Protein AF-0000000086529770 (afdb_homodimer)

Nearest PDB structures (foldseek):
  2jl1-assembly1_A-2  TM=8.546E-01  e=2.445E-19  Citrobacter sp. MY-5
  2vrc-assembly1_C  TM=8.666E-01  e=4.138E-19  Citrobacter sp. MY-5
  2vrb-assembly1_A-2  TM=8.721E-01  e=7.424E-19  Citrobacter sp. MY-5
  2vrc-assembly1_D  TM=8.417E-01  e=3.019E-18  Citrobacter sp. MY-5
  3dxf-assembly2_B  TM=8.035E-01  e=5.609E-17  Homo sapiens

Organism: NCBI:txid488447

Secondary structure (DSSP, 8-state):
-----EEEESSTTSHHHHHHHHHHHHTT-EEEEEESS-SHHHHHHHHHTPEEEE--TTSHHHHHHHHTT-SEEEE---SSTTHHHHHHHHHHHHHHHT-SEEEEE--TT--TT-SSHHHHHHHHHHHHHHHHT--EEEEEE--BGGGGGSHHHHHHHHHHSEE----TT-EE--B-HHHHHHHHHHHHHS-TTTTT-EEEE--SS-EEHHHHHHHHHHHHTS--EE-PPPHHHHHHHHHTTT--HHHHHHHHHHHHHHHTTTT-----HHHHHHSSPPPPHHHHHHHTGGGG--/-----EEEESSTTSHHHHHHHHHHHHTT-EEEEEESS-SHHHHHHHHHTPEEEE--TTSHHHHHHHHTT-SEEEE---SSTTHHHHHHHHHHHHHHHT-SEEEEE--TT--TT-SSHHHHHHHHHHHHHHHHT--EEEEEE--BGGGGGSHHHHHHHHHHSEE----TT-EE--B-HHHHHHHHHHHHHS-TTTTT-EEEE--SS-EEHHHHHHHHHHHHTS--EE-PPPHHHHHHHHHTTT--HHHHHHHHHHHHHHHTTTT-----HHHHHHSSPPPPHHHHHHHTGGGG--

Solvent-accessible surface area (backbone atoms only — not comparable to full-atom values): 30002 Å² total; per-residue (Å²): 126,85,77,69,46,32,34,28,30,33,47,23,77,40,75,37,24,44,42,28,52,51,52,39,44,73,72,57,28,47,39,39,31,34,31,76,58,95,45,72,63,49,49,54,42,41,74,76,65,35,45,75,43,74,42,45,58,86,33,54,68,41,28,36,60,60,30,55,83,26,41,24,34,38,46,46,73,75,84,53,89,58,55,39,45,22,40,52,30,38,42,55,20,34,52,74,36,58,35,69,32,34,42,35,61,51,38,48,64,37,30,92,83,38,83,16,64,62,32,27,38,38,37,51,29,52,49,54,38,57,34,60,63,47,38,33,30,41,33,18,40,42,58,49,50,66,56,56,68,35,65,92,43,30,48,44,32,53,76,67,26,28,46,45,65,49,31,73,87,17,37,29,8,40,23,39,41,57,47,51,14,50,43,52,44,47,47,65,76,58,34,84,90,43,53,77,42,74,41,76,41,47,3,62,56,63,40,36,56,58,56,48,19,48,50,48,16,64,73,66,71,45,80,34,43,54,54,60,38,51,69,67,56,46,52,57,57,50,58,74,68,76,57,57,67,69,42,53,49,29,54,54,38,47,28,53,37,24,48,69,43,58,40,45,53,62,55,57,60,53,25,71,74,65,74,48,70,46,52,46,64,63,57,50,48,60,75,46,46,70,80,60,50,126,126,84,75,70,46,33,34,28,31,34,45,23,79,41,75,38,24,44,40,28,52,50,52,38,44,74,72,57,27,47,39,40,32,33,31,77,57,95,45,73,64,49,50,53,42,40,74,75,64,33,46,73,41,75,44,45,59,86,34,53,68,40,27,37,62,61,32,55,84,28,42,25,33,39,46,45,77,75,84,53,90,58,55,39,44,23,41,54,31,37,43,56,21,35,52,74,37,59,35,71,33,34,41,35,61,51,38,47,62,39,30,92,84,40,85,17,64,61,31,26,38,39,38,51,31,52,49,54,38,57,34,59,64,48,39,32,29,40,34,19,40,42,58,48,51,65,55,58,70,36,64,91,43,29,48,45,34,53,77,67,26,27,46,45,65,49,31,74,87,18,37,29,8,40,23,40,40,59,47,51,14,49,42,51,43,47,46,65,76,59,35,83,91,42,54,76,42,72,42,76,41,48,3,64,55,64,40,36,56,57,57,50,20,49,49,47,15,64,73,68,70,44,79,34,42,56,53,59,39,50,70,69,55,45,53,56,54,49,58,74,68,75,58,56,67,68,46,54,49,28,52,56,38,48,28,54,37,26,48,70,44,57,40,45,54,61,56,58,63,52,25,71,75,64,73,48,69,48,51,44,64,61,60,48,46,60,75,46,47,69,79,58,50,124

Structure (mmCIF, N/CA/C/O backbone):
data_AF-0000000086529770-model_v1
#
loop_
_entity.id
_entity.type
_entity.pdbx_description
1 polymer 'NmrA family NAD(P)-binding protein'
#
loop_
_atom_site.group_PDB
_atom_site.id
_atom_site.type_symbol
_atom_site.label_atom_id
_atom_site.label_alt_id
_atom_site.label_comp_id
_atom_site.label_asym_id
_atom_site.label_entity_id
_atom_site.label_seq_id
_atom_site.pdbx_PDB_ins_code
_atom_site.Cartn_x
_atom_site.Cartn_y
_atom_site.Cartn_z
_atom_site.occupancy
_atom_site.B_iso_or_equiv
_atom_site.auth_seq_id
_atom_site.auth_comp_id
_atom_site.auth_asym_id
_atom_site.auth_atom_id
_atom_site.pdbx_PDB_model_num
ATOM 1 N N . MET A 1 1 ? 27.406 24.328 19.297 1 41.16 1 MET A N 1
ATOM 2 C CA . MET A 1 1 ? 26.672 24.641 18.078 1 41.16 1 MET A CA 1
ATOM 3 C C . MET A 1 1 ? 25.875 23.438 17.578 1 41.16 1 MET A C 1
ATOM 5 O O . MET A 1 1 ? 26.438 22.344 17.453 1 41.16 1 MET A O 1
ATOM 9 N N . GLU A 1 2 ? 24.531 23.438 17.656 1 58.5 2 GLU A N 1
ATOM 10 C CA . GLU A 1 2 ? 23.781 22.219 17.375 1 58.5 2 GLU A CA 1
ATOM 11 C C . GLU A 1 2 ? 24.094 21.688 15.984 1 58.5 2 GLU A C 1
ATOM 13 O O . GLU A 1 2 ? 24.234 22.453 15.031 1 58.5 2 GLU A O 1
ATOM 18 N N . GLU A 1 3 ? 24.688 20.516 15.781 1 77.25 3 GLU A N 1
ATOM 19 C CA . GLU A 1 3 ? 25.109 19.906 14.516 1 77.25 3 GLU A CA 1
ATOM 20 C C . GLU A 1 3 ? 24.016 20.016 13.461 1 77.25 3 GLU A C 1
ATOM 22 O O . GLU A 1 3 ? 22.828 19.844 13.766 1 77.25 3 GLU A O 1
ATOM 27 N N . GLN A 1 4 ? 24.391 20.672 12.375 1 91.5 4 GLN A N 1
ATOM 28 C CA . GLN A 1 4 ? 23.484 20.797 11.242 1 91.5 4 GLN A CA 1
ATOM 29 C C . GLN A 1 4 ? 22.969 19.438 10.789 1 91.5 4 GLN A C 1
ATOM 31 O O . GLN A 1 4 ? 23.766 18.531 10.539 1 91.5 4 GLN A O 1
ATOM 36 N N . LYS A 1 5 ? 21.672 19.312 10.914 1 97.38 5 LYS A N 1
ATOM 37 C CA . LYS A 1 5 ? 21.047 18.094 10.43 1 97.38 5 LYS A CA 1
ATOM 38 C C . LYS A 1 5 ? 20.344 18.328 9.094 1 97.38 5 LYS A C 1
ATOM 40 O O . LYS A 1 5 ? 20.156 19.469 8.672 1 97.38 5 LYS A O 1
ATOM 45 N N . ARG A 1 6 ? 20.094 17.297 8.398 1 98.25 6 ARG A N 1
ATOM 46 C CA . ARG A 1 6 ? 19.438 17.359 7.098 1 98.25 6 ARG A CA 1
ATOM 47 C C . ARG A 1 6 ? 18.047 16.734 7.164 1 98.25 6 ARG A C 1
ATOM 49 O O . ARG A 1 6 ? 17.906 15.555 7.504 1 98.25 6 ARG A O 1
ATOM 56 N N . TYR A 1 7 ? 17.047 17.469 6.766 1 98.88 7 TYR A N 1
ATOM 57 C CA . TYR A 1 7 ? 15.68 16.969 6.883 1 98.88 7 TYR A CA 1
ATOM 58 C C . TYR A 1 7 ? 14.992 16.953 5.523 1 98.88 7 TYR A C 1
ATOM 60 O O . TYR A 1 7 ? 15.227 17.828 4.688 1 98.88 7 TYR A O 1
ATOM 68 N N . LEU A 1 8 ? 14.18 15.984 5.289 1 98.94 8 LEU A N 1
ATOM 69 C CA . LEU A 1 8 ? 13.305 15.914 4.125 1 98.94 8 LEU A CA 1
ATOM 70 C C . LEU A 1 8 ? 11.914 16.453 4.457 1 98.94 8 LEU A C 1
ATOM 72 O O . LEU A 1 8 ? 11.328 16.078 5.477 1 98.94 8 LEU A O 1
ATOM 76 N N . VAL A 1 9 ? 11.438 17.312 3.643 1 98.94 9 VAL A N 1
ATOM 77 C CA . VAL A 1 9 ? 10.055 17.766 3.727 1 98.94 9 VAL A CA 1
ATOM 78 C C . VAL A 1 9 ? 9.305 17.375 2.457 1 98.94 9 VAL A C 1
ATOM 80 O O . VAL A 1 9 ? 9.648 17.828 1.361 1 98.94 9 VAL A O 1
ATOM 83 N N . THR A 1 10 ? 8.344 16.469 2.584 1 98.81 10 THR A N 1
ATOM 84 C CA . THR A 1 10 ? 7.488 16.141 1.453 1 98.81 10 THR A CA 1
ATOM 85 C C . THR A 1 10 ? 6.32 17.109 1.354 1 98.81 10 THR A C 1
ATOM 87 O O . THR A 1 10 ? 6.035 17.844 2.303 1 98.81 10 THR A O 1
ATOM 90 N N . ALA A 1 11 ? 5.66 17.141 0.143 1 97.62 11 ALA A N 1
ATOM 91 C CA . ALA A 1 11 ? 4.629 18.156 -0.097 1 97.62 11 ALA A CA 1
ATOM 92 C C . ALA A 1 11 ? 5.102 19.531 0.334 1 97.62 11 ALA A C 1
ATOM 94 O O . ALA A 1 11 ? 4.383 20.266 1.031 1 97.62 11 ALA A O 1
ATOM 95 N N . ALA A 1 12 ? 6.289 19.906 -0.105 1 98.25 12 ALA A N 1
ATOM 96 C CA . ALA A 1 12 ? 7.004 21.047 0.463 1 98.25 12 ALA A CA 1
ATOM 97 C C . ALA A 1 12 ? 6.348 22.359 0.057 1 98.25 12 ALA A C 1
ATOM 99 O O . ALA A 1 12 ? 6.562 23.391 0.697 1 98.25 12 ALA A O 1
ATOM 100 N N . THR A 1 13 ? 5.566 22.312 -0.989 1 96.94 13 THR A N 1
ATOM 101 C CA . THR A 1 13 ? 4.918 23.547 -1.441 1 96.94 13 THR A CA 1
ATOM 102 C C . THR A 1 13 ? 3.529 23.672 -0.825 1 96.94 13 THR A C 1
ATOM 104 O O . THR A 1 13 ? 2.797 24.609 -1.136 1 96.94 13 THR A O 1
ATOM 107 N N . GLY A 1 14 ? 3.162 22.703 0.026 1 96.06 14 GLY A N 1
ATOM 108 C CA . GLY A 1 14 ? 1.856 22.734 0.665 1 96.06 14 GLY A CA 1
ATOM 109 C C . GLY A 1 14 ? 1.78 23.703 1.821 1 96.06 14 GLY A C 1
ATOM 110 O O . GLY A 1 14 ? 2.744 24.422 2.1 1 96.06 14 GLY A O 1
ATOM 111 N N . LYS A 1 15 ? 0.644 23.766 2.5 1 95.44 15 LYS A N 1
ATOM 112 C CA . LYS A 1 15 ? 0.338 24.734 3.547 1 95.44 15 LYS A CA 1
ATOM 113 C C . LYS A 1 15 ? 1.319 24.625 4.711 1 95.44 15 LYS A C 1
ATOM 115 O O . LYS A 1 15 ? 1.891 25.609 5.152 1 95.44 15 LYS A O 1
ATOM 120 N N . THR A 1 16 ? 1.532 23.391 5.219 1 98.06 16 THR A N 1
ATOM 121 C CA . THR A 1 16 ? 2.449 23.203 6.34 1 98.06 16 THR A CA 1
ATOM 122 C C . THR A 1 16 ? 3.885 23.062 5.844 1 98.06 16 THR A C 1
ATOM 124 O O . THR A 1 16 ? 4.828 23.438 6.543 1 98.06 16 THR A O 1
ATOM 127 N N . GLY A 1 17 ? 4.07 22.516 4.609 1 98.38 17 GLY A N 1
ATOM 128 C CA . GLY A 1 17 ? 5.395 22.234 4.074 1 98.38 17 GLY A CA 1
ATOM 129 C C . GLY A 1 17 ? 6.258 23.469 3.951 1 98.38 17 GLY A C 1
ATOM 130 O O . GLY A 1 17 ? 7.422 23.469 4.363 1 98.38 17 GLY A O 1
ATOM 131 N N . VAL A 1 18 ? 5.68 24.562 3.395 1 97.94 18 VAL A N 1
ATOM 132 C CA . VAL A 1 18 ? 6.441 25.781 3.141 1 97.94 18 VAL A CA 1
ATOM 133 C C . VAL A 1 18 ? 6.969 26.359 4.457 1 97.94 18 VAL A C 1
ATOM 135 O O . VAL A 1 18 ? 8.125 26.766 4.547 1 97.94 18 VAL A O 1
ATOM 138 N N . TYR A 1 19 ? 6.164 26.344 5.535 1 98.19 19 TYR A N 1
ATOM 139 C CA . TYR A 1 19 ? 6.57 26.875 6.828 1 98.19 19 TYR A CA 1
ATOM 140 C C . TYR A 1 19 ? 7.582 25.969 7.504 1 98.19 19 TYR A C 1
ATOM 142 O O . TYR A 1 19 ? 8.492 26.438 8.188 1 98.19 19 TYR A O 1
ATOM 150 N N . THR A 1 20 ? 7.398 24.641 7.324 1 98.81 20 THR A N 1
ATOM 151 C CA . THR A 1 20 ? 8.344 23.703 7.906 1 98.81 20 THR A CA 1
ATOM 152 C C . THR A 1 20 ? 9.734 23.875 7.301 1 98.81 20 THR A C 1
ATOM 154 O O . THR A 1 20 ? 10.727 23.922 8.023 1 98.81 20 THR A O 1
ATOM 157 N N . VAL A 1 21 ? 9.781 24.031 5.945 1 98.75 21 VAL A N 1
ATOM 158 C CA . VAL A 1 21 ? 11.047 24.281 5.262 1 98.75 21 VAL A CA 1
ATOM 159 C C . VAL A 1 21 ? 11.703 25.531 5.82 1 98.75 21 VAL A C 1
ATOM 161 O O . VAL A 1 21 ? 12.875 25.516 6.211 1 98.75 21 VAL A O 1
ATOM 164 N N . GLN A 1 22 ? 10.969 26.609 5.926 1 98.44 22 GLN A N 1
ATOM 165 C CA . GLN A 1 22 ? 11.484 27.891 6.398 1 98.44 22 GLN A CA 1
ATOM 166 C C . GLN A 1 22 ? 12.023 27.781 7.82 1 98.44 22 GLN A C 1
ATOM 168 O O . GLN A 1 22 ? 13.125 28.234 8.109 1 98.44 22 GLN A O 1
ATOM 173 N N . GLN A 1 23 ? 11.281 27.188 8.703 1 98 23 GLN A N 1
ATOM 174 C CA . GLN A 1 23 ? 11.633 27.109 10.117 1 98 23 GLN A CA 1
ATOM 175 C C . GLN A 1 23 ? 12.867 26.25 10.336 1 98 23 GLN A C 1
ATOM 177 O O . GLN A 1 23 ? 13.719 26.562 11.164 1 98 23 GLN A O 1
ATOM 182 N N . LEU A 1 24 ? 12.992 25.125 9.609 1 98.38 24 LEU A N 1
ATOM 183 C CA . LEU A 1 24 ? 14.172 24.266 9.711 1 98.38 24 LEU A CA 1
ATOM 184 C C . LEU A 1 24 ? 15.414 24.984 9.211 1 98.38 24 LEU A C 1
ATOM 186 O O . LEU A 1 24 ? 16.484 24.906 9.828 1 98.38 24 LEU A O 1
ATOM 190 N N . LEU A 1 25 ? 15.266 25.719 8.07 1 98.19 25 LEU A N 1
ATOM 191 C CA . LEU A 1 25 ? 16.375 26.5 7.535 1 98.19 25 LEU A CA 1
ATOM 192 C C . LEU A 1 25 ? 16.797 27.578 8.516 1 98.19 25 LEU A C 1
ATOM 194 O O . LEU A 1 25 ? 18 27.766 8.766 1 98.19 25 LEU A O 1
ATOM 198 N N . ASP A 1 26 ? 15.828 28.266 9.109 1 97.12 26 ASP A N 1
ATOM 199 C CA . ASP A 1 26 ? 16.094 29.312 10.078 1 97.12 26 ASP A CA 1
ATOM 200 C C . ASP A 1 26 ? 16.828 28.766 11.305 1 97.12 26 ASP A C 1
ATOM 202 O O . ASP A 1 26 ? 17.625 29.484 11.922 1 97.12 26 ASP A O 1
ATOM 206 N N . ALA A 1 27 ? 16.578 27.562 11.617 1 96.62 27 ALA A N 1
ATOM 207 C CA . ALA A 1 27 ? 17.203 26.922 12.773 1 96.62 27 ALA A CA 1
ATOM 208 C C . ALA A 1 27 ? 18.609 26.422 12.438 1 96.62 27 ALA A C 1
ATOM 210 O O . ALA A 1 27 ? 19.281 25.844 13.281 1 96.62 27 ALA A O 1
ATOM 211 N N . GLY A 1 28 ? 18.969 26.547 11.18 1 96.81 28 GLY A N 1
ATOM 212 C CA . GLY A 1 28 ? 20.344 26.234 10.789 1 96.81 28 GLY A CA 1
ATOM 213 C C . GLY A 1 28 ? 20.484 24.844 10.203 1 96.81 28 GLY A C 1
ATOM 214 O O . GLY A 1 28 ? 21.609 24.359 10.008 1 96.81 28 GLY A O 1
ATOM 215 N N . HIS A 1 29 ? 19.391 24.188 9.875 1 98.12 29 HIS A N 1
ATOM 216 C CA . HIS A 1 29 ? 19.438 22.859 9.297 1 98.12 29 HIS A CA 1
ATOM 217 C C . HIS A 1 29 ? 19.375 22.906 7.773 1 98.12 29 HIS A C 1
ATOM 219 O O . HIS A 1 29 ? 19 23.938 7.203 1 98.12 29 HIS A O 1
ATOM 225 N N . ALA A 1 30 ? 19.844 21.891 7.129 1 98.31 30 ALA A N 1
ATOM 226 C CA . ALA A 1 30 ? 19.641 21.734 5.691 1 98.31 30 ALA A CA 1
ATOM 227 C C . ALA A 1 30 ? 18.312 21.047 5.395 1 98.31 30 ALA A C 1
ATOM 229 O O . ALA A 1 30 ? 17.859 20.188 6.152 1 98.31 30 ALA A O 1
ATOM 230 N N . VAL A 1 31 ? 17.672 21.469 4.309 1 98.81 31 VAL A N 1
ATOM 231 C CA . VAL A 1 31 ? 16.359 20.906 3.982 1 98.81 31 VAL A CA 1
ATOM 232 C C . VAL A 1 31 ? 16.344 20.438 2.533 1 98.81 31 VAL A C 1
ATOM 234 O O . VAL A 1 31 ? 16.797 21.141 1.632 1 98.81 31 VAL A O 1
ATOM 237 N N . ARG A 1 32 ? 15.992 19.25 2.295 1 98.81 32 ARG A N 1
ATOM 238 C CA . ARG A 1 32 ? 15.57 18.766 0.992 1 98.81 32 ARG A CA 1
ATOM 239 C C . ARG A 1 32 ? 14.047 18.828 0.852 1 98.81 32 ARG A C 1
ATOM 241 O O . ARG A 1 32 ? 13.32 18.172 1.608 1 98.81 32 ARG A O 1
ATOM 248 N N . ALA A 1 33 ? 13.594 19.609 -0.134 1 98.94 33 ALA A N 1
ATOM 249 C CA . ALA A 1 33 ? 12.164 19.781 -0.389 1 98.94 33 ALA A CA 1
ATOM 250 C C . ALA A 1 33 ? 11.711 18.922 -1.566 1 98.94 33 ALA A C 1
ATOM 252 O O . ALA A 1 33 ? 12.141 19.141 -2.703 1 98.94 33 ALA A O 1
ATOM 253 N N . LEU A 1 34 ? 10.852 17.953 -1.347 1 98.81 34 LEU A N 1
ATOM 254 C CA . LEU A 1 34 ? 10.297 17.125 -2.41 1 98.81 34 LEU A CA 1
ATOM 255 C C . LEU A 1 34 ? 9.055 17.781 -3.01 1 98.81 34 LEU A C 1
ATOM 257 O O . LEU A 1 34 ? 8.086 18.062 -2.295 1 98.81 34 LEU A O 1
ATOM 261 N N . VAL A 1 35 ? 9.109 18.062 -4.301 1 98.12 35 VAL A N 1
ATOM 262 C CA . VAL A 1 35 ? 8 18.688 -5.004 1 98.12 35 VAL A CA 1
ATOM 263 C C . VAL A 1 35 ? 7.617 17.859 -6.223 1 98.12 35 VAL A C 1
ATOM 265 O O . VAL A 1 35 ? 8.383 16.984 -6.656 1 98.12 35 VAL A O 1
ATOM 268 N N . HIS A 1 36 ? 6.438 18.031 -6.777 1 94.94 36 HIS A N 1
ATOM 269 C CA . HIS A 1 36 ? 5.965 17.234 -7.906 1 94.94 36 HIS A CA 1
ATOM 270 C C . HIS A 1 36 ? 6.414 17.859 -9.234 1 94.94 36 HIS A C 1
ATOM 272 O O . HIS A 1 36 ? 6.617 17.141 -10.211 1 94.94 36 HIS A O 1
ATOM 278 N N . THR A 1 37 ? 6.512 19.219 -9.195 1 93.81 37 THR A N 1
ATOM 279 C CA . THR A 1 37 ? 6.824 19.906 -10.438 1 93.81 37 THR A CA 1
ATOM 280 C C . THR A 1 37 ? 7.789 21.062 -10.188 1 93.81 37 THR A C 1
ATOM 282 O O . THR A 1 37 ? 7.781 21.656 -9.109 1 93.81 37 THR A O 1
ATOM 285 N N . GLU A 1 38 ? 8.562 21.297 -11.227 1 93.25 38 GLU A N 1
ATOM 286 C CA . GLU A 1 38 ? 9.375 22.516 -11.258 1 93.25 38 GLU A CA 1
ATOM 287 C C . GLU A 1 38 ? 8.523 23.734 -11.609 1 93.25 38 GLU A C 1
ATOM 289 O O . GLU A 1 38 ? 8.07 23.875 -12.75 1 93.25 38 GLU A O 1
ATOM 294 N N . ASP A 1 39 ? 8.195 24.484 -10.617 1 96.06 39 ASP A N 1
ATOM 295 C CA . ASP A 1 39 ? 7.406 25.688 -10.852 1 96.06 39 ASP A CA 1
ATOM 296 C C . ASP A 1 39 ? 7.848 26.828 -9.938 1 96.06 39 ASP A C 1
ATOM 298 O O . ASP A 1 39 ? 8.906 26.766 -9.312 1 96.06 39 ASP A O 1
ATOM 302 N N . ALA A 1 40 ? 7.102 27.891 -9.938 1 95.31 40 ALA A N 1
ATOM 303 C CA . ALA A 1 40 ? 7.457 29.078 -9.18 1 95.31 40 ALA A CA 1
ATOM 304 C C . ALA A 1 40 ? 7.5 28.781 -7.684 1 95.31 40 ALA A C 1
ATOM 306 O O . ALA A 1 40 ? 8.312 29.359 -6.949 1 95.31 40 ALA A O 1
ATOM 307 N N . ARG A 1 41 ? 6.695 27.906 -7.242 1 95.19 41 ARG A N 1
ATOM 308 C CA . ARG A 1 41 ? 6.688 27.547 -5.828 1 95.19 41 ARG A CA 1
ATOM 309 C C . ARG A 1 41 ? 7.961 26.812 -5.441 1 95.19 41 ARG A C 1
ATOM 311 O O . ARG A 1 41 ? 8.516 27.031 -4.359 1 95.19 41 ARG A O 1
ATOM 318 N N . ALA A 1 42 ? 8.375 25.891 -6.324 1 96.31 42 ALA A N 1
ATOM 319 C CA . ALA A 1 42 ? 9.648 25.219 -6.113 1 96.31 42 ALA A CA 1
ATOM 320 C C . ALA A 1 42 ? 10.812 26.203 -6.105 1 96.31 42 ALA A C 1
ATOM 322 O O . ALA A 1 42 ? 11.711 26.109 -5.273 1 96.31 42 ALA A O 1
ATOM 323 N N . ASP A 1 43 ? 10.75 27.219 -6.977 1 96.94 43 ASP A N 1
ATOM 324 C CA . ASP A 1 43 ? 11.781 28.25 -7.043 1 96.94 43 ASP A CA 1
ATOM 325 C C . ASP A 1 43 ? 11.852 29.047 -5.742 1 96.94 43 ASP A C 1
ATOM 327 O O . ASP A 1 43 ? 12.938 29.406 -5.289 1 96.94 43 ASP A O 1
ATOM 331 N N . ALA A 1 44 ? 10.711 29.312 -5.203 1 97.81 44 ALA A N 1
ATOM 332 C CA . ALA A 1 44 ? 10.664 30.047 -3.945 1 97.81 44 ALA A CA 1
ATOM 333 C C . ALA A 1 44 ? 11.367 29.297 -2.828 1 97.81 44 ALA A C 1
ATOM 335 O O . ALA A 1 44 ? 12.047 29.891 -1.988 1 97.81 44 ALA A O 1
ATOM 336 N N . LEU A 1 45 ? 11.234 27.984 -2.828 1 98.12 45 LEU A N 1
ATOM 337 C CA . LEU A 1 45 ? 11.906 27.156 -1.828 1 98.12 45 LEU A CA 1
ATOM 338 C C . LEU A 1 45 ? 13.414 27.172 -2.037 1 98.12 45 LEU A C 1
ATOM 340 O O . LEU A 1 45 ? 14.18 27.234 -1.071 1 98.12 45 LEU A O 1
ATOM 344 N N . ARG A 1 46 ? 13.828 27.156 -3.307 1 97.31 46 ARG A N 1
ATOM 345 C CA . ARG A 1 46 ? 15.25 27.234 -3.617 1 97.31 46 ARG A CA 1
ATOM 346 C C . ARG A 1 46 ? 15.836 28.562 -3.137 1 97.31 46 ARG A C 1
ATOM 348 O O . ARG A 1 46 ? 16.938 28.578 -2.578 1 97.31 46 ARG A O 1
ATOM 355 N N . GLN A 1 47 ? 15.125 29.547 -3.34 1 97.81 47 GLN A N 1
ATOM 356 C CA . GLN A 1 47 ? 15.578 30.891 -2.957 1 97.81 47 GLN A CA 1
ATOM 357 C C . GLN A 1 47 ? 15.711 31 -1.441 1 97.81 47 GLN A C 1
ATOM 359 O O . GLN A 1 47 ? 16.562 31.75 -0.945 1 97.81 47 GLN A O 1
ATOM 364 N N . LEU A 1 48 ? 14.883 30.25 -0.728 1 97.5 48 LEU A N 1
ATOM 365 C CA . LEU A 1 48 ? 14.969 30.234 0.729 1 97.5 48 LEU A CA 1
ATOM 366 C C . LEU A 1 48 ? 16.219 29.484 1.191 1 97.5 48 LEU A C 1
ATOM 368 O O . LEU A 1 48 ? 16.625 29.609 2.348 1 97.5 48 LEU A O 1
ATOM 372 N N . GLY A 1 49 ? 16.781 28.609 0.295 1 98.06 49 GLY A N 1
ATOM 373 C CA . GLY A 1 49 ? 17.984 27.891 0.641 1 98.06 49 GLY A CA 1
ATOM 374 C C . GLY A 1 49 ? 17.797 26.375 0.667 1 98.06 49 GLY A C 1
ATOM 375 O O . GLY A 1 49 ? 18.734 25.641 0.975 1 98.06 49 GLY A O 1
ATOM 376 N N . ALA A 1 50 ? 16.656 25.891 0.306 1 98.69 50 ALA A N 1
ATOM 377 C CA . ALA A 1 50 ? 16.391 24.453 0.331 1 98.69 50 ALA A CA 1
ATOM 378 C C . ALA A 1 50 ? 16.922 23.766 -0.93 1 98.69 50 ALA A C 1
ATOM 380 O O . ALA A 1 50 ? 16.953 24.375 -2.002 1 98.69 50 ALA A O 1
ATOM 381 N N . GLU A 1 51 ? 17.328 22.531 -0.859 1 98.5 51 GLU A N 1
ATOM 382 C CA . GLU A 1 51 ? 17.5 21.656 -2.01 1 98.5 51 GLU A CA 1
ATOM 383 C C . GLU A 1 51 ? 16.156 21.156 -2.525 1 98.5 51 GLU A C 1
ATOM 385 O O . GLU A 1 51 ? 15.383 20.547 -1.776 1 98.5 51 GLU A O 1
ATOM 390 N N . VAL A 1 52 ? 15.914 21.453 -3.775 1 98.56 52 VAL A N 1
ATOM 391 C CA . VAL A 1 52 ? 14.641 21.016 -4.332 1 98.56 52 VAL A CA 1
ATOM 392 C C . VAL A 1 52 ? 14.836 19.719 -5.117 1 98.56 52 VAL A C 1
ATOM 394 O O . VAL A 1 52 ? 15.703 19.641 -5.988 1 98.56 52 VAL A O 1
ATOM 397 N N . LEU A 1 53 ? 14.062 18.719 -4.816 1 98.62 53 LEU A N 1
ATOM 398 C CA . LEU A 1 53 ? 14.023 17.453 -5.535 1 98.62 53 LEU A CA 1
ATOM 399 C C . LEU A 1 53 ? 12.641 17.219 -6.141 1 98.62 53 LEU A C 1
ATOM 401 O O . LEU A 1 53 ? 11.641 17.219 -5.426 1 98.62 53 LEU A O 1
ATOM 405 N N . VAL A 1 54 ? 12.594 17.094 -7.422 1 98.25 54 VAL A N 1
ATOM 406 C CA . VAL A 1 54 ? 11.336 16.766 -8.094 1 98.25 54 VAL A CA 1
ATOM 407 C C . VAL A 1 54 ? 11.109 15.258 -8.07 1 98.25 54 VAL A C 1
ATOM 409 O O . VAL A 1 54 ? 11.984 14.484 -8.477 1 98.25 54 VAL A O 1
ATOM 412 N N . GLY A 1 55 ? 9.977 14.812 -7.551 1 98.19 55 GLY A N 1
ATOM 413 C CA . GLY A 1 55 ? 9.664 13.398 -7.449 1 98.19 55 GLY A CA 1
ATOM 414 C C . GLY A 1 55 ? 8.234 13.125 -7.027 1 98.19 55 GLY A C 1
ATOM 415 O O . GLY A 1 55 ? 7.465 14.062 -6.781 1 98.19 55 GLY A O 1
ATOM 416 N N . ASP A 1 56 ? 7.844 11.906 -7.09 1 98.06 56 ASP A N 1
ATOM 417 C CA . ASP A 1 56 ? 6.508 11.414 -6.77 1 98.06 56 ASP A CA 1
ATOM 418 C C . ASP A 1 56 ? 6.566 10.312 -5.715 1 98.06 56 ASP A C 1
ATOM 420 O O . ASP A 1 56 ? 7.285 9.32 -5.883 1 98.06 56 ASP A O 1
ATOM 424 N N . LEU A 1 57 ? 5.805 10.453 -4.664 1 98.25 57 LEU A N 1
ATOM 425 C CA . LEU A 1 57 ? 5.793 9.477 -3.584 1 98.25 57 LEU A CA 1
ATOM 426 C C . LEU A 1 57 ? 5.18 8.156 -4.051 1 98.25 57 LEU A C 1
ATOM 428 O O . LEU A 1 57 ? 5.309 7.137 -3.373 1 98.25 57 LEU A O 1
ATOM 432 N N . LEU A 1 58 ? 4.551 8.156 -5.238 1 97.62 58 LEU A N 1
ATOM 433 C CA . LEU A 1 58 ? 4.012 6.926 -5.805 1 97.62 58 LEU A CA 1
ATOM 434 C C . LEU A 1 58 ? 5.02 6.27 -6.742 1 97.62 58 LEU A C 1
ATOM 436 O O . LEU A 1 58 ? 4.664 5.391 -7.527 1 97.62 58 LEU A O 1
ATOM 440 N N . ASN A 1 59 ? 6.203 6.801 -6.742 1 97.19 59 ASN A N 1
ATOM 441 C CA . ASN A 1 59 ? 7.375 6.164 -7.34 1 97.19 59 ASN A CA 1
ATOM 442 C C . ASN A 1 59 ? 8.398 5.766 -6.277 1 97.19 59 ASN A C 1
ATOM 444 O O . ASN A 1 59 ? 9 6.629 -5.641 1 97.19 59 ASN A O 1
ATOM 448 N N . HIS A 1 60 ? 8.609 4.492 -6.125 1 97.88 60 HIS A N 1
ATOM 449 C CA . HIS A 1 60 ? 9.453 3.957 -5.059 1 97.88 60 HIS A CA 1
ATOM 450 C C . HIS A 1 60 ? 10.875 4.504 -5.152 1 97.88 60 HIS A C 1
ATOM 452 O O . HIS A 1 60 ? 11.469 4.879 -4.141 1 97.88 60 HIS A O 1
ATOM 458 N N . ASP A 1 61 ? 11.422 4.633 -6.359 1 98.12 61 ASP A N 1
ATOM 459 C CA . ASP A 1 61 ? 12.781 5.125 -6.551 1 98.12 61 ASP A CA 1
ATOM 460 C C . ASP A 1 61 ? 12.906 6.578 -6.105 1 98.12 61 ASP A C 1
ATOM 462 O O . ASP A 1 61 ? 13.953 6.992 -5.598 1 98.12 61 ASP A O 1
ATOM 466 N N . ASP A 1 62 ? 11.883 7.32 -6.305 1 98.31 62 ASP A N 1
ATOM 467 C CA . ASP A 1 62 ? 11.891 8.719 -5.875 1 98.31 62 ASP A CA 1
ATOM 468 C C . ASP A 1 62 ? 11.922 8.82 -4.352 1 98.31 62 ASP A C 1
ATOM 470 O O . ASP A 1 62 ? 12.57 9.711 -3.797 1 98.31 62 ASP A O 1
ATOM 474 N N . SER A 1 63 ? 11.211 7.965 -3.664 1 98.56 63 SER A N 1
ATOM 475 C CA . SER A 1 63 ? 11.242 7.949 -2.205 1 98.56 63 SER A CA 1
ATOM 476 C C . SER A 1 63 ? 12.633 7.609 -1.69 1 98.56 63 SER A C 1
ATOM 478 O O . SER A 1 63 ? 13.117 8.219 -0.73 1 98.56 63 SER A O 1
ATOM 480 N N . ILE A 1 64 ? 13.266 6.633 -2.35 1 98.56 64 ILE A N 1
ATOM 481 C CA . ILE A 1 64 ? 14.617 6.23 -1.963 1 98.56 64 ILE A CA 1
ATOM 482 C C . ILE A 1 64 ? 15.578 7.402 -2.15 1 98.56 64 ILE A C 1
ATOM 484 O O . ILE A 1 64 ? 16.344 7.734 -1.246 1 98.56 64 ILE A O 1
ATOM 488 N N . ARG A 1 65 ? 15.461 8.039 -3.32 1 98.56 65 ARG A N 1
ATOM 489 C CA . ARG A 1 65 ? 16.312 9.195 -3.6 1 98.56 65 ARG A CA 1
ATOM 490 C C . ARG A 1 65 ? 16.062 10.32 -2.605 1 98.56 65 ARG A C 1
ATOM 492 O O . ARG A 1 65 ? 17 10.953 -2.123 1 98.56 65 ARG A O 1
ATOM 499 N N . ALA A 1 66 ? 14.828 10.539 -2.258 1 98.88 66 ALA A N 1
ATOM 500 C CA . ALA A 1 66 ? 14.438 11.656 -1.402 1 98.88 66 ALA A CA 1
ATOM 501 C C . ALA A 1 66 ? 14.953 11.461 0.023 1 98.88 66 ALA A C 1
ATOM 503 O O . ALA A 1 66 ? 15.32 12.43 0.695 1 98.88 66 ALA A O 1
ATOM 504 N N . THR A 1 67 ? 15.031 10.281 0.504 1 98.81 67 THR A N 1
ATOM 505 C CA . THR A 1 67 ? 15.359 10.023 1.901 1 98.81 67 THR A CA 1
ATOM 506 C C . THR A 1 67 ? 16.859 9.836 2.08 1 98.81 67 THR A C 1
ATOM 508 O O . THR A 1 67 ? 17.359 9.867 3.203 1 98.81 67 THR A O 1
ATOM 511 N N . ASP A 1 68 ? 17.547 9.602 0.975 1 98.56 68 ASP A N 1
ATOM 512 C CA . ASP A 1 68 ? 18.969 9.297 1.032 1 98.56 68 ASP A CA 1
ATOM 513 C C . ASP A 1 68 ? 19.75 10.43 1.706 1 98.56 68 ASP A C 1
ATOM 515 O O . ASP A 1 68 ? 19.672 11.586 1.273 1 98.56 68 ASP A O 1
ATOM 519 N N . GLY A 1 69 ? 20.438 10.148 2.822 1 98.44 69 GLY A N 1
ATOM 520 C CA . GLY A 1 69 ? 21.297 11.102 3.496 1 98.44 69 GLY A CA 1
ATOM 521 C C . GLY A 1 69 ? 20.562 11.992 4.473 1 98.44 69 GLY A C 1
ATOM 522 O O . GLY A 1 69 ? 21.141 12.922 5.035 1 98.44 69 GLY A O 1
ATOM 523 N N . MET A 1 70 ? 19.328 11.781 4.766 1 98.75 70 MET A N 1
ATOM 524 C CA . MET A 1 70 ? 18.516 12.641 5.633 1 98.75 70 MET A CA 1
ATOM 525 C C . MET A 1 70 ? 18.547 12.133 7.07 1 98.75 70 MET A C 1
ATOM 527 O O . MET A 1 70 ? 18.734 10.945 7.312 1 98.75 70 MET A O 1
ATOM 531 N N . THR A 1 71 ? 18.375 13 7.957 1 98.62 71 THR A N 1
ATOM 532 C CA . THR A 1 71 ? 18.297 12.672 9.375 1 98.62 71 THR A CA 1
ATOM 533 C C . THR A 1 71 ? 16.859 12.32 9.766 1 98.62 71 THR A C 1
ATOM 535 O O . THR A 1 71 ? 16.641 11.383 10.531 1 98.62 71 THR A O 1
ATOM 538 N N . GLY A 1 72 ? 15.961 13.047 9.352 1 98.81 72 GLY A N 1
ATOM 539 C CA . GLY A 1 72 ? 14.531 12.898 9.594 1 98.81 72 GLY A CA 1
ATOM 540 C C . GLY A 1 72 ? 13.68 13.422 8.453 1 98.81 72 GLY A C 1
ATOM 541 O O . GLY A 1 72 ? 14.195 14.039 7.516 1 98.81 72 GLY A O 1
ATOM 542 N N . ALA A 1 73 ? 12.398 13.125 8.516 1 98.94 73 ALA A N 1
ATOM 543 C CA . ALA A 1 73 ? 11.523 13.523 7.418 1 98.94 73 ALA A CA 1
ATOM 544 C C . ALA A 1 73 ? 10.133 13.898 7.926 1 98.94 73 ALA A C 1
ATOM 546 O O . ALA A 1 73 ? 9.656 13.328 8.906 1 98.94 73 ALA A O 1
ATOM 547 N N . TYR A 1 74 ? 9.609 14.867 7.289 1 98.94 74 TYR A N 1
ATOM 548 C CA . TYR A 1 74 ? 8.188 15.18 7.398 1 98.94 74 TYR A CA 1
ATOM 549 C C . TYR A 1 74 ? 7.41 14.609 6.219 1 98.94 74 TYR A C 1
ATOM 551 O O . TYR A 1 74 ? 7.637 15 5.07 1 98.94 74 TYR A O 1
ATOM 559 N N . LEU A 1 75 ? 6.5 13.641 6.461 1 98.94 75 LEU A N 1
ATOM 560 C CA . LEU A 1 75 ? 5.699 12.977 5.438 1 98.94 75 LEU A CA 1
ATOM 561 C C . LEU A 1 75 ? 4.285 13.547 5.398 1 98.94 75 LEU A C 1
ATOM 563 O O . LEU A 1 75 ? 3.529 13.406 6.363 1 98.94 75 LEU A O 1
ATOM 567 N N . CYS A 1 76 ? 3.973 14.203 4.332 1 98.75 76 CYS A N 1
ATOM 568 C CA . CYS A 1 76 ? 2.65 14.758 4.062 1 98.75 76 CYS A CA 1
ATOM 569 C C . CYS A 1 76 ? 2.184 14.391 2.66 1 98.75 76 CYS A C 1
ATOM 571 O O . CYS A 1 76 ? 2.91 14.602 1.687 1 98.75 76 CYS A O 1
ATOM 573 N N . TYR A 1 77 ? 1.03 13.75 2.541 1 97.88 77 TYR A N 1
ATOM 574 C CA . TYR A 1 77 ? 0.449 13.305 1.279 1 97.88 77 TYR A CA 1
ATOM 575 C C . TYR A 1 77 ? -0.866 14.023 1.001 1 97.88 77 TYR A C 1
ATOM 577 O O . TYR A 1 77 ? -1.706 14.156 1.894 1 97.88 77 TYR A O 1
ATOM 585 N N . PRO A 1 78 ? -1.042 14.617 -0.205 1 95.5 78 PRO A N 1
ATOM 586 C CA . PRO A 1 78 ? -2.291 15.312 -0.524 1 95.5 78 PRO A CA 1
ATOM 587 C C . PRO A 1 78 ? -3.512 14.398 -0.46 1 95.5 78 PRO A C 1
ATOM 589 O O . PRO A 1 78 ? -3.371 13.172 -0.503 1 95.5 78 PRO A O 1
ATOM 592 N N . VAL A 1 79 ? -4.707 14.977 -0.356 1 96.56 79 VAL A N 1
ATOM 593 C CA . VAL A 1 79 ? -5.945 14.203 -0.345 1 96.56 79 VAL A CA 1
ATOM 594 C C . VAL A 1 79 ? -6.23 13.664 -1.744 1 96.56 79 VAL A C 1
ATOM 596 O O . VAL A 1 79 ? -6.977 14.281 -2.512 1 96.56 79 VAL A O 1
ATOM 599 N N . ARG A 1 80 ? -5.773 12.555 -2.031 1 97.06 80 ARG A N 1
ATOM 600 C CA . ARG A 1 80 ? -5.957 11.797 -3.266 1 97.06 80 ARG A CA 1
ATOM 601 C C . ARG A 1 80 ? -5.664 10.312 -3.051 1 97.06 80 ARG A C 1
ATOM 603 O O . ARG A 1 80 ? -5.062 9.938 -2.045 1 97.06 80 ARG A O 1
ATOM 610 N N . PRO A 1 81 ? -6.051 9.477 -3.936 1 96.88 81 PRO A N 1
ATOM 611 C CA . PRO A 1 81 ? -5.777 8.047 -3.775 1 96.88 81 PRO A CA 1
ATOM 612 C C . PRO A 1 81 ? -4.281 7.734 -3.752 1 96.88 81 PRO A C 1
ATOM 614 O O . PRO A 1 81 ? -3.48 8.484 -4.316 1 96.88 81 PRO A O 1
ATOM 617 N N . GLY A 1 82 ? -3.922 6.629 -3.076 1 97.75 82 GLY A N 1
ATOM 618 C CA . GLY A 1 82 ? -2.57 6.113 -3.221 1 97.75 82 GLY A CA 1
ATOM 619 C C . GLY A 1 82 ? -1.732 6.281 -1.966 1 97.75 82 GLY A C 1
ATOM 620 O O . GLY A 1 82 ? -0.572 5.867 -1.928 1 97.75 82 GLY A O 1
ATOM 621 N N . PHE A 1 83 ? -2.32 6.828 -0.893 1 98.56 83 PHE A N 1
ATOM 622 C CA . PHE A 1 83 ? -1.507 7.188 0.263 1 98.56 83 PHE A CA 1
ATOM 623 C C . PHE A 1 83 ? -0.928 5.945 0.925 1 98.56 83 PHE A C 1
ATOM 625 O O . PHE A 1 83 ? 0.199 5.965 1.424 1 98.56 83 PHE A O 1
ATOM 632 N N . ILE A 1 84 ? -1.668 4.82 0.98 1 98.75 84 ILE A N 1
ATOM 633 C CA . ILE A 1 84 ? -1.159 3.604 1.6 1 98.75 84 ILE A CA 1
ATOM 634 C C . ILE A 1 84 ? 0.055 3.098 0.823 1 98.75 84 ILE A C 1
ATOM 636 O O . ILE A 1 84 ? 1.071 2.732 1.418 1 98.75 84 ILE A O 1
ATOM 640 N N . GLN A 1 85 ? -0.042 3.131 -0.483 1 98.5 85 GLN A N 1
ATOM 641 C CA . GLN A 1 85 ? 1.088 2.744 -1.321 1 98.5 85 GLN A CA 1
ATOM 642 C C . GLN A 1 85 ? 2.279 3.672 -1.104 1 98.5 85 GLN A C 1
ATOM 644 O O . GLN A 1 85 ? 3.408 3.211 -0.925 1 98.5 85 GLN A O 1
ATOM 649 N N . ALA A 1 86 ? 2.043 4.988 -1.118 1 98.75 86 ALA A N 1
ATOM 650 C CA . ALA A 1 86 ? 3.096 5.973 -0.892 1 98.75 86 ALA A CA 1
ATOM 651 C C . ALA A 1 86 ? 3.771 5.754 0.459 1 98.75 86 ALA A C 1
ATOM 653 O O . ALA A 1 86 ? 4.992 5.891 0.58 1 98.75 86 ALA A O 1
ATOM 654 N N . THR A 1 87 ? 2.959 5.414 1.429 1 98.88 87 THR A N 1
ATOM 655 C CA . THR A 1 87 ? 3.471 5.195 2.777 1 98.88 87 THR A CA 1
ATOM 656 C C . THR A 1 87 ? 4.371 3.965 2.824 1 98.88 87 THR A C 1
ATOM 658 O O . THR A 1 87 ? 5.43 3.988 3.453 1 98.88 87 THR A O 1
ATOM 661 N N . ALA A 1 88 ? 3.963 2.885 2.15 1 98.88 88 ALA A N 1
ATOM 662 C CA . ALA A 1 88 ? 4.785 1.678 2.109 1 98.88 88 ALA A CA 1
ATOM 663 C C . ALA A 1 88 ? 6.117 1.945 1.42 1 98.88 88 ALA A C 1
ATOM 665 O O . ALA A 1 88 ? 7.172 1.521 1.905 1 98.88 88 ALA A O 1
ATOM 666 N N . TYR A 1 89 ? 6.086 2.674 0.268 1 98.69 89 TYR A N 1
ATOM 667 C CA . TYR A 1 89 ? 7.309 3.072 -0.42 1 98.69 89 TYR A CA 1
ATOM 668 C C . TYR A 1 89 ? 8.211 3.895 0.497 1 98.69 89 TYR A C 1
ATOM 670 O O . TYR A 1 89 ? 9.406 3.629 0.6 1 98.69 89 TYR A O 1
ATOM 678 N N . PHE A 1 90 ? 7.594 4.812 1.206 1 98.88 90 PHE A N 1
ATOM 679 C CA . PHE A 1 90 ? 8.344 5.738 2.049 1 98.88 90 PHE A CA 1
ATOM 680 C C . PHE A 1 90 ? 8.945 5.016 3.248 1 98.88 90 PHE A C 1
ATOM 682 O O . PHE A 1 90 ? 10.062 5.32 3.67 1 98.88 90 PHE A O 1
ATOM 689 N N . ALA A 1 91 ? 8.148 4.125 3.824 1 98.88 91 ALA A N 1
ATOM 690 C CA . ALA A 1 91 ? 8.641 3.35 4.961 1 98.88 91 ALA A CA 1
ATOM 691 C C . ALA A 1 91 ? 9.883 2.547 4.586 1 98.88 91 ALA A C 1
ATOM 693 O O . ALA A 1 91 ? 10.867 2.535 5.324 1 98.88 91 ALA A O 1
ATOM 694 N N . ASP A 1 92 ? 9.836 1.873 3.441 1 98.75 92 ASP A N 1
ATOM 695 C CA . ASP A 1 92 ? 11 1.13 2.975 1 98.75 92 ASP A CA 1
ATOM 696 C C . ASP A 1 92 ? 12.203 2.055 2.789 1 98.75 92 ASP A C 1
ATOM 698 O O . ASP A 1 92 ? 13.312 1.738 3.229 1 98.75 92 ASP A O 1
ATOM 702 N N . ALA A 1 93 ? 11.977 3.205 2.125 1 98.75 93 ALA A N 1
ATOM 703 C CA . ALA A 1 93 ? 13.023 4.188 1.872 1 98.75 93 ALA A CA 1
ATOM 704 C C . ALA A 1 93 ? 13.594 4.727 3.18 1 98.75 93 ALA A C 1
ATOM 706 O O . ALA A 1 93 ? 14.812 4.875 3.318 1 98.75 93 ALA A O 1
ATOM 707 N N . ALA A 1 94 ? 12.734 5.039 4.145 1 98.88 94 ALA A N 1
ATOM 708 C CA . ALA A 1 94 ? 13.141 5.582 5.438 1 98.88 94 ALA A CA 1
ATOM 709 C C . ALA A 1 94 ? 13.984 4.574 6.215 1 98.88 94 ALA A C 1
ATOM 711 O O . ALA A 1 94 ? 14.961 4.949 6.867 1 98.88 94 ALA A O 1
ATOM 712 N N . ARG A 1 95 ? 13.562 3.312 6.203 1 98.5 95 ARG A N 1
ATOM 713 C CA . ARG A 1 95 ? 14.344 2.26 6.84 1 98.5 95 ARG A CA 1
ATOM 714 C C . ARG A 1 95 ? 15.742 2.182 6.246 1 98.5 95 ARG A C 1
ATOM 716 O O . ARG A 1 95 ? 16.734 2.111 6.98 1 98.5 95 ARG A O 1
ATOM 723 N N . ARG A 1 96 ? 15.805 2.229 4.961 1 97.56 96 ARG A N 1
ATOM 724 C CA . ARG A 1 96 ? 17.078 2.168 4.246 1 97.56 96 ARG A CA 1
ATOM 725 C C . ARG A 1 96 ? 17.984 3.332 4.637 1 97.56 96 ARG A C 1
ATOM 727 O O . ARG A 1 96 ? 19.188 3.156 4.797 1 97.56 96 ARG A O 1
ATOM 734 N N . ALA A 1 97 ? 17.375 4.449 4.766 1 98.56 97 ALA A N 1
ATOM 735 C CA . ALA A 1 97 ? 18.109 5.668 5.078 1 98.56 97 ALA A CA 1
ATOM 736 C C . ALA A 1 97 ? 18.406 5.762 6.57 1 98.56 97 ALA A C 1
ATOM 738 O O . ALA A 1 97 ? 19.172 6.625 7.004 1 98.56 97 ALA A O 1
ATOM 739 N N . LYS A 1 98 ? 17.766 4.84 7.363 1 98.44 98 LYS A N 1
ATOM 740 C CA . LYS A 1 98 ? 17.906 4.84 8.82 1 98.44 98 LYS A CA 1
ATOM 741 C C . LYS A 1 98 ? 17.531 6.195 9.406 1 98.44 98 LYS A C 1
ATOM 743 O O . LYS A 1 98 ? 18.266 6.766 10.203 1 98.44 98 LYS A O 1
ATOM 748 N N . LEU A 1 99 ? 16.422 6.723 9.008 1 98.75 99 LEU A N 1
ATOM 749 C CA . LEU A 1 99 ? 15.945 8 9.523 1 98.75 99 LEU A CA 1
ATOM 750 C C . LEU A 1 99 ? 15.734 7.938 11.039 1 98.75 99 LEU A C 1
ATOM 752 O O . LEU A 1 99 ? 15.234 6.934 11.555 1 98.75 99 LEU A O 1
ATOM 756 N N . ASP A 1 100 ? 16.062 8.969 11.734 1 98.44 100 ASP A N 1
ATOM 757 C CA . ASP A 1 100 ? 15.867 9.062 13.172 1 98.44 100 ASP A CA 1
ATOM 758 C C . ASP A 1 100 ? 14.391 9.234 13.523 1 98.44 100 ASP A C 1
ATOM 760 O O . ASP A 1 100 ? 13.953 8.852 14.602 1 98.44 100 ASP A O 1
ATOM 764 N N . VAL A 1 101 ? 13.672 9.875 12.57 1 98.75 101 VAL A N 1
ATOM 765 C CA . VAL A 1 101 ? 12.258 10.148 12.844 1 98.75 101 VAL A CA 1
ATOM 766 C C . VAL A 1 101 ? 11.531 10.469 11.539 1 98.75 101 VAL A C 1
ATOM 768 O O . VAL A 1 101 ? 12.102 11.094 10.641 1 98.75 101 VAL A O 1
ATOM 771 N N . VAL A 1 102 ? 10.336 9.984 11.438 1 98.94 102 VAL A N 1
ATOM 772 C CA . VAL A 1 102 ? 9.352 10.438 10.461 1 98.94 102 VAL A CA 1
ATOM 773 C C . VAL A 1 102 ? 8.172 11.086 11.188 1 98.94 102 VAL A C 1
ATOM 775 O O . VAL A 1 102 ? 7.527 10.453 12.023 1 98.94 102 VAL A O 1
ATOM 778 N N . VAL A 1 103 ? 7.977 12.367 10.969 1 98.94 103 VAL A N 1
ATOM 779 C CA . VAL A 1 103 ? 6.742 13.016 11.398 1 98.94 103 VAL A CA 1
ATOM 780 C C . VAL A 1 103 ? 5.676 12.859 10.312 1 98.94 103 VAL A C 1
ATOM 782 O O . VAL A 1 103 ? 5.816 13.406 9.219 1 98.94 103 VAL A O 1
ATOM 785 N N . ASN A 1 104 ? 4.625 12.109 10.586 1 98.94 104 ASN A N 1
ATOM 786 C CA . ASN A 1 104 ? 3.582 11.781 9.625 1 98.94 104 ASN A CA 1
ATOM 787 C C . ASN A 1 104 ? 2.336 12.641 9.82 1 98.94 104 ASN A C 1
ATOM 789 O O . ASN A 1 104 ? 1.714 12.594 10.883 1 98.94 104 ASN A O 1
ATOM 793 N N . MET A 1 105 ? 2 13.414 8.812 1 98.81 105 MET A N 1
ATOM 794 C CA . MET A 1 105 ? 0.764 14.188 8.82 1 98.81 105 MET A CA 1
ATOM 795 C C . MET A 1 105 ? -0.444 13.289 8.578 1 98.81 105 MET A C 1
ATOM 797 O O . MET A 1 105 ? -0.718 12.898 7.445 1 98.81 105 MET A O 1
ATOM 801 N N . SER A 1 106 ? -1.112 12.914 9.641 1 98.56 106 SER A N 1
ATOM 802 C CA . SER A 1 106 ? -2.393 12.219 9.562 1 98.56 106 SER A CA 1
ATOM 803 C C . SER A 1 106 ? -3.559 13.195 9.664 1 98.56 106 SER A C 1
ATOM 805 O O . SER A 1 106 ? -3.555 14.25 9.023 1 98.56 106 SER A O 1
ATOM 807 N N . GLN A 1 107 ? -4.68 12.867 10.242 1 98.12 107 GLN A N 1
ATOM 808 C CA . GLN A 1 107 ? -5.82 13.758 10.445 1 98.12 107 GLN A CA 1
ATOM 809 C C . GLN A 1 107 ? -6.688 13.273 11.602 1 98.12 107 GLN A C 1
ATOM 811 O O . GLN A 1 107 ? -6.723 12.086 11.906 1 98.12 107 GLN A O 1
ATOM 816 N N . ILE A 1 108 ? -7.344 14.117 12.195 1 98.19 108 ILE A N 1
ATOM 817 C CA . ILE A 1 108 ? -8.094 13.867 13.414 1 98.19 108 ILE A CA 1
ATOM 818 C C . ILE A 1 108 ? -9.203 12.852 13.141 1 98.19 108 ILE A C 1
ATOM 820 O O . ILE A 1 108 ? -9.609 12.109 14.047 1 98.19 108 ILE A O 1
ATOM 824 N N . SER A 1 109 ? -9.641 12.789 11.914 1 98 109 SER A N 1
ATOM 825 C CA . SER A 1 109 ? -10.742 11.898 11.57 1 98 109 SER A CA 1
ATOM 826 C C . SER A 1 109 ? -10.242 10.516 11.195 1 98 109 SER A C 1
ATOM 828 O O . SER A 1 109 ? -11.031 9.633 10.844 1 98 109 SER A O 1
ATOM 830 N N . ALA A 1 110 ? -8.938 10.266 11.219 1 98.25 110 ALA A N 1
ATOM 831 C CA . ALA A 1 110 ? -8.383 8.945 10.922 1 98.25 110 ALA A CA 1
ATOM 832 C C . ALA A 1 110 ? -8.844 7.914 11.953 1 98.25 110 ALA A C 1
ATOM 834 O O . ALA A 1 110 ? -8.539 8.039 13.141 1 98.25 110 ALA A O 1
ATOM 835 N N . ARG A 1 111 ? -9.562 6.996 11.477 1 97.25 111 ARG A N 1
ATOM 836 C CA . ARG A 1 111 ? -10.07 5.918 12.32 1 97.25 111 ARG A CA 1
ATOM 837 C C . ARG A 1 111 ? -10.414 4.688 11.484 1 97.25 111 ARG A C 1
ATOM 839 O O . ARG A 1 111 ? -10.641 4.797 10.273 1 97.25 111 ARG A O 1
ATOM 846 N N . GLU A 1 112 ? -10.492 3.555 12.109 1 95.06 112 GLU A N 1
ATOM 847 C CA . GLU A 1 112 ? -10.727 2.277 11.445 1 95.06 112 GLU A CA 1
ATOM 848 C C . GLU A 1 112 ? -12.062 2.277 10.711 1 95.06 112 GLU A C 1
ATOM 850 O O . GLU A 1 112 ? -12.164 1.754 9.602 1 95.06 112 GLU A O 1
ATOM 855 N N . ASP A 1 113 ? -13.086 2.889 11.312 1 94.25 113 ASP A N 1
ATOM 856 C CA . ASP A 1 113 ? -14.438 2.791 10.773 1 94.25 113 ASP A CA 1
ATOM 857 C C . ASP A 1 113 ? -14.836 4.074 10.039 1 94.25 113 ASP A C 1
ATOM 859 O O . ASP A 1 113 ? -16.016 4.328 9.812 1 94.25 113 ASP A O 1
ATOM 863 N N . SER A 1 114 ? -13.797 4.906 9.766 1 97.19 114 SER A N 1
ATOM 864 C CA . SER A 1 114 ? -14.102 6.125 9.023 1 97.19 114 SER A CA 1
ATOM 865 C C . SER A 1 114 ? -14.758 5.805 7.68 1 97.19 114 SER A C 1
ATOM 867 O O . SER A 1 114 ? -14.344 4.871 6.992 1 97.19 114 SER A O 1
ATOM 869 N N . LYS A 1 115 ? -15.766 6.621 7.34 1 97.31 115 LYS A N 1
ATOM 870 C CA . LYS A 1 115 ? -16.406 6.453 6.039 1 97.31 115 LYS A CA 1
ATOM 871 C C . LYS A 1 115 ? -15.703 7.273 4.965 1 97.31 115 LYS A C 1
ATOM 873 O O . LYS A 1 115 ? -15.922 7.066 3.771 1 97.31 115 LYS A O 1
ATOM 878 N N . SER A 1 116 ? -14.844 8.219 5.391 1 98.25 116 SER A N 1
ATOM 879 C CA . SER A 1 116 ? -13.969 8.906 4.453 1 98.25 116 SER A CA 1
ATOM 880 C C . SER A 1 116 ? -12.852 7.992 3.961 1 98.25 116 SER A C 1
ATOM 882 O O . SER A 1 116 ? -12.07 7.469 4.762 1 98.25 116 SER A O 1
ATOM 884 N N . HIS A 1 117 ? -12.727 7.848 2.676 1 97.38 117 HIS A N 1
ATOM 885 C CA . HIS A 1 117 ? -11.656 7.023 2.119 1 97.38 117 HIS A CA 1
ATOM 886 C C . HIS A 1 117 ? -10.289 7.551 2.521 1 97.38 117 HIS A C 1
ATOM 888 O O . HIS A 1 117 ? -9.406 6.777 2.91 1 97.38 117 HIS A O 1
ATOM 894 N N . ALA A 1 118 ? -10.141 8.828 2.469 1 98.25 118 ALA A N 1
ATOM 895 C CA . ALA A 1 118 ? -8.859 9.438 2.809 1 98.25 118 ALA A CA 1
ATOM 896 C C . ALA A 1 118 ? -8.531 9.25 4.285 1 98.25 118 ALA A C 1
ATOM 898 O O . ALA A 1 118 ? -7.395 8.93 4.645 1 98.25 118 ALA A O 1
ATOM 899 N N . ALA A 1 119 ? -9.508 9.484 5.176 1 98.56 119 ALA A N 1
ATOM 900 C CA . ALA A 1 119 ? -9.289 9.328 6.609 1 98.56 119 ALA A CA 1
ATOM 901 C C . ALA A 1 119 ? -8.922 7.887 6.957 1 98.56 119 ALA A C 1
ATOM 903 O O . ALA A 1 119 ? -8.055 7.645 7.801 1 98.56 119 ALA A O 1
ATOM 904 N N . ARG A 1 120 ? -9.586 6.98 6.355 1 97.19 120 ARG A N 1
ATOM 905 C CA . ARG A 1 120 ? -9.281 5.574 6.59 1 97.19 120 ARG A CA 1
ATOM 906 C C . ARG A 1 120 ? -7.895 5.215 6.066 1 97.19 120 ARG A C 1
ATOM 908 O O . ARG A 1 120 ? -7.168 4.441 6.691 1 97.19 120 ARG A O 1
ATOM 915 N N . ASP A 1 121 ? -7.52 5.719 4.891 1 98.12 121 ASP A N 1
ATOM 916 C CA . ASP A 1 121 ? -6.18 5.523 4.352 1 98.12 121 ASP A CA 1
ATOM 917 C C . ASP A 1 121 ? -5.117 6 5.344 1 98.12 121 ASP A C 1
ATOM 919 O O . ASP A 1 121 ? -4.094 5.336 5.527 1 98.12 121 ASP A O 1
ATOM 923 N N . HIS A 1 122 ? -5.395 7.145 5.961 1 98.75 122 HIS A N 1
ATOM 924 C CA . HIS A 1 122 ? -4.461 7.648 6.961 1 98.75 122 HIS A CA 1
ATOM 925 C C . HIS A 1 122 ? -4.344 6.691 8.141 1 98.75 122 HIS A C 1
ATOM 927 O O . HIS A 1 122 ? -3.25 6.469 8.664 1 98.75 122 HIS A O 1
ATOM 933 N N . TRP A 1 123 ? -5.473 6.164 8.586 1 98.69 123 TRP A N 1
ATOM 934 C CA . TRP A 1 123 ? -5.461 5.23 9.703 1 98.69 123 TRP A CA 1
ATOM 935 C C . TRP A 1 123 ? -4.617 4 9.383 1 98.69 123 TRP A C 1
ATOM 937 O O . TRP A 1 123 ? -3.801 3.568 10.203 1 98.69 123 TRP A O 1
ATOM 947 N N . ILE A 1 124 ? -4.742 3.502 8.211 1 98.62 124 ILE A N 1
ATOM 948 C CA . ILE A 1 124 ? -3.982 2.334 7.773 1 98.62 124 ILE A CA 1
ATOM 949 C C . ILE A 1 124 ? -2.514 2.713 7.59 1 98.62 124 ILE A C 1
ATOM 951 O O . ILE A 1 124 ? -1.618 1.957 7.973 1 98.62 124 ILE A O 1
ATOM 955 N N . ALA A 1 125 ? -2.268 3.844 7.016 1 98.81 125 ALA A N 1
ATOM 956 C CA . ALA A 1 125 ? -0.902 4.301 6.773 1 98.81 125 ALA A CA 1
ATOM 957 C C . ALA A 1 125 ? -0.127 4.434 8.078 1 98.81 125 ALA A C 1
ATOM 959 O O . ALA A 1 125 ? 1.062 4.113 8.141 1 98.81 125 ALA A O 1
ATOM 960 N N . GLU A 1 126 ? -0.786 4.953 9.141 1 98.88 126 GLU A N 1
ATOM 961 C CA . GLU A 1 126 ? -0.16 4.992 10.461 1 98.88 126 GLU A CA 1
ATOM 962 C C . GLU A 1 126 ? 0.336 3.613 10.875 1 98.88 126 GLU A C 1
ATOM 964 O O . GLU A 1 126 ? 1.454 3.475 11.375 1 98.88 126 GLU A O 1
ATOM 969 N N . ARG A 1 127 ? -0.464 2.602 10.688 1 98.62 127 ARG A N 1
ATOM 970 C CA . ARG A 1 127 ? -0.127 1.233 11.062 1 98.62 127 ARG A CA 1
ATOM 971 C C . ARG A 1 127 ? 1.045 0.712 10.234 1 98.62 127 ARG A C 1
ATOM 973 O O . ARG A 1 127 ? 1.967 0.097 10.773 1 98.62 127 ARG A O 1
ATOM 980 N N . VAL A 1 128 ? 1.071 0.988 8.93 1 98.88 128 VAL A N 1
ATOM 981 C CA . VAL A 1 128 ? 2.16 0.543 8.062 1 98.88 128 VAL A CA 1
ATOM 982 C C . VAL A 1 128 ? 3.479 1.144 8.547 1 98.88 128 VAL A C 1
ATOM 984 O O . VAL A 1 128 ? 4.496 0.448 8.617 1 98.88 128 VAL A O 1
ATOM 987 N N . LEU A 1 129 ? 3.445 2.48 8.914 1 98.88 129 LEU A N 1
ATOM 988 C CA . LEU A 1 129 ? 4.645 3.105 9.453 1 98.88 129 LEU A CA 1
ATOM 989 C C . LEU A 1 129 ? 5.055 2.443 10.766 1 98.88 129 LEU A C 1
ATOM 991 O O . LEU A 1 129 ? 6.23 2.119 10.961 1 98.88 129 LEU A O 1
ATOM 995 N N . ASP A 1 130 ? 4.09 2.209 11.609 1 98.62 130 ASP A N 1
ATOM 996 C CA . ASP A 1 130 ? 4.371 1.594 12.906 1 98.62 130 ASP A CA 1
ATOM 997 C C . ASP A 1 130 ? 4.941 0.187 12.734 1 98.62 130 ASP A C 1
ATOM 999 O O . ASP A 1 130 ? 5.93 -0.172 13.375 1 98.62 130 ASP A O 1
ATOM 1003 N N . TRP A 1 131 ? 4.328 -0.613 11.852 1 98.56 131 TRP A N 1
ATOM 1004 C CA . TRP A 1 131 ? 4.77 -1.981 11.602 1 98.56 131 TRP A CA 1
ATOM 1005 C C . TRP A 1 131 ? 6.199 -2.002 11.062 1 98.56 131 TRP A C 1
ATOM 1007 O O . TRP A 1 131 ? 6.965 -2.92 11.359 1 98.56 131 TRP A O 1
ATOM 1017 N N . SER A 1 132 ? 6.562 -1.04 10.219 1 98.56 132 SER A N 1
ATOM 1018 C CA . SER A 1 132 ? 7.836 -1.022 9.508 1 98.56 132 SER A CA 1
ATOM 1019 C C . SER A 1 132 ? 9.008 -0.864 10.477 1 98.56 132 SER A C 1
ATOM 1021 O O . SER A 1 132 ? 10.156 -1.143 10.117 1 98.56 132 SER A O 1
ATOM 1023 N N . GLY A 1 133 ? 8.703 -0.28 11.68 1 98.12 133 GLY A N 1
ATOM 1024 C CA . GLY A 1 133 ? 9.75 -0.032 12.656 1 98.12 133 GLY A CA 1
ATOM 1025 C C . GLY A 1 133 ? 10.43 1.312 12.477 1 98.12 133 GLY A C 1
ATOM 1026 O O . GLY A 1 133 ? 11.312 1.677 13.25 1 98.12 133 GLY A O 1
ATOM 1027 N N . VAL A 1 134 ? 10.031 2.031 11.469 1 98.31 134 VAL A N 1
ATOM 1028 C CA . VAL A 1 134 ? 10.531 3.391 11.312 1 98.31 134 VAL A CA 1
ATOM 1029 C C . VAL A 1 134 ? 10.102 4.242 12.508 1 98.31 134 VAL A C 1
ATOM 1031 O O . VAL A 1 134 ? 8.93 4.258 12.875 1 98.31 134 VAL A O 1
ATOM 1034 N N . PRO A 1 135 ? 11.055 4.891 13.211 1 98.75 135 PRO A N 1
ATOM 1035 C CA . PRO A 1 135 ? 10.625 5.805 14.273 1 98.75 135 PRO A CA 1
ATOM 1036 C C . PRO A 1 135 ? 9.68 6.895 13.766 1 98.75 135 PRO A C 1
ATOM 1038 O O . PRO A 1 135 ? 10.07 7.703 12.922 1 98.75 135 PRO A O 1
ATOM 1041 N N . THR A 1 136 ? 8.445 6.875 14.336 1 98.88 136 THR A N 1
ATOM 1042 C CA . THR A 1 136 ? 7.438 7.754 13.75 1 98.88 136 THR A CA 1
ATOM 1043 C C . THR A 1 136 ? 6.695 8.523 14.844 1 98.88 136 THR A C 1
ATOM 1045 O O . THR A 1 136 ? 6.445 7.996 15.93 1 98.88 136 THR A O 1
ATOM 1048 N N . VAL A 1 137 ? 6.445 9.766 14.609 1 98.81 137 VAL A N 1
ATOM 1049 C CA . VAL A 1 137 ? 5.477 10.594 15.32 1 98.81 137 VAL A CA 1
ATOM 1050 C C . VAL A 1 137 ? 4.301 10.922 14.406 1 98.81 137 VAL A C 1
ATOM 1052 O O . VAL A 1 137 ? 4.484 11.492 13.328 1 98.81 137 VAL A O 1
ATOM 1055 N N . HIS A 1 138 ? 3.102 10.469 14.82 1 98.81 138 HIS A N 1
ATOM 1056 C CA . HIS A 1 138 ? 1.914 10.828 14.055 1 98.81 138 HIS A CA 1
ATOM 1057 C C . HIS A 1 138 ? 1.279 12.109 14.578 1 98.81 138 HIS A C 1
ATOM 1059 O O . HIS A 1 138 ? 1.174 12.305 15.789 1 98.81 138 HIS A O 1
ATOM 1065 N N . ILE A 1 139 ? 0.877 13 13.664 1 98.75 139 ILE A N 1
ATOM 1066 C CA . ILE A 1 139 ? 0.127 14.188 14.07 1 98.75 139 ILE A CA 1
ATOM 1067 C C . ILE A 1 139 ? -1.248 14.18 13.406 1 98.75 139 ILE A C 1
ATOM 1069 O O . ILE A 1 139 ? -1.373 13.836 12.227 1 98.75 139 ILE A O 1
ATOM 1073 N N . ARG A 1 140 ? -2.281 14.461 14.164 1 98.56 140 ARG A N 1
ATOM 1074 C CA . ARG A 1 140 ? -3.674 14.453 13.727 1 98.56 140 ARG A CA 1
ATOM 1075 C C . ARG A 1 140 ? -4.324 15.812 13.938 1 98.56 140 ARG A C 1
ATOM 1077 O O . ARG A 1 140 ? -5.094 16 14.891 1 98.56 140 ARG A O 1
ATOM 1084 N N . PRO A 1 141 ? -4.105 16.719 13.07 1 98 141 PRO A N 1
ATOM 1085 C CA . PRO A 1 141 ? -4.703 18.047 13.234 1 98 141 PRO A CA 1
ATOM 1086 C C . PRO A 1 141 ? -6.207 18.047 12.984 1 98 141 PRO A C 1
ATOM 1088 O O . PRO A 1 141 ? -6.711 17.234 12.211 1 98 141 PRO A O 1
ATOM 1091 N N . THR A 1 142 ? -6.898 18.969 13.664 1 97.56 142 THR A N 1
ATOM 1092 C CA . THR A 1 142 ? -8.266 19.328 13.32 1 97.56 142 THR A CA 1
ATOM 1093 C C . THR A 1 142 ? -8.289 20.219 12.078 1 97.56 142 THR A C 1
ATOM 1095 O O . THR A 1 142 ? -7.344 20.219 11.289 1 97.56 142 THR A O 1
ATOM 1098 N N . PHE A 1 143 ? -9.328 20.984 11.773 1 96.69 143 PHE A N 1
ATOM 1099 C CA . PHE A 1 143 ? -9.414 21.781 10.562 1 96.69 143 PHE A CA 1
ATOM 1100 C C . PHE A 1 143 ? -8.484 22.984 10.641 1 96.69 143 PHE A C 1
ATOM 1102 O O . PHE A 1 143 ? -8.406 23.656 11.68 1 96.69 143 PHE A O 1
ATOM 1109 N N . PHE A 1 144 ? -7.855 23.219 9.5 1 96.75 144 PHE A N 1
ATOM 1110 C CA . PHE A 1 144 ? -6.973 24.375 9.359 1 96.75 144 PHE A CA 1
ATOM 1111 C C . PHE A 1 144 ? -7.777 25.656 9.266 1 96.75 144 PHE A C 1
ATOM 1113 O O . PHE A 1 144 ? -8.852 25.688 8.656 1 96.75 144 PHE A O 1
ATOM 1120 N N . SER A 1 145 ? -7.195 26.688 9.773 1 97.38 145 SER A N 1
ATOM 1121 C CA . SER A 1 145 ? -7.73 28.031 9.531 1 97.38 145 SER A CA 1
ATOM 1122 C C . SER A 1 145 ? -7.758 28.344 8.039 1 97.38 145 SER A C 1
ATOM 1124 O O . SER A 1 145 ? -8.656 29.047 7.562 1 97.38 145 SER A O 1
ATOM 1126 N N . GLU A 1 146 ? -6.848 27.766 7.309 1 96.31 146 GLU A N 1
ATOM 1127 C CA . GLU A 1 146 ? -6.668 28.016 5.883 1 96.31 146 GLU A CA 1
ATOM 1128 C C . GLU A 1 146 ? -7.867 27.516 5.082 1 96.31 146 GLU A C 1
ATOM 1130 O O . GLU A 1 146 ? -8.023 27.859 3.906 1 96.31 146 GLU A O 1
ATOM 1135 N N . TRP A 1 147 ? -8.727 26.734 5.648 1 93.19 147 TRP A N 1
ATOM 1136 C CA . TRP A 1 147 ? -9.914 26.234 4.969 1 93.19 147 TRP A CA 1
ATOM 1137 C C . TRP A 1 147 ? -10.82 27.391 4.543 1 93.19 147 TRP A C 1
ATOM 1139 O O . TRP A 1 147 ? -11.516 27.297 3.529 1 93.19 147 TRP A O 1
ATOM 1149 N N . PHE A 1 148 ? -10.773 28.453 5.211 1 95.88 148 PHE A N 1
ATOM 1150 C CA . PHE A 1 148 ? -11.664 29.578 4.945 1 95.88 148 PHE A CA 1
ATOM 1151 C C . PHE A 1 148 ? -11.211 30.344 3.709 1 95.88 148 PHE A C 1
ATOM 1153 O O . PHE A 1 148 ? -11.977 31.141 3.154 1 95.88 148 PHE A O 1
ATOM 1160 N N . VAL A 1 149 ? -10.016 30.094 3.281 1 95.62 149 VAL A N 1
ATOM 1161 C CA . VAL A 1 149 ? -9.539 30.844 2.123 1 95.62 149 VAL A CA 1
ATOM 1162 C C . VAL A 1 149 ? -9.578 29.953 0.88 1 95.62 149 VAL A C 1
ATOM 1164 O O . VAL A 1 149 ? -9.18 30.391 -0.206 1 95.62 149 VAL A O 1
ATOM 1167 N N . PHE A 1 150 ? -10.031 28.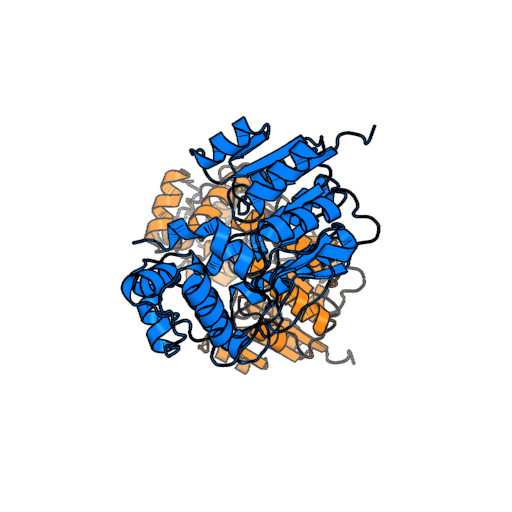703 0.975 1 95.38 150 PHE A N 1
ATOM 1168 C CA . PHE A 1 150 ? -10.266 27.891 -0.213 1 95.38 150 PHE A CA 1
ATOM 1169 C C . PHE A 1 150 ? -11.375 28.484 -1.067 1 95.38 150 PHE A C 1
ATOM 1171 O O . PHE A 1 150 ? -12.383 28.969 -0.541 1 95.38 150 PHE A O 1
ATOM 1178 N N . PRO A 1 151 ? -11.281 28.391 -2.361 1 96.31 151 PRO A N 1
ATOM 1179 C CA . PRO A 1 151 ? -12.242 29.062 -3.242 1 96.31 151 PRO A CA 1
ATOM 1180 C C . PRO A 1 151 ? -13.688 28.641 -2.953 1 96.31 151 PRO A C 1
ATOM 1182 O O . PRO A 1 151 ? -14.578 29.5 -2.902 1 96.31 151 PRO A O 1
ATOM 1185 N N . TRP A 1 152 ? -13.93 27.406 -2.68 1 96.12 152 TRP A N 1
ATOM 1186 C CA . TRP A 1 152 ? -15.297 26.922 -2.523 1 96.12 152 TRP A CA 1
ATOM 1187 C C . TRP A 1 152 ? -15.859 27.312 -1.162 1 96.12 152 TRP A C 1
ATOM 1189 O O . TRP A 1 152 ? -17.047 27.109 -0.889 1 96.12 152 TRP A O 1
ATOM 1199 N N . VAL A 1 153 ? -15.031 27.844 -0.304 1 97.38 153 VAL A N 1
ATOM 1200 C CA . VAL A 1 153 ? -15.5 28.406 0.962 1 97.38 153 VAL A CA 1
ATOM 1201 C C . VAL A 1 153 ? -15.484 29.922 0.896 1 97.38 153 VAL A C 1
ATOM 1203 O O . VAL A 1 153 ? -16.5 30.578 1.173 1 97.38 153 VAL A O 1
ATOM 1206 N N . ARG A 1 154 ? -14.414 30.469 0.463 1 97.38 154 ARG A N 1
ATOM 1207 C CA . ARG A 1 154 ? -14.164 31.906 0.403 1 97.38 154 ARG A CA 1
ATOM 1208 C C . ARG A 1 154 ? -15.195 32.594 -0.487 1 97.38 154 ARG A C 1
ATOM 1210 O O . ARG A 1 154 ? -15.688 33.688 -0.153 1 97.38 154 ARG A O 1
ATOM 1217 N N . ASP A 1 155 ? -15.492 31.984 -1.607 1 97.06 155 ASP A N 1
ATOM 1218 C CA . ASP A 1 155 ? -16.328 32.656 -2.604 1 97.06 155 ASP A CA 1
ATOM 1219 C C . ASP A 1 155 ? -17.719 32.938 -2.041 1 97.06 155 ASP A C 1
ATOM 1221 O O . ASP A 1 155 ? -18.281 34.031 -2.285 1 97.06 155 ASP A O 1
ATOM 1225 N N . THR A 1 156 ? -18.281 32.062 -1.332 1 97 156 THR A N 1
ATOM 1226 C CA . THR A 1 156 ? -19.609 32.25 -0.747 1 97 156 THR A CA 1
ATOM 1227 C C . THR A 1 156 ? -19.547 33.344 0.337 1 97 156 THR A C 1
ATOM 1229 O O . THR A 1 156 ? -20.5 34.094 0.506 1 97 156 THR A O 1
ATOM 1232 N N . ILE A 1 157 ? -18.438 33.375 1.03 1 97.69 157 ILE A N 1
ATOM 1233 C CA . ILE A 1 157 ? -18.266 34.406 2.062 1 97.69 157 ILE A CA 1
ATOM 1234 C C . ILE A 1 157 ? -18.172 35.781 1.419 1 97.69 157 ILE A C 1
ATOM 1236 O O . ILE A 1 157 ? -18.859 36.719 1.846 1 97.69 157 ILE A O 1
ATOM 1240 N N . VAL A 1 158 ? -17.406 35.875 0.408 1 97.12 158 VAL A N 1
ATOM 1241 C CA . VAL A 1 158 ? -17.172 37.156 -0.25 1 97.12 158 VAL A CA 1
ATOM 1242 C C . VAL A 1 158 ? -18.438 37.594 -0.977 1 97.12 158 VAL A C 1
ATOM 1244 O O . VAL A 1 158 ? -18.859 38.75 -0.849 1 97.12 158 VAL A O 1
ATOM 1247 N N . ALA A 1 159 ? -19.062 36.719 -1.671 1 96.5 159 ALA A N 1
ATOM 1248 C CA . ALA A 1 159 ? -20.172 37.062 -2.553 1 96.5 159 ALA A CA 1
ATOM 1249 C C . ALA A 1 159 ? -21.469 37.25 -1.768 1 96.5 159 ALA A C 1
ATOM 1251 O O . ALA A 1 159 ? -22.312 38.062 -2.115 1 96.5 159 ALA A O 1
ATOM 1252 N N . GLN A 1 160 ? -21.562 36.469 -0.703 1 96.81 160 GLN A N 1
ATOM 1253 C CA . GLN A 1 160 ? -22.891 36.375 -0.106 1 96.81 160 GLN A CA 1
ATOM 1254 C C . GLN A 1 160 ? -22.844 36.75 1.378 1 96.81 160 GLN A C 1
ATOM 1256 O O . GLN A 1 160 ? -23.891 36.906 2.014 1 96.81 160 GLN A O 1
ATOM 1261 N N . GLY A 1 161 ? -21.625 36.812 1.921 1 97.56 161 GLY A N 1
ATOM 1262 C CA . GLY A 1 161 ? -21.516 37.031 3.354 1 97.56 161 GLY A CA 1
ATOM 1263 C C . GLY A 1 161 ? -21.984 35.844 4.18 1 97.56 161 GLY A C 1
ATOM 1264 O O . GLY A 1 161 ? -22.578 36.031 5.25 1 97.56 161 GLY A O 1
ATOM 1265 N N . LYS A 1 162 ? -21.781 34.625 3.691 1 98.12 162 LYS A N 1
ATOM 1266 C CA . LYS A 1 162 ? -22.281 33.438 4.363 1 98.12 162 LYS A CA 1
ATOM 1267 C C . LYS A 1 162 ? -21.203 32.344 4.426 1 98.12 162 LYS A C 1
ATOM 1269 O O . LYS A 1 162 ? -20.469 32.125 3.461 1 98.12 162 LYS A O 1
ATOM 1274 N N . ILE A 1 163 ? -21.094 31.75 5.551 1 98.31 163 ILE A N 1
ATOM 1275 C CA . ILE A 1 163 ? -20.438 30.453 5.66 1 98.31 163 ILE A CA 1
ATOM 1276 C C . ILE A 1 163 ? -21.469 29.344 5.473 1 98.31 163 ILE A C 1
ATOM 1278 O O . ILE A 1 163 ? -22.359 29.156 6.309 1 98.31 163 ILE A O 1
ATOM 1282 N N . THR A 1 164 ? -21.344 28.562 4.438 1 98.06 164 THR A N 1
ATOM 1283 C CA . THR A 1 164 ? -22.422 27.625 4.102 1 98.06 164 THR A CA 1
ATOM 1284 C C . THR A 1 164 ? -21.969 26.188 4.352 1 98.06 164 THR A C 1
ATOM 1286 O O . THR A 1 164 ? -22.656 25.234 3.945 1 98.06 164 THR A O 1
ATOM 1289 N N . LEU A 1 165 ? -20.797 25.984 4.984 1 98.25 165 LEU A N 1
ATOM 1290 C CA . LEU A 1 165 ? -20.297 24.641 5.285 1 98.25 165 LEU A CA 1
ATOM 1291 C C . LEU A 1 165 ? -21.312 23.859 6.105 1 98.25 165 LEU A C 1
ATOM 1293 O O . LEU A 1 165 ? -21.859 24.359 7.094 1 98.25 165 LEU A O 1
ATOM 1297 N N . PRO A 1 166 ? -21.609 22.594 5.723 1 98.44 166 PRO A N 1
ATOM 1298 C CA . PRO A 1 166 ? -22.641 21.812 6.398 1 98.44 166 PRO A CA 1
ATOM 1299 C C . PRO A 1 166 ? -22.156 21.156 7.691 1 98.44 166 PRO A C 1
ATOM 1301 O O . PRO A 1 166 ? -22.312 19.953 7.883 1 98.44 166 PRO A O 1
ATOM 1304 N N . TYR A 1 167 ? -21.719 21.906 8.617 1 97.75 167 TYR A N 1
ATOM 1305 C CA . TYR A 1 167 ? -21.031 21.375 9.789 1 97.75 167 TYR A CA 1
ATOM 1306 C C . TYR A 1 167 ? -21.922 21.422 11.023 1 97.75 167 TYR A C 1
ATOM 1308 O O . TYR A 1 167 ? -21.516 20.984 12.102 1 97.75 167 TYR A O 1
ATOM 1316 N N . GLY A 1 168 ? -23.188 21.906 10.852 1 95.94 168 GLY A N 1
ATOM 1317 C CA . GLY A 1 168 ? -24.156 21.906 11.93 1 95.94 168 GLY A CA 1
ATOM 1318 C C . GLY A 1 168 ? -23.688 22.625 13.172 1 95.94 168 GLY A C 1
ATOM 1319 O O . GLY A 1 168 ? -23.188 23.75 13.094 1 95.94 168 GLY A O 1
ATOM 1320 N N . ASN A 1 169 ? -23.922 21.953 14.32 1 95.69 169 ASN A N 1
ATOM 1321 C CA . ASN A 1 169 ? -23.547 22.547 15.594 1 95.69 169 ASN A CA 1
ATOM 1322 C C . ASN A 1 169 ? -22.172 22.047 16.062 1 95.69 169 ASN A C 1
ATOM 1324 O O . ASN A 1 169 ? -21.828 22.188 17.234 1 95.69 169 ASN A O 1
ATOM 1328 N N . GLY A 1 170 ? -21.469 21.375 15.148 1 97.06 170 GLY A N 1
ATOM 1329 C CA . GLY A 1 170 ? -20.141 20.906 15.508 1 97.06 170 GLY A CA 1
ATOM 1330 C C . GLY A 1 170 ? -19.203 22.016 15.898 1 97.06 170 GLY A C 1
ATOM 1331 O O . GLY A 1 170 ? -19.5 23.203 15.703 1 97.06 170 GLY A O 1
ATOM 1332 N N . ARG A 1 171 ? -18.094 21.672 16.484 1 97.81 171 ARG A N 1
ATOM 1333 C CA . ARG A 1 171 ? -17.094 22.625 16.969 1 97.81 171 ARG A CA 1
ATOM 1334 C C . ARG A 1 171 ? -15.68 22.141 16.672 1 97.81 171 ARG A C 1
ATOM 1336 O O . ARG A 1 171 ? -15.453 20.938 16.484 1 97.81 171 ARG A O 1
ATOM 1343 N N . HIS A 1 172 ? -14.773 23.016 16.547 1 97.81 172 HIS A N 1
ATOM 1344 C CA . HIS A 1 172 ? -13.352 22.703 16.484 1 97.81 172 HIS A CA 1
ATOM 1345 C C . HIS A 1 172 ? -12.508 23.906 16.875 1 97.81 172 HIS A C 1
ATOM 1347 O O . HIS A 1 172 ? -13.039 25.016 17.078 1 97.81 172 HIS A O 1
ATOM 1353 N N . ALA A 1 173 ? -11.289 23.75 17.141 1 98.12 173 ALA A N 1
ATOM 1354 C CA . ALA A 1 173 ? -10.312 24.812 17.359 1 98.12 173 ALA A CA 1
ATOM 1355 C C . ALA A 1 173 ? -9.438 25.016 16.125 1 98.12 173 ALA A C 1
ATOM 1357 O O . ALA A 1 173 ? -8.414 24.344 15.969 1 98.12 173 ALA A O 1
ATOM 1358 N N . PRO A 1 174 ? -9.828 25.953 15.273 1 97.69 174 PRO A N 1
ATOM 1359 C CA . PRO A 1 174 ? -9.047 26.109 14.047 1 97.69 174 PRO A CA 1
ATOM 1360 C C . PRO A 1 174 ? -7.555 26.297 14.312 1 97.69 174 PRO A C 1
ATOM 1362 O O . PRO A 1 174 ? -7.168 26.984 15.258 1 97.69 174 PRO A O 1
ATOM 1365 N N . ILE A 1 175 ? -6.766 25.656 13.508 1 98 175 ILE A N 1
ATOM 1366 C CA . ILE A 1 175 ? -5.324 25.641 13.727 1 98 175 ILE A CA 1
ATOM 1367 C C . ILE A 1 175 ? -4.609 26.125 12.469 1 98 175 ILE A C 1
ATOM 1369 O O . ILE A 1 175 ? -4.996 25.781 11.352 1 98 175 ILE A O 1
ATOM 1373 N N . GLY A 1 176 ? -3.617 26.969 12.648 1 97.69 176 GLY A N 1
ATOM 1374 C CA . GLY A 1 176 ? -2.891 27.516 11.516 1 97.69 176 GLY A CA 1
ATOM 1375 C C . GLY A 1 176 ? -1.782 26.609 11.023 1 97.69 176 GLY A C 1
ATOM 1376 O O . GLY A 1 176 ? -1.177 25.875 11.812 1 97.69 176 GLY A O 1
ATOM 1377 N N . ALA A 1 177 ? -1.471 26.672 9.781 1 97.94 177 ALA A N 1
ATOM 1378 C CA . ALA A 1 177 ? -0.419 25.875 9.148 1 97.94 177 ALA A CA 1
ATOM 1379 C C . ALA A 1 177 ? 0.944 26.188 9.758 1 97.94 177 ALA A C 1
ATOM 1381 O O . ALA A 1 177 ? 1.748 25.281 10 1 97.94 177 ALA A O 1
ATOM 1382 N N . GLU A 1 178 ? 1.194 27.453 10.031 1 97.75 178 GLU A N 1
ATOM 1383 C CA . GLU A 1 178 ? 2.479 27.859 10.594 1 97.75 178 GLU A CA 1
ATOM 1384 C C . GLU A 1 178 ? 2.691 27.266 11.984 1 97.75 178 GLU A C 1
ATOM 1386 O O . GLU A 1 178 ? 3.805 26.859 12.328 1 97.75 178 GLU A O 1
ATOM 1391 N N . ASP A 1 179 ? 1.632 27.281 12.766 1 98.19 179 ASP A N 1
ATOM 1392 C CA . ASP A 1 179 ? 1.702 26.703 14.109 1 98.19 179 ASP A CA 1
ATOM 1393 C C . ASP A 1 179 ? 1.992 25.203 14.055 1 98.19 179 ASP A C 1
ATOM 1395 O O . ASP A 1 179 ? 2.775 24.688 14.859 1 98.19 179 ASP A O 1
ATOM 1399 N N . GLN A 1 180 ? 1.358 24.516 13.164 1 98.38 180 GLN A N 1
ATOM 1400 C CA . GLN A 1 180 ? 1.628 23.094 12.984 1 98.38 180 GLN A CA 1
ATOM 1401 C C . GLN A 1 180 ? 3.066 22.859 12.531 1 98.38 180 GLN A C 1
ATOM 1403 O O . GLN A 1 180 ? 3.725 21.922 12.992 1 98.38 180 GLN A O 1
ATOM 1408 N N . ALA A 1 181 ? 3.535 23.719 11.617 1 98.69 181 ALA A N 1
ATOM 1409 C CA . ALA A 1 181 ? 4.91 23.609 11.141 1 98.69 181 ALA A CA 1
ATOM 1410 C C . ALA A 1 181 ? 5.902 23.766 12.289 1 98.69 181 ALA A C 1
ATOM 1412 O O . ALA A 1 181 ? 6.93 23.078 12.32 1 98.69 181 ALA A O 1
ATOM 1413 N N . ARG A 1 182 ? 5.629 24.688 13.219 1 98.19 182 ARG A N 1
ATOM 1414 C CA . ARG A 1 182 ? 6.484 24.844 14.391 1 98.19 182 ARG A CA 1
ATOM 1415 C C . ARG A 1 182 ? 6.539 23.547 15.211 1 98.19 182 ARG A C 1
ATOM 1417 O O . ARG A 1 182 ? 7.609 23.141 15.664 1 98.19 182 ARG A O 1
ATOM 1424 N N . PHE A 1 183 ? 5.41 22.969 15.391 1 98.31 183 PHE A N 1
ATOM 1425 C CA . PHE A 1 183 ? 5.336 21.688 16.094 1 98.31 183 PHE A CA 1
ATOM 1426 C C . PHE A 1 183 ? 6.105 20.609 15.344 1 98.31 183 PHE A C 1
ATOM 1428 O O . PHE A 1 183 ? 6.895 19.875 15.945 1 98.31 183 PHE A O 1
ATOM 1435 N N . ILE A 1 184 ? 5.91 20.484 14.023 1 98.75 184 ILE A N 1
ATOM 1436 C CA . ILE A 1 184 ? 6.566 19.5 13.172 1 98.75 184 ILE A CA 1
ATOM 1437 C C . ILE A 1 184 ? 8.086 19.672 13.258 1 98.75 184 ILE A C 1
ATOM 1439 O O . ILE A 1 184 ? 8.812 18.703 13.461 1 98.75 184 ILE A O 1
ATOM 1443 N N . SER A 1 185 ? 8.562 20.938 13.164 1 98.25 185 SER A N 1
ATOM 1444 C CA . SER A 1 185 ? 9.992 21.219 13.25 1 98.25 185 SER A CA 1
ATOM 1445 C C . SER A 1 185 ? 10.555 20.812 14.602 1 98.25 185 SER A C 1
ATOM 1447 O O . SER A 1 185 ? 11.664 20.266 14.68 1 98.25 185 SER A O 1
ATOM 1449 N N . ALA A 1 186 ? 9.805 21.047 15.648 1 97.31 186 ALA A N 1
ATOM 1450 C CA . ALA A 1 186 ? 10.234 20.656 16.984 1 97.31 186 ALA A CA 1
ATOM 1451 C C . ALA A 1 186 ? 10.352 19.141 17.109 1 97.31 186 ALA A C 1
ATOM 1453 O O . ALA A 1 186 ? 11.305 18.641 17.703 1 97.31 186 ALA A O 1
ATOM 1454 N N . MET A 1 187 ? 9.367 18.391 16.578 1 97.62 187 MET A N 1
ATOM 1455 C CA . MET A 1 187 ? 9.383 16.938 16.609 1 97.62 187 MET A CA 1
ATOM 1456 C C . MET A 1 187 ? 10.578 16.391 15.844 1 97.62 187 MET A C 1
ATOM 1458 O O . MET A 1 187 ? 11.172 15.383 16.234 1 97.62 187 MET A O 1
ATOM 1462 N N . LEU A 1 188 ? 10.914 17.047 14.68 1 98.19 188 LEU A N 1
ATOM 1463 C CA . LEU A 1 188 ? 12.039 16.625 13.867 1 98.19 188 LEU A CA 1
ATOM 1464 C C . LEU A 1 188 ? 13.359 16.875 14.586 1 98.19 188 LEU A C 1
ATOM 1466 O O . LEU A 1 188 ? 14.25 16.016 14.586 1 98.19 188 LEU A O 1
ATOM 1470 N N . SER A 1 189 ? 13.461 17.953 15.273 1 95.44 189 SER A N 1
ATOM 1471 C CA . SER A 1 189 ? 14.719 18.375 15.875 1 95.44 189 SER A CA 1
ATOM 1472 C C . SER A 1 189 ? 14.984 17.641 17.188 1 95.44 189 SER A C 1
ATOM 1474 O O . SER A 1 189 ? 16.141 17.391 17.531 1 95.44 189 SER A O 1
ATOM 1476 N N . ASN A 1 190 ? 13.914 17.297 17.891 1 94.19 190 ASN A N 1
ATOM 1477 C CA . ASN A 1 190 ? 14.039 16.609 19.172 1 94.19 190 ASN A CA 1
ATOM 1478 C C . ASN A 1 190 ? 13.031 15.461 19.281 1 94.19 190 ASN A C 1
ATOM 1480 O O . ASN A 1 190 ? 12.148 15.484 20.141 1 94.19 190 ASN A O 1
ATOM 1484 N N . PRO A 1 191 ? 13.328 14.359 18.625 1 94.06 191 PRO A N 1
ATOM 1485 C CA . PRO A 1 191 ? 12.305 13.32 18.484 1 94.06 191 PRO A CA 1
ATOM 1486 C C . PRO A 1 191 ? 12.32 12.328 19.641 1 94.06 191 PRO A C 1
ATOM 1488 O O . PRO A 1 191 ? 11.352 11.594 19.844 1 94.06 191 PRO A O 1
ATOM 1491 N N . ALA A 1 192 ? 13.344 12.125 20.391 1 90.31 192 ALA A N 1
ATOM 1492 C CA . ALA A 1 192 ? 13.625 10.984 21.266 1 90.31 192 ALA A CA 1
ATOM 1493 C C . ALA A 1 192 ? 12.453 10.719 22.203 1 90.31 192 ALA A C 1
ATOM 1495 O O . ALA A 1 192 ? 12.008 9.57 22.328 1 90.31 192 ALA A O 1
ATOM 1496 N N . SER A 1 193 ? 11.844 11.656 22.781 1 92.44 193 SER A N 1
ATOM 1497 C CA . SER A 1 193 ? 10.789 11.406 23.766 1 92.44 193 SER A CA 1
ATOM 1498 C C . SER A 1 193 ? 9.422 11.359 23.094 1 92.44 193 SER A C 1
ATOM 1500 O O . SER A 1 193 ? 8.406 11.125 23.766 1 92.44 193 SER A O 1
ATOM 1502 N N . HIS A 1 194 ? 9.422 11.445 21.797 1 96 194 HIS A N 1
ATOM 1503 C CA . HIS A 1 194 ? 8.125 11.633 21.156 1 96 194 HIS A CA 1
ATOM 1504 C C . HIS A 1 194 ? 7.832 10.508 20.172 1 96 194 HIS A C 1
ATOM 1506 O O . HIS A 1 194 ? 6.68 10.297 19.781 1 96 194 HIS A O 1
ATOM 1512 N N . VAL A 1 195 ? 8.875 9.797 19.797 1 97.69 195 VAL A N 1
ATOM 1513 C CA . VAL A 1 195 ? 8.719 8.711 18.828 1 97.69 195 VAL A CA 1
ATOM 1514 C C . VAL A 1 195 ? 7.75 7.668 19.375 1 97.69 195 VAL A C 1
ATOM 1516 O O . VAL A 1 195 ? 7.805 7.32 20.562 1 97.69 195 VAL A O 1
ATOM 1519 N N . GLY A 1 196 ? 6.816 7.242 18.562 1 97.94 196 GLY A N 1
ATOM 1520 C CA . GLY A 1 196 ? 5.832 6.25 18.953 1 97.94 196 GLY A CA 1
ATOM 1521 C C . GLY A 1 196 ? 4.516 6.855 19.406 1 97.94 196 GLY A C 1
ATOM 1522 O O . GLY A 1 196 ? 3.52 6.148 19.562 1 97.94 196 GLY A O 1
ATOM 1523 N N . ASN A 1 197 ? 4.469 8.156 19.531 1 97.62 197 ASN A N 1
ATOM 1524 C CA . ASN A 1 197 ? 3.264 8.836 20 1 97.62 197 ASN A CA 1
ATOM 1525 C C . ASN A 1 197 ? 2.459 9.414 18.828 1 97.62 197 ASN A C 1
ATOM 1527 O O . ASN A 1 197 ? 2.994 9.625 17.75 1 97.62 197 ASN A O 1
ATOM 1531 N N . THR A 1 198 ? 1.208 9.57 19.062 1 98.06 198 THR A N 1
ATOM 1532 C CA . THR A 1 198 ? 0.272 10.273 18.188 1 98.06 198 THR A CA 1
ATOM 1533 C C . THR A 1 198 ? -0.27 11.531 18.875 1 98.06 198 THR A C 1
ATOM 1535 O O . THR A 1 198 ? -0.771 11.461 20 1 98.06 198 THR A O 1
ATOM 1538 N N . PHE A 1 199 ? -0.212 12.648 18.203 1 97.88 199 PHE A N 1
ATOM 1539 C CA . PHE A 1 199 ? -0.621 13.914 18.812 1 97.88 199 PHE A CA 1
ATOM 1540 C C . PHE A 1 199 ? -1.791 14.523 18.047 1 97.88 199 PHE A C 1
ATOM 1542 O O . PHE A 1 199 ? -1.654 14.883 16.875 1 97.88 199 PHE A O 1
ATOM 1549 N N . PRO A 1 200 ? -2.939 14.609 18.672 1 97.31 200 PRO A N 1
ATOM 1550 C CA . PRO A 1 200 ? -3.896 15.562 18.094 1 97.31 200 PRO A CA 1
ATOM 1551 C C . PRO A 1 200 ? -3.4 17 18.141 1 97.31 200 PRO A C 1
ATOM 1553 O O . PRO A 1 200 ? -2.715 17.391 19.094 1 97.31 200 PRO A O 1
ATOM 1556 N N . LEU A 1 201 ? -3.711 17.766 17.125 1 97.88 201 LEU A N 1
ATOM 1557 C CA . LEU A 1 201 ? -3.322 19.172 17.094 1 97.88 201 LEU A CA 1
ATOM 1558 C C . LEU A 1 201 ? -4.547 20.078 16.938 1 97.88 201 LEU A C 1
ATOM 1560 O O . LEU A 1 201 ? -5.324 19.906 16 1 97.88 201 LEU A O 1
ATOM 1564 N N . TYR A 1 202 ? -4.629 20.984 17.828 1 97.62 202 TYR A N 1
ATOM 1565 C CA . TYR A 1 202 ? -5.727 21.953 17.875 1 97.62 202 TYR A CA 1
ATOM 1566 C C . TYR A 1 202 ? -5.203 23.375 17.922 1 97.62 202 TYR A C 1
ATOM 1568 O O . TYR A 1 202 ? -4.051 23.609 18.297 1 97.62 202 TYR A O 1
ATOM 1576 N N . GLY A 1 203 ? -6.059 24.344 17.484 1 96.62 203 GLY A N 1
ATOM 1577 C CA . GLY A 1 203 ? -5.863 25.734 17.844 1 96.62 203 GLY A CA 1
ATOM 1578 C C . GLY A 1 203 ? -6.207 26.031 19.297 1 96.62 203 GLY A C 1
ATOM 1579 O O . GLY A 1 203 ? -6.523 25.109 20.062 1 96.62 203 GLY A O 1
ATOM 1580 N N . PRO A 1 204 ? -6.125 27.234 19.609 1 95.44 204 PRO A N 1
ATOM 1581 C CA . PRO A 1 204 ? -6.195 27.562 21.031 1 95.44 204 PRO A CA 1
ATOM 1582 C C . PRO A 1 204 ? -7.629 27.656 21.547 1 95.44 204 PRO A C 1
ATOM 1584 O O . PRO A 1 204 ? -7.871 27.516 22.75 1 95.44 204 PRO A O 1
ATOM 1587 N N . VAL A 1 205 ? -8.609 27.938 20.688 1 96 205 VAL A N 1
ATOM 1588 C CA . VAL A 1 205 ? -9.977 28.172 21.141 1 96 205 VAL A CA 1
ATOM 1589 C C . VAL A 1 205 ? -10.945 27.375 20.281 1 96 205 VAL A C 1
ATOM 1591 O O . VAL A 1 205 ? -10.945 27.5 19.047 1 96 205 VAL A O 1
ATOM 1594 N N . GLU A 1 206 ? -11.75 26.516 20.891 1 97.75 206 GLU A N 1
ATOM 1595 C CA . GLU A 1 206 ? -12.805 25.797 20.188 1 97.75 206 GLU A CA 1
ATOM 1596 C C . GLU A 1 206 ? -14.016 26.688 19.922 1 97.75 206 GLU A C 1
ATOM 1598 O O . GLU A 1 206 ? -14.477 27.391 20.828 1 97.75 206 GLU A O 1
ATOM 1603 N N . LEU A 1 207 ? -14.492 26.656 18.734 1 98 207 LEU A N 1
ATOM 1604 C CA . LEU A 1 207 ? -15.617 27.484 18.312 1 98 207 LEU A CA 1
ATOM 1605 C C . LEU A 1 207 ? -16.562 26.703 17.406 1 98 207 LEU A C 1
ATOM 1607 O O . LEU A 1 207 ? -16.125 25.766 16.719 1 98 207 LEU A O 1
ATOM 1611 N N . GLY A 1 208 ? -17.781 27.094 17.422 1 98 208 GLY A N 1
ATOM 1612 C CA . GLY A 1 208 ? -18.672 26.719 16.328 1 98 208 GLY A CA 1
ATOM 1613 C C . GLY A 1 208 ? -18.625 27.672 15.156 1 98 208 GLY A C 1
ATOM 1614 O O . GLY A 1 208 ? -18.016 28.75 15.258 1 98 208 GLY A O 1
ATOM 1615 N N . HIS A 1 209 ? -19.266 27.297 14.094 1 98.19 209 HIS A N 1
ATOM 1616 C CA . HIS A 1 209 ? -19.172 28.125 12.891 1 98.19 209 HIS A CA 1
ATOM 1617 C C . HIS A 1 209 ? -19.969 29.406 13.039 1 98.19 209 HIS A C 1
ATOM 1619 O O . HIS A 1 209 ? -19.656 30.422 12.398 1 98.19 209 HIS A O 1
ATOM 1625 N N . ALA A 1 210 ? -21.031 29.438 13.883 1 98.12 210 ALA A N 1
ATOM 1626 C CA . ALA A 1 210 ? -21.734 30.688 14.172 1 98.12 210 ALA A CA 1
ATOM 1627 C C . ALA A 1 210 ? -20.812 31.688 14.875 1 98.12 210 ALA A C 1
ATOM 1629 O O . ALA A 1 210 ? -20.828 32.875 14.562 1 98.12 210 ALA A O 1
ATOM 1630 N N . GLN A 1 211 ? -20.078 31.172 15.797 1 98.56 211 GLN A N 1
ATOM 1631 C CA . GLN A 1 211 ? -19.109 32.031 16.5 1 98.56 211 GLN A CA 1
ATOM 1632 C C . GLN A 1 211 ? -18 32.5 15.57 1 98.56 211 GLN A C 1
ATOM 1634 O O . GLN A 1 211 ? -17.547 33.625 15.664 1 98.56 211 GLN A O 1
ATOM 1639 N N . ILE A 1 212 ? -17.531 31.609 14.68 1 98.38 212 ILE A N 1
ATOM 1640 C CA . ILE A 1 212 ? -16.516 31.984 13.711 1 98.38 212 ILE A CA 1
ATOM 1641 C C . ILE A 1 212 ? -17.047 33.094 12.805 1 98.38 212 ILE A C 1
ATOM 1643 O O . ILE A 1 212 ? -16.328 34.062 12.5 1 98.38 212 ILE A O 1
ATOM 1647 N N . ALA A 1 213 ? -18.312 32.969 12.445 1 98.31 213 ALA A N 1
ATOM 1648 C CA . ALA A 1 213 ? -18.938 34 11.617 1 98.31 213 ALA A CA 1
ATOM 1649 C C . ALA A 1 213 ? -18.969 35.344 12.344 1 98.31 213 ALA A C 1
ATOM 1651 O O . ALA A 1 213 ? -18.766 36.406 11.727 1 98.31 213 ALA A O 1
ATOM 1652 N N . GLU A 1 214 ? -19.188 35.312 13.555 1 98.44 214 GLU A N 1
ATOM 1653 C CA . GLU A 1 214 ? -19.188 36.531 14.352 1 98.44 214 GLU A CA 1
ATOM 1654 C C . GLU A 1 214 ? -17.797 37.188 14.367 1 98.44 214 GLU A C 1
ATOM 1656 O O . GLU A 1 214 ? -17.672 38.406 14.203 1 98.44 214 GLU A O 1
ATOM 1661 N N . VAL A 1 215 ? -16.812 36.375 14.609 1 98.31 215 VAL A N 1
ATOM 1662 C CA . VAL A 1 215 ? -15.445 36.875 14.602 1 98.31 215 VAL A CA 1
ATOM 1663 C C . VAL A 1 215 ? -15.117 37.469 13.234 1 98.31 215 VAL A C 1
ATOM 1665 O O . VAL A 1 215 ? -14.516 38.531 13.148 1 98.31 215 VAL A O 1
ATOM 1668 N N . MET A 1 216 ? -15.531 36.75 12.18 1 97.94 216 MET A N 1
ATOM 1669 C CA . MET A 1 216 ? -15.281 37.219 10.812 1 97.94 216 MET A CA 1
ATOM 1670 C C . MET A 1 216 ? -15.977 38.562 10.555 1 97.94 216 MET A C 1
ATOM 1672 O O . MET A 1 216 ? -15.406 39.438 9.93 1 97.94 216 MET A O 1
ATOM 1676 N N . SER A 1 217 ? -17.172 38.688 11.047 1 98.12 217 SER A N 1
ATOM 1677 C CA . SER A 1 217 ? -17.922 39.938 10.891 1 98.12 217 SER A CA 1
ATOM 1678 C C . SER A 1 217 ? -17.172 41.094 11.516 1 98.12 217 SER A C 1
ATOM 1680 O O . SER A 1 217 ? -17.062 42.188 10.906 1 98.12 217 SER A O 1
ATOM 1682 N N . ASP A 1 218 ? -16.672 40.875 12.648 1 97.94 218 ASP A N 1
ATOM 1683 C CA . ASP A 1 218 ? -15.945 41.906 13.375 1 97.94 218 ASP A CA 1
ATOM 1684 C C . ASP A 1 218 ? -14.664 42.281 12.641 1 97.94 218 ASP A C 1
ATOM 1686 O O . ASP A 1 218 ? -14.391 43.469 12.453 1 97.94 218 ASP A O 1
ATOM 1690 N N . VAL A 1 219 ? -13.891 41.312 12.211 1 97.62 219 VAL A N 1
ATOM 1691 C CA . VAL A 1 219 ? -12.586 41.531 11.609 1 97.62 219 VAL A CA 1
ATOM 1692 C C . VAL A 1 219 ? -12.758 42.188 10.242 1 97.62 219 VAL A C 1
ATOM 1694 O O . VAL A 1 219 ? -11.977 43.094 9.875 1 97.62 219 VAL A O 1
ATOM 1697 N N . LEU A 1 220 ? -13.789 41.781 9.539 1 96.25 220 LEU A N 1
ATOM 1698 C CA . LEU A 1 220 ? -13.961 42.25 8.164 1 96.25 220 LEU A CA 1
ATOM 1699 C C . LEU A 1 220 ? -14.828 43.5 8.117 1 96.25 220 LEU A C 1
ATOM 1701 O O . LEU A 1 220 ? -15 44.094 7.055 1 96.25 220 LEU A O 1
ATOM 1705 N N . ASP A 1 221 ? -15.43 43.875 9.188 1 96.06 221 ASP A N 1
ATOM 1706 C CA . ASP A 1 221 ? -16.312 45.031 9.305 1 96.06 221 ASP A CA 1
ATOM 1707 C C . ASP A 1 221 ? -17.5 44.906 8.352 1 96.06 221 ASP A C 1
ATOM 1709 O O . ASP A 1 221 ? -17.797 45.875 7.625 1 96.06 221 ASP A O 1
ATOM 1713 N N . ARG A 1 222 ? -18.047 43.812 8.25 1 95.19 222 ARG A N 1
ATOM 1714 C CA . ARG A 1 222 ? -19.266 43.5 7.516 1 95.19 222 ARG A CA 1
ATOM 1715 C C . ARG A 1 222 ? -19.953 42.25 8.062 1 95.19 222 ARG A C 1
ATOM 1717 O O . ARG A 1 222 ? -19.297 41.375 8.617 1 95.19 222 ARG A O 1
ATOM 1724 N N . LYS A 1 223 ? -21.219 42.188 7.758 1 96.88 223 LYS A N 1
ATOM 1725 C CA . LYS A 1 223 ? -21.984 41.094 8.344 1 96.88 223 LYS A CA 1
ATOM 1726 C C . LYS A 1 223 ? -21.719 39.781 7.621 1 96.88 223 LYS A C 1
ATOM 1728 O O . LYS A 1 223 ? -21.891 39.688 6.402 1 96.88 223 LYS A O 1
ATOM 1733 N N . ILE A 1 224 ? -21.203 38.781 8.32 1 98.25 224 ILE A N 1
ATOM 1734 C CA . ILE A 1 224 ? -21.062 37.406 7.887 1 98.25 224 ILE A CA 1
ATOM 1735 C C . ILE A 1 224 ? -21.906 36.5 8.773 1 98.25 224 ILE A C 1
ATOM 1737 O O . ILE A 1 224 ? -21.906 36.625 10 1 98.25 224 ILE A O 1
ATOM 1741 N N . VAL A 1 225 ? -22.703 35.594 8.227 1 98.38 225 VAL A N 1
ATOM 1742 C CA . VAL A 1 225 ? -23.562 34.688 9.008 1 98.38 225 VAL A CA 1
ATOM 1743 C C . VAL A 1 225 ? -23.266 33.25 8.664 1 98.38 225 VAL A C 1
ATOM 1745 O O . VAL A 1 225 ? -22.797 32.938 7.562 1 98.38 225 VAL A O 1
ATOM 1748 N N . TYR A 1 226 ? -23.391 32.375 9.602 1 98.5 226 TYR A N 1
ATOM 1749 C CA . TYR A 1 226 ? -23.359 30.922 9.359 1 98.5 226 TYR A CA 1
ATOM 1750 C C . TYR A 1 226 ? -24.719 30.422 8.867 1 98.5 226 TYR A C 1
ATOM 1752 O O . TYR A 1 226 ? -25.719 30.516 9.586 1 98.5 226 TYR A O 1
ATOM 1760 N N . ALA A 1 227 ? -24.828 30.047 7.68 1 98.19 227 ALA A N 1
ATOM 1761 C CA . ALA A 1 227 ? -26.016 29.5 7.027 1 98.19 227 ALA A CA 1
ATOM 1762 C C . ALA A 1 227 ? -25.734 28.172 6.363 1 98.19 227 ALA A C 1
ATOM 1764 O O . ALA A 1 227 ? -25.594 28.078 5.141 1 98.19 227 ALA A O 1
ATOM 1765 N N . PRO A 1 228 ? -25.719 27.078 7.16 1 98 228 PRO A N 1
ATOM 1766 C CA . PRO A 1 228 ? -25.25 25.781 6.672 1 98 228 PRO A CA 1
ATOM 1767 C C . PRO A 1 228 ? -26.125 25.219 5.555 1 98 228 PRO A C 1
ATOM 1769 O O . PRO A 1 228 ? -27.344 25.312 5.617 1 98 228 PRO A O 1
ATOM 1772 N N . SER A 1 229 ? -25.484 24.656 4.598 1 98.06 229 SER A N 1
ATOM 1773 C CA . SER A 1 229 ? -26.156 23.922 3.533 1 98.06 229 SER A CA 1
ATOM 1774 C C . SER A 1 229 ? -26.438 22.484 3.947 1 98.06 229 SER A C 1
ATOM 1776 O O . SER A 1 229 ? -25.938 22.016 4.973 1 98.06 229 SER A O 1
ATOM 1778 N N . THR A 1 230 ? -27.266 21.828 3.143 1 98.19 230 THR A N 1
ATOM 1779 C CA . THR A 1 230 ? -27.375 20.375 3.273 1 98.19 230 THR A CA 1
ATOM 1780 C C . THR A 1 230 ? -26.156 19.688 2.666 1 98.19 230 THR A C 1
ATOM 1782 O O . THR A 1 230 ? -25.406 20.297 1.905 1 98.19 230 THR A O 1
ATOM 1785 N N . LEU A 1 231 ? -26.016 18.453 3.088 1 97.81 231 LEU A N 1
ATOM 1786 C CA . LEU A 1 231 ? -24.906 17.688 2.525 1 97.81 231 LEU A CA 1
ATOM 1787 C C . LEU A 1 231 ? -25.031 17.578 1.011 1 97.81 231 LEU A C 1
ATOM 1789 O O . LEU A 1 231 ? -24.031 17.641 0.291 1 97.81 231 LEU A O 1
ATOM 1793 N N . ARG A 1 232 ? -26.219 17.438 0.51 1 97.94 232 ARG A N 1
ATOM 1794 C CA . ARG A 1 232 ? -26.453 17.359 -0.927 1 97.94 232 ARG A CA 1
ATOM 1795 C C . ARG A 1 232 ? -26.062 18.672 -1.615 1 97.94 232 ARG A C 1
ATOM 1797 O O . ARG A 1 232 ? -25.391 18.656 -2.646 1 97.94 232 ARG A O 1
ATOM 1804 N N . GLU A 1 233 ? -26.469 19.797 -1.062 1 98.12 233 GLU A N 1
ATOM 1805 C CA . GLU A 1 233 ? -26.125 21.109 -1.604 1 98.12 233 GLU A CA 1
ATOM 1806 C C . GLU A 1 233 ? -24.625 21.344 -1.571 1 98.12 233 GLU A C 1
ATOM 1808 O O . GLU A 1 233 ? -24.062 21.922 -2.492 1 98.12 233 GLU A O 1
ATOM 1813 N N . TYR A 1 234 ? -24.078 20.875 -0.545 1 98 234 TYR A N 1
ATOM 1814 C CA . TYR A 1 234 ? -22.625 21 -0.381 1 98 234 TYR A CA 1
ATOM 1815 C C . TYR A 1 234 ? -21.891 20.25 -1.484 1 98 234 TYR A C 1
ATOM 1817 O O . TYR A 1 234 ? -20.984 20.812 -2.123 1 98 234 TYR A O 1
ATOM 1825 N N . ARG A 1 235 ? -22.266 19.016 -1.733 1 98.19 235 ARG A N 1
ATOM 1826 C CA . ARG A 1 235 ? -21.641 18.234 -2.803 1 98.19 235 ARG A CA 1
ATOM 1827 C C . ARG A 1 235 ? -21.812 18.938 -4.148 1 98.19 235 ARG A C 1
ATOM 1829 O O . ARG A 1 235 ? -20.844 19.047 -4.918 1 98.19 235 ARG A O 1
ATOM 1836 N N . GLN A 1 236 ? -23 19.391 -4.473 1 98 236 GLN A N 1
ATOM 1837 C CA . GLN A 1 236 ? -23.266 20.078 -5.73 1 98 236 GLN A CA 1
ATOM 1838 C C . GLN A 1 236 ? -22.375 21.312 -5.879 1 98 236 GLN A C 1
ATOM 1840 O O . GLN A 1 236 ? -21.859 21.578 -6.965 1 98 236 GLN A O 1
ATOM 1845 N N . HIS A 1 237 ? -22.25 22.047 -4.805 1 98 237 HIS A N 1
ATOM 1846 C CA . HIS A 1 237 ? -21.391 23.234 -4.789 1 98 237 HIS A CA 1
ATOM 1847 C C . HIS A 1 237 ? -19.938 22.875 -5.078 1 98 237 HIS A C 1
ATOM 1849 O O . HIS A 1 237 ? -19.297 23.5 -5.918 1 98 237 HIS A O 1
ATOM 1855 N N . LEU A 1 238 ? -19.438 21.812 -4.418 1 98.06 238 LEU A N 1
ATOM 1856 C CA . LEU A 1 238 ? -18.047 21.375 -4.617 1 98.06 238 LEU A CA 1
ATOM 1857 C C . LEU A 1 238 ? -17.828 20.938 -6.059 1 98.06 238 LEU A C 1
ATOM 1859 O O . LEU A 1 238 ? -16.75 21.172 -6.621 1 98.06 238 LEU A O 1
ATOM 1863 N N . GLU A 1 239 ? -18.828 20.312 -6.633 1 97.88 239 GLU A N 1
ATOM 1864 C CA . GLU A 1 239 ? -18.734 19.797 -7.996 1 97.88 239 GLU A CA 1
ATOM 1865 C C . GLU A 1 239 ? -18.547 20.938 -9 1 97.88 239 GLU A C 1
ATOM 1867 O O . GLU A 1 239 ? -18.031 20.734 -10.102 1 97.88 239 GLU A O 1
ATOM 1872 N N . THR A 1 240 ? -18.922 22.203 -8.672 1 98.06 240 THR A N 1
ATOM 1873 C CA . THR A 1 240 ? -18.781 23.344 -9.57 1 98.06 240 THR A CA 1
ATOM 1874 C C . THR A 1 240 ? -17.344 23.828 -9.625 1 98.06 240 THR A C 1
ATOM 1876 O O . THR A 1 240 ? -16.969 24.625 -10.492 1 98.06 240 THR A O 1
ATOM 1879 N N . TYR A 1 241 ? -16.453 23.406 -8.789 1 97.81 241 TYR A N 1
ATOM 1880 C CA . TYR A 1 241 ? -15.07 23.859 -8.719 1 97.81 241 TYR A CA 1
ATOM 1881 C C . TYR A 1 241 ? -14.133 22.828 -9.336 1 97.81 241 TYR A C 1
ATOM 1883 O O . TYR A 1 241 ? -12.922 22.875 -9.133 1 97.81 241 TYR A O 1
ATOM 1891 N N . ASP A 1 242 ? -14.578 21.875 -10.062 1 95.19 242 ASP A N 1
ATOM 1892 C CA . ASP A 1 242 ? -13.82 20.859 -10.789 1 95.19 242 ASP A CA 1
ATOM 1893 C C . ASP A 1 242 ? -12.914 20.078 -9.852 1 95.19 242 ASP A C 1
ATOM 1895 O O . ASP A 1 242 ? -11.75 19.828 -10.18 1 95.19 242 ASP A O 1
ATOM 1899 N N . LEU A 1 243 ? -13.336 19.766 -8.641 1 97.25 243 LEU A N 1
ATOM 1900 C CA . LEU A 1 243 ? -12.609 18.953 -7.672 1 97.25 243 LEU A CA 1
ATOM 1901 C C . LEU A 1 243 ? -12.766 17.469 -7.984 1 97.25 243 LEU A C 1
ATOM 1903 O O . LEU A 1 243 ? -13.828 17.031 -8.422 1 97.25 243 LEU A O 1
ATOM 1907 N N . PRO A 1 244 ? -11.719 16.672 -7.711 1 97.5 244 PRO A N 1
ATOM 1908 C CA . PRO A 1 244 ? -11.836 15.219 -7.906 1 97.5 244 PRO A CA 1
ATOM 1909 C C . PRO A 1 244 ? -12.844 14.578 -6.953 1 97.5 244 PRO A C 1
ATOM 1911 O O . PRO A 1 244 ? -12.969 15 -5.805 1 97.5 244 PRO A O 1
ATOM 1914 N N . GLU A 1 245 ? -13.484 13.492 -7.445 1 98.12 245 GLU A N 1
ATOM 1915 C CA . GLU A 1 245 ? -14.5 12.789 -6.664 1 98.12 245 GLU A CA 1
ATOM 1916 C C . GLU A 1 245 ? -13.945 12.336 -5.32 1 98.12 245 GLU A C 1
ATOM 1918 O O . GLU A 1 245 ? -14.648 12.367 -4.309 1 98.12 245 GLU A O 1
ATOM 1923 N N . PHE A 1 246 ? -12.703 11.867 -5.227 1 98.12 246 PHE A N 1
ATOM 1924 C CA . PHE A 1 246 ? -12.07 11.406 -3.994 1 98.12 246 PHE A CA 1
ATOM 1925 C C . PHE A 1 246 ? -12.055 12.516 -2.949 1 98.12 246 PHE A C 1
ATOM 1927 O O . PHE A 1 246 ? -12.328 12.273 -1.772 1 98.12 246 PHE A O 1
ATOM 1934 N N . LEU A 1 247 ? -11.797 13.711 -3.381 1 98.12 247 LEU A N 1
ATOM 1935 C CA . LEU A 1 247 ? -11.75 14.867 -2.494 1 98.12 247 LEU A CA 1
ATOM 1936 C C . LEU A 1 247 ? -13.148 15.258 -2.037 1 98.12 247 LEU A C 1
ATOM 1938 O O . LEU A 1 247 ? -13.367 15.562 -0.861 1 98.12 247 LEU A O 1
ATOM 1942 N N . ILE A 1 248 ? -14.086 15.242 -2.959 1 98.5 248 ILE A N 1
ATOM 1943 C CA . ILE A 1 248 ? -15.469 15.578 -2.633 1 98.5 248 ILE A CA 1
ATOM 1944 C C . ILE A 1 248 ? -16.016 14.578 -1.614 1 98.5 248 ILE A C 1
ATOM 1946 O O . ILE A 1 248 ? -16.625 14.969 -0.618 1 98.5 248 ILE A O 1
ATOM 1950 N N . GLN A 1 249 ? -15.711 13.266 -1.841 1 98.5 249 GLN A N 1
ATOM 1951 C CA . GLN A 1 249 ? -16.141 12.219 -0.921 1 98.5 249 GLN A CA 1
ATOM 1952 C C . GLN A 1 249 ? -15.562 12.43 0.471 1 98.5 249 GLN A C 1
ATOM 1954 O O . GLN A 1 249 ? -16.25 12.242 1.477 1 98.5 249 GLN A O 1
ATOM 1959 N N . HIS A 1 250 ? -14.344 12.812 0.512 1 98.5 250 HIS A N 1
ATOM 1960 C CA . HIS A 1 250 ? -13.68 13.102 1.78 1 98.5 250 HIS A CA 1
ATOM 1961 C C . HIS A 1 250 ? -14.359 14.258 2.502 1 98.5 250 HIS A C 1
ATOM 1963 O O . HIS A 1 250 ? -14.68 14.156 3.689 1 98.5 250 HIS A O 1
ATOM 1969 N N . PHE A 1 251 ? -14.633 15.391 1.782 1 98.12 251 PHE A N 1
ATOM 1970 C CA . PHE A 1 251 ? -15.227 16.578 2.387 1 98.12 251 PHE A CA 1
ATOM 1971 C C . PHE A 1 251 ? -16.625 16.281 2.904 1 98.12 251 PHE A C 1
ATOM 1973 O O . PHE A 1 251 ? -17.016 16.766 3.971 1 98.12 251 PHE A O 1
ATOM 1980 N N . GLU A 1 252 ? -17.375 15.461 2.191 1 98.31 252 GLU A N 1
ATOM 1981 C CA . GLU A 1 252 ? -18.719 15.078 2.635 1 98.31 252 GLU A CA 1
ATOM 1982 C C . GLU A 1 252 ? -18.656 14.266 3.924 1 98.31 252 GLU A C 1
ATOM 1984 O O . GLU A 1 252 ? -19.375 14.555 4.883 1 98.31 252 GLU A O 1
ATOM 1989 N N . GLU A 1 253 ? -17.781 13.312 3.938 1 98.44 253 GLU A N 1
ATOM 1990 C CA . GLU A 1 253 ? -17.719 12.406 5.082 1 98.44 253 GLU A CA 1
ATOM 1991 C C . GLU A 1 253 ? -17.156 13.109 6.316 1 98.44 253 GLU A C 1
ATOM 1993 O O . GLU A 1 253 ? -17.594 12.844 7.441 1 98.44 253 GLU A O 1
ATOM 1998 N N . VAL A 1 254 ? -16.219 14.008 6.09 1 97.5 254 VAL A N 1
ATOM 1999 C CA . VAL A 1 254 ? -15.664 14.68 7.258 1 97.5 254 VAL A CA 1
ATOM 2000 C C . VAL A 1 254 ? -16.672 15.719 7.773 1 97.5 254 VAL A C 1
ATOM 2002 O O . VAL A 1 254 ? -16.656 16.062 8.953 1 97.5 254 VAL A O 1
ATOM 2005 N N . ALA A 1 255 ? -17.578 16.266 6.887 1 98.25 255 ALA A N 1
ATOM 2006 C CA . ALA A 1 255 ? -18.656 17.109 7.367 1 98.25 255 ALA A CA 1
ATOM 2007 C C . ALA A 1 255 ? -19.562 16.344 8.336 1 98.25 255 ALA A C 1
ATOM 2009 O O . ALA A 1 255 ? -19.953 16.875 9.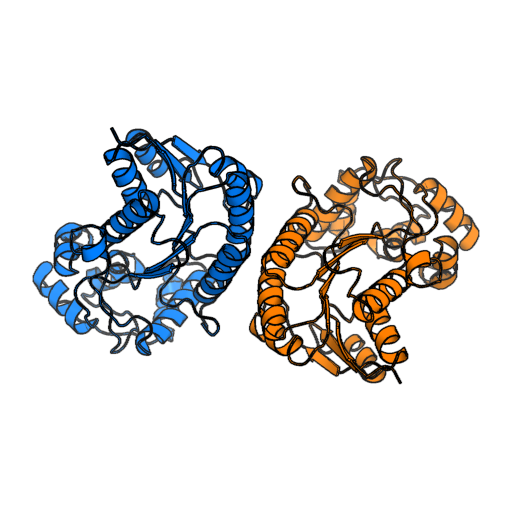375 1 98.25 255 ALA A O 1
ATOM 2010 N N . ILE A 1 256 ? -19.859 15.086 7.98 1 98.19 256 ILE A N 1
ATOM 2011 C CA . ILE A 1 256 ? -20.656 14.234 8.852 1 98.19 256 ILE A CA 1
ATOM 2012 C C . ILE A 1 256 ? -19.906 13.977 10.156 1 98.19 256 ILE A C 1
ATOM 2014 O O . ILE A 1 256 ? -20.484 14.07 11.242 1 98.19 256 ILE A O 1
ATOM 2018 N N . ASP A 1 257 ? -18.609 13.688 10.039 1 98.19 257 ASP A N 1
ATOM 2019 C CA . ASP A 1 257 ? -17.781 13.477 11.219 1 98.19 257 ASP A CA 1
ATOM 2020 C C . ASP A 1 257 ? -17.766 14.727 12.102 1 98.19 257 ASP A C 1
ATOM 2022 O O . ASP A 1 257 ? -17.781 14.625 13.328 1 98.19 257 ASP A O 1
ATOM 2026 N N . TYR A 1 258 ? -17.703 15.852 11.438 1 98 258 TYR A N 1
ATOM 2027 C CA . TYR A 1 258 ? -17.703 17.125 12.164 1 98 258 TYR A CA 1
ATOM 2028 C C . TYR A 1 258 ? -18.984 17.281 12.961 1 98 258 TYR A C 1
ATOM 2030 O O . TYR A 1 258 ? -18.953 17.641 14.141 1 98 258 TYR A O 1
ATOM 2038 N N . GLN A 1 259 ? -20.109 17.047 12.352 1 97.62 259 GLN A N 1
ATOM 2039 C CA . GLN A 1 259 ? -21.406 17.125 13.016 1 97.62 259 GLN A CA 1
ATOM 2040 C C . GLN A 1 259 ? -21.484 16.188 14.203 1 97.62 259 GLN A C 1
ATOM 2042 O O . GLN A 1 259 ? -22.156 16.469 15.195 1 97.62 259 GLN A O 1
ATOM 2047 N N . ASN A 1 260 ? -20.703 15.141 14.094 1 97.31 260 ASN A N 1
ATOM 2048 C CA . ASN A 1 260 ? -20.766 14.102 15.125 1 97.31 260 ASN A CA 1
ATOM 2049 C C . ASN A 1 260 ? -19.703 14.305 16.188 1 97.31 260 ASN A C 1
ATOM 2051 O O . ASN A 1 260 ? -19.469 13.422 17.016 1 97.31 260 ASN A O 1
ATOM 2055 N N . GLY A 1 261 ? -18.969 15.359 16.094 1 97.56 261 GLY A N 1
ATOM 2056 C CA . GLY A 1 261 ? -18.109 15.773 17.188 1 97.56 261 GLY A CA 1
ATOM 2057 C C . GLY A 1 261 ? -16.688 15.266 17.062 1 97.56 261 GLY A C 1
ATOM 2058 O O . GLY A 1 261 ? -15.859 15.461 17.953 1 97.56 261 GLY A O 1
ATOM 2059 N N . VAL A 1 262 ? -16.312 14.609 15.961 1 97.31 262 VAL A N 1
ATOM 2060 C CA . VAL A 1 262 ? -15.016 13.969 15.773 1 97.31 262 VAL A CA 1
ATOM 2061 C C . VAL A 1 262 ? -13.914 15.016 15.805 1 97.31 262 VAL A C 1
ATOM 2063 O O . VAL A 1 262 ? -12.781 14.727 16.219 1 97.31 262 VAL A O 1
ATOM 2066 N N . PHE A 1 263 ? -14.227 16.281 15.453 1 97.81 263 PHE A N 1
ATOM 2067 C CA . PHE A 1 263 ? -13.211 17.312 15.297 1 97.81 263 PHE A CA 1
ATOM 2068 C C . PHE A 1 263 ? -13.117 18.172 16.547 1 97.81 263 PHE A C 1
ATOM 2070 O O . PHE A 1 263 ? -12.273 19.078 16.641 1 97.81 263 PHE A O 1
ATOM 2077 N N . ALA A 1 264 ? -13.945 17.922 17.531 1 97.25 264 ALA A N 1
ATOM 2078 C CA . ALA A 1 264 ? -14.031 18.766 18.719 1 97.25 264 ALA A CA 1
ATOM 2079 C C . ALA A 1 264 ? -12.805 18.578 19.609 1 97.25 264 ALA A C 1
ATOM 2081 O O . ALA A 1 264 ? -12.172 17.516 19.594 1 97.25 264 ALA A O 1
ATOM 2082 N N . GLY A 1 265 ? -12.484 19.625 20.297 1 95.5 265 GLY A N 1
ATOM 2083 C CA . GLY A 1 265 ? -11.391 19.578 21.25 1 95.5 265 GLY A CA 1
ATOM 2084 C C . GLY A 1 265 ? -10.469 20.766 21.172 1 95.5 265 GLY A C 1
ATOM 2085 O O . GLY A 1 265 ? -10.531 21.547 20.219 1 95.5 265 GLY A O 1
ATOM 2086 N N . ALA A 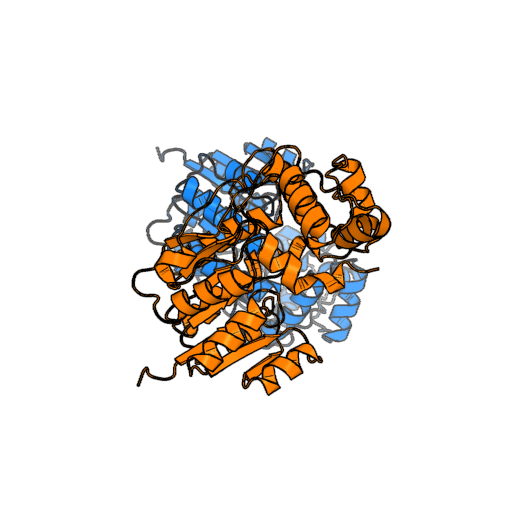1 266 ? -9.805 20.953 22.203 1 93.5 266 ALA A N 1
ATOM 2087 C CA . ALA A 1 266 ? -8.719 21.922 22.312 1 93.5 266 ALA A CA 1
ATOM 2088 C C . ALA A 1 266 ? -7.625 21.422 23.25 1 93.5 266 ALA A C 1
ATOM 2090 O O . ALA A 1 266 ? -7.871 20.562 24.094 1 93.5 266 ALA A O 1
ATOM 2091 N N . A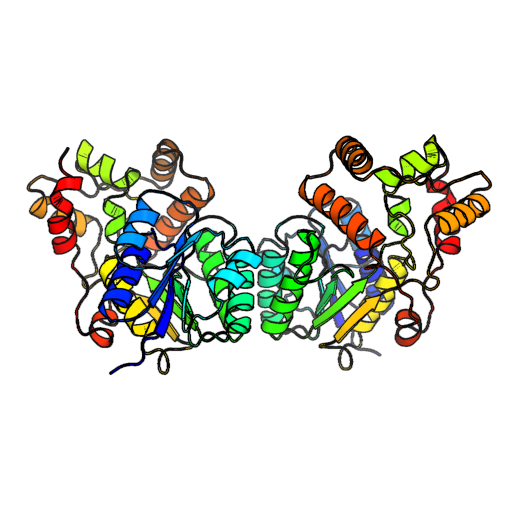SP A 1 267 ? -6.426 21.875 22.969 1 91.88 267 ASP A N 1
ATOM 2092 C CA . ASP A 1 267 ? -5.34 21.516 23.875 1 91.88 267 ASP A CA 1
ATOM 2093 C C . ASP A 1 267 ? -4.238 22.562 23.859 1 91.88 267 ASP A C 1
ATOM 2095 O O . ASP A 1 267 ? -4.406 23.641 23.266 1 91.88 267 ASP A O 1
ATOM 2099 N N . ASN A 1 268 ? -3.176 22.297 24.656 1 93.94 268 ASN A N 1
ATOM 2100 C CA . ASN A 1 268 ? -2.049 23.219 24.734 1 93.94 268 ASN A CA 1
ATOM 2101 C C . ASN A 1 268 ? -0.749 22.562 24.281 1 93.94 268 ASN A C 1
ATOM 2103 O O . ASN A 1 268 ? 0.336 22.969 24.703 1 93.94 268 ASN A O 1
ATOM 2107 N N . VAL A 1 269 ? -0.876 21.562 23.438 1 95.38 269 VAL A N 1
ATOM 2108 C CA . VAL A 1 269 ? 0.27 20.719 23.109 1 95.38 269 VAL A CA 1
ATOM 2109 C C . VAL A 1 269 ? 1.306 21.531 22.344 1 95.38 269 VAL A C 1
ATOM 2111 O O . VAL A 1 269 ? 2.504 21.453 22.625 1 95.38 269 VAL A O 1
ATOM 2114 N N . ILE A 1 270 ? 0.844 22.312 21.422 1 96.81 270 ILE A N 1
ATOM 2115 C CA . ILE A 1 270 ? 1.763 23.109 20.609 1 96.81 270 ILE A CA 1
ATOM 2116 C C . ILE A 1 270 ? 2.494 24.109 21.5 1 96.81 270 ILE A C 1
ATOM 2118 O O . ILE A 1 270 ? 3.715 24.266 21.391 1 96.81 270 ILE A O 1
ATOM 2122 N N . ALA A 1 271 ? 1.766 24.766 22.406 1 96.44 271 ALA A N 1
ATOM 2123 C CA . ALA A 1 271 ? 2.375 25.734 23.328 1 96.44 271 ALA A CA 1
ATOM 2124 C C . ALA A 1 271 ? 3.373 25.031 24.25 1 96.44 271 ALA A C 1
ATOM 2126 O O . ALA A 1 271 ? 4.453 25.578 24.516 1 96.44 271 ALA A O 1
ATOM 2127 N N . GLU A 1 272 ? 3.039 23.906 24.75 1 95.25 272 GLU A N 1
ATOM 2128 C CA . GLU A 1 272 ? 3.889 23.172 25.672 1 95.25 272 GLU A CA 1
ATOM 2129 C C . GLU A 1 272 ? 5.184 22.719 25 1 95.25 272 GLU A C 1
ATOM 2131 O O . GLU A 1 272 ? 6.254 22.781 25.609 1 95.25 272 GLU A O 1
ATOM 2136 N N . ILE A 1 273 ? 5.094 22.328 23.797 1 94.25 273 ILE A N 1
ATOM 2137 C CA . ILE A 1 273 ? 6.234 21.75 23.094 1 94.25 273 ILE A CA 1
ATOM 2138 C C . ILE A 1 273 ? 7.098 22.844 22.484 1 94.25 273 ILE A C 1
ATOM 2140 O O . ILE A 1 273 ? 8.328 22.766 22.5 1 94.25 273 ILE A O 1
ATOM 2144 N N . THR A 1 274 ? 6.445 23.969 21.984 1 95.62 274 THR A N 1
ATOM 2145 C CA . THR A 1 274 ? 7.191 24.922 21.172 1 95.62 274 THR A CA 1
ATOM 2146 C C . THR A 1 274 ? 7.398 26.234 21.938 1 95.62 274 THR A C 1
ATOM 2148 O O . THR A 1 274 ? 8.156 27.094 21.5 1 95.62 274 THR A O 1
ATOM 2151 N N . GLY A 1 275 ? 6.637 26.406 23.031 1 95.5 275 GLY A N 1
ATOM 2152 C CA . GLY A 1 275 ? 6.777 27.594 23.844 1 95.5 275 GLY A CA 1
ATOM 2153 C C . GLY A 1 275 ? 5.902 28.75 23.375 1 95.5 275 GLY A C 1
ATOM 2154 O O . GLY A 1 275 ? 5.926 29.828 23.969 1 95.5 275 GLY A O 1
ATOM 2155 N N . ARG A 1 276 ? 5.168 28.531 22.328 1 96.25 276 ARG A N 1
ATOM 2156 C CA . ARG A 1 276 ? 4.305 29.578 21.766 1 96.25 276 ARG A CA 1
ATOM 2157 C C . ARG A 1 276 ? 2.93 29.016 21.422 1 96.25 276 ARG A C 1
ATOM 2159 O O . ARG A 1 276 ? 2.826 28.016 20.719 1 96.25 276 ARG A O 1
ATOM 2166 N N . ALA A 1 277 ? 1.917 29.672 21.891 1 95.81 277 ALA A N 1
ATOM 2167 C CA . ALA A 1 277 ? 0.552 29.234 21.594 1 95.81 277 ALA A CA 1
ATOM 2168 C C . ALA A 1 277 ? 0.231 29.406 20.109 1 95.81 277 ALA A C 1
ATOM 2170 O O . ALA A 1 277 ? 0.752 30.328 19.469 1 95.81 277 ALA A O 1
ATOM 2171 N N . PRO A 1 278 ? -0.682 28.578 19.516 1 97.19 278 PRO A N 1
ATOM 2172 C CA . PRO A 1 278 ? -1.106 28.766 18.125 1 97.19 278 PRO A CA 1
ATOM 2173 C C . PRO A 1 278 ? -1.887 30.062 17.922 1 97.19 278 PRO A C 1
ATOM 2175 O O . PRO A 1 278 ? -2.406 30.641 18.891 1 97.19 278 PRO A O 1
ATOM 2178 N N . LEU A 1 279 ? -1.925 30.469 16.672 1 95.94 279 LEU A N 1
ATOM 2179 C CA . LEU A 1 279 ? -2.705 31.641 16.297 1 95.94 279 LEU A CA 1
ATOM 2180 C C . LEU A 1 279 ? -4.191 31.406 16.531 1 95.94 279 LEU A C 1
ATOM 2182 O O . LEU A 1 279 ? -4.699 30.312 16.25 1 95.94 279 LEU A O 1
ATOM 2186 N N . THR A 1 280 ? -4.898 32.438 16.984 1 96.81 280 THR A N 1
ATOM 2187 C CA . THR A 1 280 ? -6.355 32.375 17.031 1 96.81 280 THR A CA 1
ATOM 2188 C C . THR A 1 280 ? -6.949 32.562 15.633 1 96.81 280 THR A C 1
ATOM 2190 O O . THR A 1 280 ? -6.27 33.062 14.719 1 96.81 280 THR A O 1
ATOM 2193 N N . ILE A 1 281 ? -8.219 32.188 15.508 1 97.56 281 ILE A N 1
ATOM 2194 C CA . ILE A 1 281 ? -8.883 32.406 14.227 1 97.56 281 ILE A CA 1
ATOM 2195 C C . ILE A 1 281 ? -8.977 33.906 13.93 1 97.56 281 ILE A C 1
ATOM 2197 O O . ILE A 1 281 ? -8.867 34.344 12.773 1 97.56 281 ILE A O 1
ATOM 2201 N N . ARG A 1 282 ? -9.125 34.75 14.977 1 97.81 282 ARG A N 1
ATOM 2202 C CA . ARG A 1 282 ? -9.148 36.219 14.781 1 97.81 282 ARG A CA 1
ATOM 2203 C C . ARG A 1 282 ? -7.832 36.688 14.18 1 97.81 282 ARG A C 1
ATOM 2205 O O . ARG A 1 282 ? -7.836 37.438 13.195 1 97.81 282 ARG A O 1
ATOM 2212 N N . ALA A 1 283 ? -6.734 36.312 14.781 1 97.62 283 ALA A N 1
ATOM 2213 C CA . ALA A 1 283 ? -5.422 36.719 14.297 1 97.62 283 ALA A CA 1
ATOM 2214 C C . ALA A 1 283 ? -5.195 36.25 12.859 1 97.62 283 ALA A C 1
ATOM 2216 O O . ALA A 1 283 ? -4.621 37 12.047 1 97.62 283 ALA A O 1
ATOM 2217 N N . PHE A 1 284 ? -5.625 35.062 12.547 1 97.56 284 PHE A N 1
ATOM 2218 C CA . PHE A 1 284 ? -5.504 34.562 11.188 1 97.56 284 PHE A CA 1
ATOM 2219 C C . PHE A 1 284 ? -6.293 35.438 10.211 1 97.56 284 PHE A C 1
ATOM 2221 O O . PHE A 1 284 ? -5.793 35.781 9.148 1 97.56 284 PHE A O 1
ATOM 2228 N N . LEU A 1 285 ? -7.578 35.688 10.562 1 97.44 285 LEU A N 1
ATOM 2229 C CA . LEU A 1 285 ? -8.453 36.469 9.703 1 97.44 285 LEU A CA 1
ATOM 2230 C C . LEU A 1 285 ? -7.902 37.875 9.508 1 97.44 285 LEU A C 1
ATOM 2232 O O . LEU A 1 285 ? -7.973 38.438 8.406 1 97.44 285 LEU A O 1
ATOM 2236 N N . GLU A 1 286 ? -7.293 38.469 10.562 1 97.62 286 GLU A N 1
ATOM 2237 C CA . GLU A 1 286 ? -6.676 39.781 10.461 1 97.62 286 GLU A CA 1
ATOM 2238 C C . GLU A 1 286 ? -5.496 39.781 9.484 1 97.62 286 GLU A C 1
ATOM 2240 O O . GLU A 1 286 ? -5.359 40.656 8.656 1 97.62 286 GLU A O 1
ATOM 2245 N N . ALA A 1 287 ? -4.746 38.719 9.562 1 96.31 287 ALA A N 1
ATOM 2246 C CA . ALA A 1 287 ? -3.568 38.594 8.711 1 96.31 287 ALA A CA 1
ATOM 2247 C C . ALA A 1 287 ? -3.965 38.375 7.258 1 96.31 287 ALA A C 1
ATOM 2249 O O . ALA A 1 287 ? -3.197 38.656 6.34 1 96.31 287 ALA A O 1
ATOM 2250 N N . ASN A 1 288 ? -5.164 37.781 7.027 1 96.19 288 ASN A N 1
ATOM 2251 C CA . ASN A 1 288 ? -5.602 37.438 5.68 1 96.19 288 ASN A CA 1
ATOM 2252 C C . ASN A 1 288 ? -6.797 38.281 5.242 1 96.19 288 ASN A C 1
ATOM 2254 O O . ASN A 1 288 ? -7.562 37.875 4.367 1 96.19 288 ASN A O 1
ATOM 2258 N N . ARG A 1 289 ? -6.969 39.406 5.855 1 96.31 289 ARG A N 1
ATOM 2259 C CA . ARG A 1 289 ? -8.133 40.25 5.637 1 96.31 289 ARG A CA 1
ATOM 2260 C C . ARG A 1 289 ? -8.32 40.531 4.152 1 96.31 289 ARG A C 1
ATOM 2262 O O . ARG A 1 289 ? -9.445 40.562 3.65 1 96.31 289 ARG A O 1
ATOM 2269 N N . LYS A 1 290 ? -7.289 40.688 3.342 1 95.69 290 LYS A N 1
ATOM 2270 C CA . LYS A 1 290 ? -7.32 41.094 1.941 1 95.69 290 LYS A CA 1
ATOM 2271 C C . LYS A 1 290 ? -7.945 40.031 1.063 1 95.69 290 LYS A C 1
ATOM 2273 O O . LYS A 1 290 ? -8.555 40.312 0.036 1 95.69 290 LYS A O 1
ATOM 2278 N N . VAL A 1 291 ? -7.809 38.781 1.464 1 95.56 291 VAL A N 1
ATOM 2279 C CA . VAL A 1 291 ? -8.297 37.656 0.667 1 95.56 291 VAL A CA 1
ATOM 2280 C C . VAL A 1 291 ? -9.82 37.656 0.654 1 95.56 291 VAL A C 1
ATOM 2282 O O . VAL A 1 291 ? -10.438 37.125 -0.265 1 95.56 291 VAL A O 1
ATOM 2285 N N . PHE A 1 292 ? -10.375 38.344 1.614 1 95.38 292 PHE A N 1
ATOM 2286 C CA . PHE A 1 292 ? -11.828 38.344 1.748 1 95.38 292 PHE A CA 1
ATOM 2287 C C . PHE A 1 292 ? -12.438 39.625 1.207 1 95.38 292 PHE A C 1
ATOM 2289 O O . PHE A 1 292 ? -13.656 39.812 1.295 1 95.38 292 PHE A O 1
ATOM 2296 N N . GLN A 1 293 ? -11.445 40.469 0.722 1 86.69 293 GLN A N 1
ATOM 2297 C CA . GLN A 1 293 ? -11.93 41.75 0.158 1 86.69 293 GLN A CA 1
ATOM 2298 C C . GLN A 1 293 ? -12.312 41.562 -1.311 1 86.69 293 GLN A C 1
ATOM 2300 O O . GLN A 1 293 ? -11.695 40.781 -2.031 1 86.69 293 GLN A O 1
ATOM 2305 N N . GLY A 1 294 ? -13.391 41.594 -1.798 1 66.44 294 GLY A N 1
ATOM 2306 C CA . GLY A 1 294 ? -13.898 41.5 -3.158 1 66.44 294 GLY A CA 1
ATOM 2307 C C . GLY A 1 294 ? -13.023 42.219 -4.168 1 66.44 294 GLY A C 1
ATOM 2308 O O . GLY A 1 294 ? -12.227 43.094 -3.803 1 66.44 294 GLY A O 1
ATOM 2309 N N . MET B 1 1 ? -7.188 -37.688 15.344 1 40.06 1 MET B N 1
ATOM 2310 C CA . MET B 1 1 ? -7.898 -37.062 14.227 1 40.06 1 MET B CA 1
ATOM 2311 C C . MET B 1 1 ? -7.523 -35.594 14.086 1 40.06 1 MET B C 1
ATOM 2313 O O . MET B 1 1 ? -7.574 -34.844 15.055 1 40.06 1 MET B O 1
ATOM 2317 N N . GLU B 1 2 ? -6.793 -35.219 13.062 1 57.81 2 GLU B N 1
ATOM 2318 C CA . GLU B 1 2 ? -6.238 -33.844 13.047 1 57.81 2 GLU B CA 1
ATOM 2319 C C . GLU B 1 2 ? -7.344 -32.812 13.156 1 57.81 2 GLU B C 1
ATOM 2321 O O . GLU B 1 2 ? -8.414 -32.969 12.57 1 57.81 2 GLU B O 1
ATOM 2326 N N . GLU B 1 3 ? -7.449 -31.984 14.258 1 77 3 GLU B N 1
ATOM 2327 C CA . GLU B 1 3 ? -8.469 -30.984 14.539 1 77 3 GLU B CA 1
ATOM 2328 C C . GLU B 1 3 ? -8.789 -30.156 13.289 1 77 3 GLU B C 1
ATOM 2330 O O . GLU B 1 3 ? -7.891 -29.797 12.531 1 77 3 GLU B O 1
ATOM 2335 N N . GLN B 1 4 ? -10.07 -30.25 12.938 1 90.31 4 GLN B N 1
ATOM 2336 C CA . GLN B 1 4 ? -10.555 -29.453 11.812 1 90.31 4 GLN B CA 1
ATOM 2337 C C . GLN B 1 4 ? -10.211 -27.969 11.992 1 90.31 4 GLN B C 1
ATOM 2339 O O . GLN B 1 4 ? -10.508 -27.391 13.031 1 90.31 4 GLN B O 1
ATOM 2344 N N . LYS B 1 5 ? -9.391 -27.516 11.055 1 97.38 5 LYS B N 1
ATOM 2345 C CA . LYS B 1 5 ? -9.055 -26.094 11.055 1 97.38 5 LYS B CA 1
ATOM 2346 C C . LYS B 1 5 ? -9.836 -25.344 9.977 1 97.38 5 LYS B C 1
ATOM 2348 O O . LYS B 1 5 ? -10.453 -25.969 9.102 1 97.38 5 LYS B O 1
ATOM 2353 N N . ARG B 1 6 ? -9.953 -24.109 10.109 1 98.31 6 ARG B N 1
ATOM 2354 C CA . ARG B 1 6 ? -10.664 -23.25 9.164 1 98.31 6 ARG B CA 1
ATOM 2355 C C . ARG B 1 6 ? -9.695 -22.359 8.406 1 98.31 6 ARG B C 1
ATOM 2357 O O . ARG B 1 6 ? -8.969 -21.562 9.008 1 98.31 6 ARG B O 1
ATOM 2364 N N . TYR B 1 7 ? -9.734 -22.391 7.094 1 98.88 7 TYR B N 1
ATOM 2365 C CA . TYR B 1 7 ? -8.781 -21.625 6.293 1 98.88 7 TYR B CA 1
ATOM 2366 C C . TYR B 1 7 ? -9.5 -20.688 5.344 1 98.88 7 TYR B C 1
ATOM 2368 O O . TYR B 1 7 ? -10.57 -21.016 4.82 1 98.88 7 TYR B O 1
ATOM 2376 N N . LEU B 1 8 ? -8.961 -19.531 5.156 1 98.94 8 LEU B N 1
ATOM 2377 C CA . LEU B 1 8 ? -9.414 -18.578 4.148 1 98.94 8 LEU B CA 1
ATOM 2378 C C . LEU B 1 8 ? -8.617 -18.734 2.859 1 98.94 8 LEU B C 1
ATOM 2380 O O . LEU B 1 8 ? -7.383 -18.781 2.893 1 98.94 8 LEU B O 1
ATOM 2384 N N . VAL B 1 9 ? -9.297 -18.812 1.778 1 98.94 9 VAL B N 1
ATOM 2385 C CA . VAL B 1 9 ? -8.664 -18.781 0.462 1 98.94 9 VAL B CA 1
ATOM 2386 C C . VAL B 1 9 ? -9.164 -17.562 -0.316 1 98.94 9 VAL B C 1
ATOM 2388 O O . VAL B 1 9 ? -10.359 -17.453 -0.614 1 98.94 9 VAL B O 1
ATOM 2391 N N . THR B 1 10 ? -8.281 -16.609 -0.563 1 98.81 10 THR B N 1
ATOM 2392 C CA . THR B 1 10 ? -8.641 -15.469 -1.415 1 98.81 10 THR B CA 1
ATOM 2393 C C . THR B 1 10 ? -8.43 -15.82 -2.887 1 98.81 10 THR B C 1
ATOM 2395 O O . THR B 1 10 ? -7.77 -16.812 -3.211 1 98.81 10 THR B O 1
ATOM 2398 N N . ALA B 1 11 ? -9.062 -14.984 -3.791 1 97.56 11 ALA B N 1
ATOM 2399 C CA . ALA B 1 11 ? -9.047 -15.32 -5.211 1 97.56 11 ALA B CA 1
ATOM 2400 C C . ALA B 1 11 ? -9.398 -16.797 -5.43 1 97.56 11 ALA B C 1
ATOM 2402 O O . ALA B 1 11 ? -8.703 -17.5 -6.164 1 97.56 11 ALA B O 1
ATOM 2403 N N . ALA B 1 12 ? -10.461 -17.25 -4.797 1 98.25 12 ALA B N 1
ATOM 2404 C CA . ALA B 1 12 ? -10.75 -18.672 -4.652 1 98.25 12 ALA B CA 1
ATOM 2405 C C . ALA B 1 12 ? -11.172 -19.281 -5.988 1 98.25 12 ALA B C 1
ATOM 2407 O O . ALA B 1 12 ? -11.102 -20.5 -6.164 1 98.25 12 ALA B O 1
ATOM 2408 N N . THR B 1 13 ? -11.578 -18.453 -6.898 1 96.94 13 THR B N 1
ATOM 2409 C CA . THR B 1 13 ? -12 -18.969 -8.195 1 96.94 13 THR B CA 1
ATOM 2410 C C . THR B 1 13 ? -10.844 -18.953 -9.188 1 96.94 13 THR B C 1
ATOM 2412 O O . THR B 1 13 ? -11.016 -19.281 -10.367 1 96.94 13 THR B O 1
ATOM 2415 N N . GLY B 1 14 ? -9.664 -18.516 -8.727 1 96.06 14 GLY B N 1
ATOM 2416 C CA . GLY B 1 14 ? -8.5 -18.453 -9.594 1 96.06 14 GLY B CA 1
ATOM 2417 C C . GLY B 1 14 ? -7.848 -19.797 -9.82 1 96.06 14 GLY B C 1
ATOM 2418 O O . GLY B 1 14 ? -8.344 -20.812 -9.336 1 96.06 14 GLY B O 1
ATOM 2419 N N . LYS B 1 15 ? -6.77 -19.844 -10.539 1 95.44 15 LYS B N 1
ATOM 2420 C CA . LYS B 1 15 ? -6.09 -21.062 -10.977 1 95.44 15 LYS B CA 1
ATOM 2421 C C . LYS B 1 15 ? -5.633 -21.906 -9.789 1 95.44 15 LYS B C 1
ATOM 2423 O O . LYS B 1 15 ? -5.906 -23.094 -9.719 1 95.44 15 LYS B O 1
ATOM 2428 N N . THR B 1 16 ? -4.926 -21.25 -8.828 1 98.12 16 THR B N 1
ATOM 2429 C CA . THR B 1 16 ? -4.445 -22 -7.664 1 98.12 16 THR B CA 1
ATOM 2430 C C . THR B 1 16 ? -5.531 -22.094 -6.598 1 98.12 16 THR B C 1
ATOM 2432 O O . THR B 1 16 ? -5.582 -23.047 -5.832 1 98.12 16 THR B O 1
ATOM 2435 N N . GLY B 1 17 ? -6.426 -21.078 -6.504 1 98.44 17 GLY B N 1
ATOM 2436 C CA . GLY B 1 17 ? -7.438 -21.016 -5.461 1 98.44 17 GLY B CA 1
ATOM 2437 C C . GLY B 1 17 ? -8.383 -22.203 -5.461 1 98.44 17 GLY B C 1
ATOM 2438 O O . GLY B 1 17 ? -8.648 -22.781 -4.406 1 98.44 17 GLY B O 1
ATOM 2439 N N . VAL B 1 18 ? -8.875 -22.578 -6.691 1 97.88 18 VAL B N 1
ATOM 2440 C CA . VAL B 1 18 ? -9.859 -23.656 -6.797 1 97.88 18 VAL B CA 1
ATOM 2441 C C . VAL B 1 18 ? -9.266 -24.953 -6.285 1 97.88 18 VAL B C 1
ATOM 2443 O O . VAL B 1 18 ? -9.922 -25.703 -5.551 1 97.88 18 VAL B O 1
ATOM 2446 N N . TYR B 1 19 ? -8.016 -25.266 -6.586 1 98.19 19 TYR B N 1
ATOM 2447 C CA . TYR B 1 19 ? -7.367 -26.5 -6.156 1 98.19 19 TYR B CA 1
ATOM 2448 C C . TYR B 1 19 ? -7.047 -26.453 -4.668 1 98.19 19 TYR B C 1
ATOM 2450 O O . TYR B 1 19 ? -7.113 -27.469 -3.982 1 98.19 19 TYR B O 1
ATOM 2458 N N . THR B 1 20 ? -6.648 -25.266 -4.164 1 98.81 20 THR B N 1
ATOM 2459 C CA . THR B 1 20 ? -6.363 -25.125 -2.742 1 98.81 20 THR B CA 1
ATOM 2460 C C . THR B 1 20 ? -7.613 -25.391 -1.908 1 98.81 20 THR B C 1
ATOM 2462 O O . THR B 1 20 ? -7.555 -26.109 -0.912 1 98.81 20 THR B O 1
ATOM 2465 N N . VAL B 1 21 ? -8.789 -24.797 -2.352 1 98.81 21 VAL B N 1
ATOM 2466 C CA . VAL B 1 21 ? -10.055 -25.047 -1.676 1 98.81 21 VAL B CA 1
ATOM 2467 C C . VAL B 1 21 ? -10.352 -26.547 -1.647 1 98.81 21 VAL B C 1
ATOM 2469 O O . VAL B 1 21 ? -10.633 -27.109 -0.588 1 98.81 21 VAL B O 1
ATOM 2472 N N . GLN B 1 22 ? -10.227 -27.234 -2.785 1 98.38 22 GLN B N 1
ATOM 2473 C CA . GLN B 1 22 ? -10.531 -28.656 -2.914 1 98.38 22 GLN B CA 1
ATOM 2474 C C . GLN B 1 22 ? -9.641 -29.484 -2.002 1 98.38 22 GLN B C 1
ATOM 2476 O O . GLN B 1 22 ? -10.125 -30.359 -1.28 1 98.38 22 GLN B O 1
ATOM 2481 N N . GLN B 1 23 ? -8.383 -29.234 -2.006 1 97.94 23 GLN B N 1
ATOM 2482 C CA . GLN B 1 23 ? -7.418 -30.031 -1.266 1 97.94 23 GLN B CA 1
ATOM 2483 C C . GLN B 1 23 ? -7.594 -29.859 0.24 1 97.94 23 GLN B C 1
ATOM 2485 O O . GLN B 1 23 ? -7.465 -30.812 1 1 97.94 23 GLN B O 1
ATOM 2490 N N . LEU B 1 24 ? -7.855 -28.641 0.718 1 98.5 24 LEU B N 1
ATOM 2491 C CA . LEU B 1 24 ? -8.102 -28.406 2.137 1 98.5 24 LEU B CA 1
ATOM 2492 C C . LEU B 1 24 ? -9.367 -29.109 2.598 1 98.5 24 LEU B C 1
ATOM 2494 O O . LEU B 1 24 ? -9.398 -29.703 3.676 1 98.5 24 LEU B O 1
ATOM 2498 N N . LEU B 1 25 ? -10.461 -29.016 1.751 1 98.12 25 LEU B N 1
ATOM 2499 C CA . LEU B 1 25 ? -11.703 -29.703 2.074 1 98.12 25 LEU B CA 1
ATOM 2500 C C . LEU B 1 25 ? -11.492 -31.219 2.131 1 98.12 25 LEU B C 1
ATOM 2502 O O . LEU B 1 25 ? -11.977 -31.875 3.051 1 98.12 25 LEU B O 1
ATOM 2506 N N . ASP B 1 26 ? -10.734 -31.766 1.167 1 97.12 26 ASP B N 1
ATOM 2507 C CA . ASP B 1 26 ? -10.438 -33.188 1.111 1 97.12 26 ASP B CA 1
ATOM 2508 C C . ASP B 1 26 ? -9.664 -33.656 2.348 1 97.12 26 ASP B C 1
ATOM 2510 O O . ASP B 1 26 ? -9.812 -34.781 2.797 1 97.12 26 ASP B O 1
ATOM 2514 N N . ALA B 1 27 ? -8.875 -32.781 2.895 1 96.62 27 ALA B N 1
ATOM 2515 C CA . ALA B 1 27 ? -8.07 -33.094 4.078 1 96.62 27 ALA B CA 1
ATOM 2516 C C . ALA B 1 27 ? -8.898 -32.969 5.352 1 96.62 27 ALA B C 1
ATOM 2518 O O . ALA B 1 27 ? -8.391 -33.156 6.453 1 96.62 27 ALA B O 1
ATOM 2519 N N . GLY B 1 28 ? -10.164 -32.5 5.203 1 96.56 28 GLY B N 1
ATOM 2520 C CA . GLY B 1 28 ? -11.078 -32.469 6.336 1 96.56 28 GLY B CA 1
ATOM 2521 C C . GLY B 1 28 ? -11.172 -31.125 7.008 1 96.56 28 GLY B C 1
ATOM 2522 O O . GLY B 1 28 ? -11.758 -31 8.094 1 96.56 28 GLY B O 1
ATOM 2523 N N . HIS B 1 29 ? -10.617 -30.109 6.367 1 98.12 29 HIS B N 1
ATOM 2524 C CA . HIS B 1 29 ? -10.672 -28.766 6.934 1 98.12 29 HIS B CA 1
ATOM 2525 C C . HIS B 1 29 ? -11.867 -27.984 6.391 1 98.12 29 HIS B C 1
ATOM 2527 O O . HIS B 1 29 ? -12.469 -28.375 5.387 1 98.12 29 HIS B O 1
ATOM 2533 N N . ALA B 1 30 ? -12.344 -26.953 7.121 1 98.31 30 ALA B N 1
ATOM 2534 C CA . ALA B 1 30 ? -13.328 -26.016 6.617 1 98.31 30 ALA B CA 1
ATOM 2535 C C . ALA B 1 30 ? -12.656 -24.891 5.824 1 98.31 30 ALA B C 1
ATOM 2537 O O . ALA B 1 30 ? -11.547 -24.469 6.152 1 98.31 30 ALA B O 1
ATOM 2538 N N . VAL B 1 31 ? -13.297 -24.469 4.734 1 98.81 31 VAL B N 1
ATOM 2539 C CA . VAL B 1 31 ? -12.711 -23.453 3.883 1 98.81 31 VAL B CA 1
ATOM 2540 C C . VAL B 1 31 ? -13.703 -22.297 3.686 1 98.81 31 VAL B C 1
ATOM 2542 O O . VAL B 1 31 ? -14.875 -22.531 3.395 1 98.81 31 VAL B O 1
ATOM 2545 N N . ARG B 1 32 ? -13.336 -21.094 3.99 1 98.81 32 ARG B N 1
ATOM 2546 C CA . ARG B 1 32 ? -14 -19.891 3.516 1 98.81 32 ARG B CA 1
ATOM 2547 C C . ARG B 1 32 ? -13.352 -19.375 2.232 1 98.81 32 ARG B C 1
ATOM 2549 O O . ARG B 1 32 ? -12.172 -19.031 2.225 1 98.81 32 ARG B O 1
ATOM 2556 N N . ALA B 1 33 ? -14.133 -19.328 1.149 1 98.94 33 ALA B N 1
ATOM 2557 C CA . ALA B 1 33 ? -13.664 -18.891 -0.158 1 98.94 33 ALA B CA 1
ATOM 2558 C C . ALA B 1 33 ? -14.094 -17.438 -0.431 1 98.94 33 ALA B C 1
ATOM 2560 O O . ALA B 1 33 ? -15.289 -17.156 -0.544 1 98.94 33 ALA B O 1
ATOM 2561 N N . LEU B 1 34 ? -13.172 -16.516 -0.533 1 98.81 34 LEU B N 1
ATOM 2562 C CA . LEU B 1 34 ? -13.469 -15.133 -0.862 1 98.81 34 LEU B CA 1
ATOM 2563 C C . LEU B 1 34 ? -13.516 -14.93 -2.373 1 98.81 34 LEU B C 1
ATOM 2565 O O . LEU B 1 34 ? -12.539 -15.219 -3.072 1 98.81 34 LEU B O 1
ATOM 2569 N N . VAL B 1 35 ? -14.656 -14.469 -2.869 1 98.12 35 VAL B N 1
ATOM 2570 C CA . VAL B 1 35 ? -14.852 -14.234 -4.297 1 98.12 35 VAL B CA 1
ATOM 2571 C C . VAL B 1 35 ? -15.359 -12.812 -4.523 1 98.12 35 VAL B C 1
ATOM 2573 O O . VAL B 1 35 ? -15.812 -12.148 -3.586 1 98.12 35 VAL B O 1
ATOM 2576 N N . HIS B 1 36 ? -15.25 -12.289 -5.715 1 94.81 36 HIS B N 1
ATOM 2577 C CA . HIS B 1 36 ? -15.656 -10.922 -6.012 1 94.81 36 HIS B CA 1
ATOM 2578 C C . HIS B 1 36 ? -17.141 -10.852 -6.375 1 94.81 36 HIS B C 1
ATOM 2580 O O . HIS B 1 36 ? -17.781 -9.828 -6.16 1 94.81 36 HIS B O 1
ATOM 2586 N N . THR B 1 37 ? -17.578 -12 -6.973 1 93.75 37 THR B N 1
ATOM 2587 C CA . THR B 1 37 ? -18.953 -11.992 -7.461 1 93.75 37 THR B CA 1
ATOM 2588 C C . THR B 1 37 ? -19.625 -13.352 -7.227 1 93.75 37 THR B C 1
ATOM 2590 O O . THR B 1 37 ? -18.953 -14.383 -7.227 1 93.75 37 THR B O 1
ATOM 2593 N N . GLU B 1 38 ? -20.938 -13.203 -7.051 1 92.81 38 GLU B N 1
ATOM 2594 C CA . GLU B 1 38 ? -21.766 -14.414 -7.055 1 92.81 38 GLU B CA 1
ATOM 2595 C C . GLU B 1 38 ? -22.016 -14.906 -8.477 1 92.81 38 GLU B C 1
ATOM 2597 O O . GLU B 1 38 ? -22.75 -14.281 -9.242 1 92.81 38 GLU B O 1
ATOM 2602 N N . ASP B 1 39 ? -21.266 -15.945 -8.852 1 96.12 39 ASP B N 1
ATOM 2603 C CA . ASP B 1 39 ? -21.438 -16.516 -10.188 1 96.12 39 ASP B CA 1
ATOM 2604 C C . ASP B 1 39 ? -21.312 -18.031 -10.164 1 96.12 39 ASP B C 1
ATOM 2606 O O . ASP B 1 39 ? -21.328 -18.641 -9.094 1 96.12 39 ASP B O 1
ATOM 2610 N N . ALA B 1 40 ? -21.281 -18.625 -11.32 1 95.69 40 ALA B N 1
ATOM 2611 C CA . ALA B 1 40 ? -21.234 -20.078 -11.438 1 95.69 40 ALA B CA 1
ATOM 2612 C C . ALA B 1 40 ? -19.984 -20.641 -10.797 1 95.69 40 ALA B C 1
ATOM 2614 O O . ALA B 1 40 ? -20 -21.75 -10.25 1 95.69 40 ALA B O 1
ATOM 2615 N N . ARG B 1 41 ? -18.984 -20.016 -10.898 1 94.81 41 ARG B N 1
ATOM 2616 C CA . ARG B 1 41 ? -17.719 -20.453 -10.305 1 94.81 41 ARG B CA 1
ATOM 2617 C C . ARG B 1 41 ? -17.828 -20.484 -8.781 1 94.81 41 ARG B C 1
ATOM 2619 O O . ARG B 1 41 ? -17.297 -21.391 -8.141 1 94.81 41 ARG B O 1
ATOM 2626 N N . ALA B 1 42 ? -18.438 -19.375 -8.148 1 96.75 42 ALA B N 1
ATOM 2627 C CA . ALA B 1 42 ? -18.703 -19.359 -6.711 1 96.75 42 ALA B CA 1
ATOM 2628 C C . ALA B 1 42 ? -19.609 -20.516 -6.305 1 96.75 42 ALA B C 1
ATOM 2630 O O . ALA B 1 42 ? -19.375 -21.156 -5.281 1 96.75 42 ALA B O 1
ATOM 2631 N N . ASP B 1 43 ? -20.594 -20.828 -7.195 1 97.06 43 ASP B N 1
ATOM 2632 C CA . ASP B 1 43 ? -21.5 -21.938 -6.922 1 97.06 43 ASP B CA 1
ATOM 2633 C C . ASP B 1 43 ? -20.766 -23.266 -6.891 1 97.06 43 ASP B C 1
ATOM 2635 O O . ASP B 1 43 ? -21.078 -24.141 -6.078 1 97.06 43 ASP B O 1
ATOM 2639 N N . ALA B 1 44 ? -19.828 -23.406 -7.742 1 97.88 44 ALA B N 1
ATOM 2640 C CA . ALA B 1 44 ? -19.047 -24.641 -7.797 1 97.88 44 ALA B CA 1
ATOM 2641 C C . ALA B 1 44 ? -18.266 -24.844 -6.5 1 97.88 44 ALA B C 1
ATOM 2643 O O . ALA B 1 44 ? -18.141 -25.984 -6.027 1 97.88 44 ALA B O 1
ATOM 2644 N N . LEU B 1 45 ? -17.781 -23.797 -5.918 1 98.25 45 LEU B N 1
ATOM 2645 C CA . LEU B 1 45 ? -17.062 -23.875 -4.652 1 98.25 45 LEU B CA 1
ATOM 2646 C C . LEU B 1 45 ? -18 -24.25 -3.514 1 98.25 45 LEU B C 1
ATOM 2648 O O . LEU B 1 45 ? -17.641 -25.047 -2.643 1 98.25 45 LEU B O 1
ATOM 2652 N N . ARG B 1 46 ? -19.234 -23.688 -3.549 1 97.5 46 ARG B N 1
ATOM 2653 C CA . ARG B 1 46 ? -20.234 -24.062 -2.549 1 97.5 46 ARG B CA 1
ATOM 2654 C C . ARG B 1 46 ? -20.578 -25.547 -2.629 1 97.5 46 ARG B C 1
ATOM 2656 O O . ARG B 1 46 ? -20.719 -26.203 -1.603 1 97.5 46 ARG B O 1
ATOM 2663 N N . GLN B 1 47 ? -20.672 -26 -3.803 1 97.81 47 GLN B N 1
ATOM 2664 C CA . GLN B 1 47 ? -21.031 -27.406 -4.027 1 97.81 47 GLN B CA 1
ATOM 2665 C C . GLN B 1 47 ? -19.922 -28.344 -3.529 1 97.81 47 GLN B C 1
ATOM 2667 O O . GLN B 1 47 ? -20.203 -29.453 -3.096 1 97.81 47 GLN B O 1
ATOM 2672 N N . LEU B 1 48 ? -18.703 -27.844 -3.588 1 97.44 48 LEU B N 1
ATOM 2673 C CA . LEU B 1 48 ? -17.578 -28.625 -3.076 1 97.44 48 LEU B CA 1
ATOM 2674 C C . LEU B 1 48 ? -17.609 -28.688 -1.553 1 97.44 48 LEU B C 1
ATOM 2676 O O . LEU B 1 48 ? -16.938 -29.516 -0.946 1 97.44 48 LEU B O 1
ATOM 2680 N N . GLY B 1 49 ? -18.328 -27.688 -0.876 1 98.19 49 GLY B N 1
ATOM 2681 C CA . GLY B 1 49 ? -18.438 -27.688 0.574 1 98.19 49 GLY B CA 1
ATOM 2682 C C . GLY B 1 49 ? -17.844 -26.453 1.222 1 98.19 49 GLY B C 1
ATOM 2683 O O . GLY B 1 49 ? -17.828 -26.328 2.447 1 98.19 49 GLY B O 1
ATOM 2684 N N . ALA B 1 50 ? -17.375 -25.516 0.416 1 98.69 50 ALA B N 1
ATOM 2685 C CA . ALA B 1 50 ? -16.766 -24.312 0.966 1 98.69 50 ALA B CA 1
ATOM 2686 C C . ALA B 1 50 ? -17.828 -23.281 1.365 1 98.69 50 ALA B C 1
ATOM 2688 O O . ALA B 1 50 ? -18.891 -23.219 0.749 1 98.69 50 ALA B O 1
ATOM 2689 N N . GLU B 1 51 ? -17.578 -22.469 2.404 1 98.5 51 GLU B N 1
ATOM 2690 C CA . GLU B 1 51 ? -18.297 -21.219 2.658 1 98.5 51 GLU B CA 1
ATOM 2691 C C . GLU B 1 51 ? -17.859 -20.125 1.694 1 98.5 51 GLU B C 1
ATOM 2693 O O . GLU B 1 51 ? -16.672 -19.797 1.612 1 98.5 51 GLU B O 1
ATOM 2698 N N . VAL B 1 52 ? -18.828 -19.609 0.91 1 98.5 52 VAL B N 1
ATOM 2699 C CA . VAL B 1 52 ? -18.469 -18.562 -0.042 1 98.5 52 VAL B CA 1
ATOM 2700 C C . VAL B 1 52 ? -18.781 -17.203 0.556 1 98.5 52 VAL B C 1
ATOM 2702 O O . VAL B 1 52 ? -19.906 -16.953 1.022 1 98.5 52 VAL B O 1
ATOM 2705 N N . LEU B 1 53 ? -17.828 -16.297 0.6 1 98.56 53 LEU B N 1
ATOM 2706 C CA . LEU B 1 53 ? -17.969 -14.906 1.015 1 98.56 53 LEU B CA 1
ATOM 2707 C C . LEU B 1 53 ? -17.656 -13.961 -0.144 1 98.56 53 LEU B C 1
ATOM 2709 O O . LEU B 1 53 ? -16.578 -14.016 -0.735 1 98.56 53 LEU B O 1
ATOM 2713 N N . VAL B 1 54 ? -18.609 -13.203 -0.536 1 98.25 54 VAL B N 1
ATOM 2714 C CA . VAL B 1 54 ? -18.391 -12.188 -1.565 1 98.25 54 VAL B CA 1
ATOM 2715 C C . VAL B 1 54 ? -17.781 -10.945 -0.944 1 98.25 54 VAL B C 1
ATOM 2717 O O . VAL B 1 54 ? -18.297 -10.398 0.03 1 98.25 54 VAL B O 1
ATOM 2720 N N . GLY B 1 55 ? -16.625 -10.484 -1.452 1 98.25 55 GLY B N 1
ATOM 2721 C CA . GLY B 1 55 ? -15.938 -9.328 -0.921 1 98.25 55 GLY B CA 1
ATOM 2722 C C . GLY B 1 55 ? -14.789 -8.867 -1.795 1 98.25 55 GLY B C 1
ATOM 2723 O O . GLY B 1 55 ? -14.5 -9.477 -2.828 1 98.25 55 GLY B O 1
ATOM 2724 N N . ASP B 1 56 ? -14.242 -7.758 -1.478 1 98 56 ASP B N 1
ATOM 2725 C CA . ASP B 1 56 ? -13.148 -7.102 -2.182 1 98 56 ASP B CA 1
ATOM 2726 C C . ASP B 1 56 ? -11.984 -6.809 -1.235 1 98 56 ASP B C 1
ATOM 2728 O O . ASP B 1 56 ? -12.164 -6.172 -0.196 1 98 56 ASP B O 1
ATOM 2732 N N . LEU B 1 57 ? -10.812 -7.227 -1.617 1 98.25 57 LEU B N 1
ATOM 2733 C CA . LEU B 1 57 ? -9.633 -7.023 -0.786 1 98.25 57 LEU B CA 1
ATOM 2734 C C . LEU B 1 57 ? -9.266 -5.543 -0.72 1 98.25 57 LEU B C 1
ATOM 2736 O O . LEU B 1 57 ? -8.469 -5.137 0.127 1 98.25 57 LEU B O 1
ATOM 2740 N N . LEU B 1 58 ? -9.875 -4.703 -1.569 1 97.56 58 LEU B N 1
ATOM 2741 C CA . LEU B 1 58 ? -9.656 -3.262 -1.524 1 97.56 58 LEU B CA 1
ATOM 2742 C C . LEU B 1 58 ? -10.711 -2.576 -0.657 1 97.56 58 LEU B C 1
ATOM 2744 O O . LEU B 1 58 ? -10.859 -1.354 -0.708 1 97.56 58 LEU B O 1
ATOM 2748 N N . ASN B 1 59 ? -11.492 -3.383 0.007 1 97.12 59 ASN B N 1
ATOM 2749 C CA . ASN B 1 59 ? -12.367 -2.949 1.095 1 97.12 59 ASN B CA 1
ATOM 2750 C C . ASN B 1 59 ? -11.914 -3.523 2.436 1 97.12 59 ASN B C 1
ATOM 2752 O O . ASN B 1 59 ? -12 -4.734 2.656 1 97.12 59 ASN B O 1
ATOM 2756 N N . HIS B 1 60 ? -11.484 -2.668 3.312 1 97.88 60 HIS B N 1
ATOM 2757 C CA . HIS B 1 60 ? -10.898 -3.078 4.582 1 97.88 60 HIS B CA 1
ATOM 2758 C C . HIS B 1 60 ? -11.883 -3.916 5.398 1 97.88 60 HIS B C 1
ATOM 2760 O O . HIS B 1 60 ? -11.5 -4.934 5.977 1 97.88 60 HIS B O 1
ATOM 2766 N N . ASP B 1 61 ? -13.164 -3.555 5.422 1 98.12 61 ASP B N 1
ATOM 2767 C CA . ASP B 1 61 ? -14.172 -4.281 6.191 1 98.12 61 ASP B CA 1
ATOM 2768 C C . ASP B 1 61 ? -14.352 -5.703 5.656 1 98.12 61 ASP B C 1
ATOM 2770 O O . ASP B 1 61 ? -14.617 -6.629 6.422 1 98.12 61 ASP B O 1
ATOM 2774 N N . ASP B 1 62 ? -14.234 -5.875 4.371 1 98.31 62 ASP B N 1
ATOM 2775 C CA . ASP B 1 62 ? -14.344 -7.203 3.771 1 98.31 62 ASP B CA 1
ATOM 2776 C C . ASP B 1 62 ? -13.18 -8.094 4.199 1 98.31 62 ASP B C 1
ATOM 2778 O O . ASP B 1 62 ? -13.359 -9.297 4.414 1 98.31 62 ASP B O 1
ATOM 2782 N N . SER B 1 63 ? -11.992 -7.539 4.297 1 98.56 63 SER B N 1
ATOM 2783 C CA . SER B 1 63 ? -10.844 -8.305 4.77 1 98.56 63 SER B CA 1
ATOM 2784 C C . SER B 1 63 ? -11.031 -8.758 6.211 1 98.56 63 SER B C 1
ATOM 2786 O O . SER B 1 63 ? -10.703 -9.891 6.562 1 98.56 63 SER B O 1
ATOM 2788 N N . ILE B 1 64 ? -11.562 -7.84 7.039 1 98.5 64 ILE B N 1
ATOM 2789 C CA . ILE B 1 64 ? -11.82 -8.164 8.438 1 98.5 64 ILE B CA 1
ATOM 2790 C C . ILE B 1 64 ? -12.836 -9.297 8.531 1 98.5 64 ILE B C 1
ATOM 2792 O O . ILE B 1 64 ? -12.617 -10.281 9.234 1 98.5 64 ILE B O 1
ATOM 2796 N N . ARG B 1 65 ? -13.922 -9.141 7.75 1 98.5 65 ARG B N 1
ATOM 2797 C CA . ARG B 1 65 ? -14.953 -10.18 7.742 1 98.5 65 ARG B CA 1
ATOM 2798 C C . ARG B 1 65 ? -14.391 -11.508 7.242 1 98.5 65 ARG B C 1
ATOM 2800 O O . ARG B 1 65 ? -14.695 -12.562 7.801 1 98.5 65 ARG B O 1
ATOM 2807 N N . ALA B 1 66 ? -13.562 -11.492 6.25 1 98.88 66 ALA B N 1
ATOM 2808 C CA . ALA B 1 66 ? -13.039 -12.695 5.609 1 98.88 66 ALA B CA 1
ATOM 2809 C C . ALA B 1 66 ? -12.102 -13.453 6.547 1 98.88 66 ALA B C 1
ATOM 2811 O O . ALA B 1 66 ? -12.07 -14.688 6.535 1 98.88 66 ALA B O 1
ATOM 2812 N N . THR B 1 67 ? -11.367 -12.781 7.391 1 98.81 67 THR B N 1
ATOM 2813 C CA . THR B 1 67 ? -10.336 -13.414 8.211 1 98.81 67 THR B CA 1
ATOM 2814 C C . THR B 1 67 ? -10.906 -13.852 9.555 1 98.81 67 THR B C 1
ATOM 2816 O O . THR B 1 67 ? -10.281 -14.625 10.281 1 98.81 67 THR B O 1
ATOM 2819 N N . ASP B 1 68 ? -12.062 -13.305 9.883 1 98.62 68 ASP B N 1
ATOM 2820 C CA . ASP B 1 68 ? -12.648 -13.562 11.195 1 98.62 68 ASP B CA 1
ATOM 2821 C C . ASP B 1 68 ? -12.875 -15.055 11.422 1 98.62 68 ASP B C 1
ATOM 2823 O O . ASP B 1 68 ? -13.555 -15.711 10.625 1 98.62 68 ASP B O 1
ATOM 2827 N N . GLY B 1 69 ? -12.242 -15.633 12.453 1 98.44 69 GLY B N 1
ATOM 2828 C CA . GLY B 1 69 ? -12.461 -17.016 12.852 1 98.44 69 GLY B CA 1
ATOM 2829 C C . GLY B 1 69 ? -11.594 -18 12.086 1 98.44 69 GLY B C 1
ATOM 2830 O O . GLY B 1 69 ? -11.734 -19.219 12.242 1 98.44 69 GLY B O 1
ATOM 2831 N N . MET B 1 70 ? -10.664 -17.609 11.297 1 98.75 70 MET B N 1
ATOM 2832 C CA . MET B 1 70 ? -9.844 -18.484 10.469 1 98.75 70 MET B CA 1
ATOM 2833 C C . MET B 1 70 ? -8.547 -18.859 11.188 1 98.75 70 MET B C 1
ATOM 2835 O O . MET B 1 70 ? -8.062 -18.109 12.031 1 98.75 70 MET B O 1
ATOM 2839 N N . THR B 1 71 ? -8.023 -19.938 10.867 1 98.62 71 THR B N 1
ATOM 2840 C CA . THR B 1 71 ? -6.742 -20.391 11.398 1 98.62 71 THR B CA 1
ATOM 2841 C C . THR B 1 71 ? -5.586 -19.859 10.562 1 98.62 71 THR B C 1
ATOM 2843 O O . THR B 1 71 ? -4.551 -19.453 11.102 1 98.62 71 THR B O 1
ATOM 2846 N N . GLY B 1 72 ? -5.699 -19.922 9.336 1 98.81 72 GLY B N 1
ATOM 2847 C CA . GLY B 1 72 ? -4.727 -19.469 8.352 1 98.81 72 GLY B CA 1
ATOM 2848 C C . GLY B 1 72 ? -5.367 -19.016 7.051 1 98.81 72 GLY B C 1
ATOM 2849 O O . GLY B 1 72 ? -6.57 -19.172 6.855 1 98.81 72 GLY B O 1
ATOM 2850 N N . ALA B 1 73 ? -4.555 -18.422 6.203 1 98.94 73 ALA B N 1
ATOM 2851 C CA . ALA B 1 73 ? -5.109 -17.859 4.969 1 98.94 73 ALA B CA 1
ATOM 2852 C C . ALA B 1 73 ? -4.109 -17.984 3.82 1 98.94 73 ALA B C 1
ATOM 2854 O O . ALA B 1 73 ? -2.898 -17.906 4.031 1 98.94 73 ALA B O 1
ATOM 2855 N N . TYR B 1 74 ? -4.672 -18.219 2.691 1 98.94 74 TYR B N 1
ATOM 2856 C CA . TYR B 1 74 ? -3.963 -18.062 1.427 1 98.94 74 TYR B CA 1
ATOM 2857 C C . TYR B 1 74 ? -4.32 -16.734 0.757 1 98.94 74 TYR B C 1
ATOM 2859 O O . TYR B 1 74 ? -5.477 -16.516 0.39 1 98.94 74 TYR B O 1
ATOM 2867 N N . LEU B 1 75 ? -3.326 -15.828 0.615 1 98.94 75 LEU B N 1
ATOM 2868 C CA . LEU B 1 75 ? -3.518 -14.516 0.019 1 98.94 75 LEU B CA 1
ATOM 2869 C C . LEU B 1 75 ? -3.006 -14.484 -1.417 1 98.94 75 LEU B C 1
ATOM 2871 O O . LEU B 1 75 ? -1.804 -14.625 -1.655 1 98.94 75 LEU B O 1
ATOM 2875 N N . CYS B 1 76 ? -3.92 -14.328 -2.326 1 98.75 76 CYS B N 1
ATOM 2876 C CA . CYS B 1 76 ? -3.639 -14.203 -3.752 1 98.75 76 CYS B CA 1
ATOM 2877 C C . CYS B 1 76 ? -4.402 -13.031 -4.355 1 98.75 76 CYS B C 1
ATOM 2879 O O . CYS B 1 76 ? -5.617 -12.914 -4.18 1 98.75 76 CYS B O 1
ATOM 2881 N N . TYR B 1 77 ? -3.693 -12.102 -4.969 1 97.94 77 TYR B N 1
ATOM 2882 C CA . TYR B 1 77 ? -4.258 -10.898 -5.574 1 97.94 77 TYR B CA 1
ATOM 2883 C C . TYR B 1 77 ? -4.039 -10.898 -7.082 1 97.94 77 TYR B C 1
ATOM 2885 O O . TYR B 1 77 ? -2.941 -11.195 -7.559 1 97.94 77 TYR B O 1
ATOM 2893 N N . PRO B 1 78 ? -5.082 -10.664 -7.906 1 95.5 78 PRO B N 1
ATOM 2894 C CA . PRO B 1 78 ? -4.922 -10.641 -9.367 1 95.5 78 PRO B CA 1
ATOM 2895 C C . PRO B 1 78 ? -3.947 -9.57 -9.836 1 95.5 78 PRO B C 1
ATOM 2897 O O . PRO B 1 78 ? -3.656 -8.625 -9.094 1 95.5 78 PRO B O 1
ATOM 2900 N N . VAL B 1 79 ? -3.477 -9.695 -11.047 1 96.62 79 VAL B N 1
ATOM 2901 C CA . VAL B 1 79 ? -2.584 -8.695 -11.625 1 96.62 79 VAL B CA 1
ATOM 2902 C C . VAL B 1 79 ? -3.379 -7.441 -11.984 1 96.62 79 VAL B C 1
ATOM 2904 O O . VAL B 1 79 ? -3.791 -7.273 -13.133 1 96.62 79 VAL B O 1
ATOM 2907 N N . ARG B 1 80 ? -3.453 -6.555 -11.148 1 97.12 80 ARG B N 1
ATOM 2908 C CA . ARG B 1 80 ? -4.102 -5.254 -11.266 1 97.12 80 ARG B CA 1
ATOM 2909 C C . ARG B 1 80 ? -3.602 -4.293 -10.195 1 97.12 80 ARG B C 1
ATOM 2911 O O . ARG B 1 80 ? -2.98 -4.715 -9.219 1 97.12 80 ARG B O 1
ATOM 2918 N N . PRO B 1 81 ? -3.844 -3.018 -10.328 1 96.88 81 PRO B N 1
ATOM 2919 C CA . PRO B 1 81 ? -3.396 -2.062 -9.312 1 96.88 81 PRO B CA 1
ATOM 2920 C C . PRO B 1 81 ? -4.043 -2.305 -7.949 1 96.88 81 PRO B C 1
ATOM 2922 O O . PRO B 1 81 ? -5.145 -2.855 -7.871 1 96.88 81 PRO B O 1
ATOM 2925 N N . GLY B 1 82 ? -3.326 -1.924 -6.887 1 97.75 82 GLY B N 1
ATOM 2926 C CA . GLY B 1 82 ? -3.969 -1.874 -5.586 1 97.75 82 GLY B CA 1
ATOM 2927 C C . GLY B 1 82 ? -3.455 -2.93 -4.625 1 97.75 82 GLY B C 1
ATOM 2928 O O . GLY B 1 82 ? -3.881 -2.988 -3.471 1 97.75 82 GLY B O 1
ATOM 2929 N N . PHE B 1 83 ? -2.477 -3.73 -5.043 1 98.56 83 PHE B N 1
ATOM 2930 C CA . PHE B 1 83 ? -2.09 -4.883 -4.234 1 98.56 83 PHE B CA 1
ATOM 2931 C C . PHE B 1 83 ? -1.458 -4.434 -2.922 1 98.56 83 PHE B C 1
ATOM 2933 O O . PHE B 1 83 ? -1.64 -5.078 -1.888 1 98.56 83 PHE B O 1
ATOM 2940 N N . ILE B 1 84 ? -0.671 -3.344 -2.91 1 98.75 84 ILE B N 1
ATOM 2941 C CA . ILE B 1 84 ? -0.046 -2.869 -1.681 1 98.75 84 ILE B CA 1
ATOM 2942 C C . ILE B 1 84 ? -1.123 -2.461 -0.679 1 98.75 84 ILE B C 1
ATOM 2944 O O . ILE B 1 84 ? -1.049 -2.814 0.5 1 98.75 84 ILE B O 1
ATOM 2948 N N . GLN B 1 85 ? -2.125 -1.768 -1.162 1 98.5 85 GLN B N 1
ATOM 2949 C CA . GLN B 1 85 ? -3.244 -1.388 -0.306 1 98.5 85 GLN B CA 1
ATOM 2950 C C . GLN B 1 85 ? -3.982 -2.617 0.214 1 98.5 85 GLN B C 1
ATOM 2952 O O . GLN B 1 85 ? -4.273 -2.715 1.408 1 98.5 85 GLN B O 1
ATOM 2957 N N . ALA B 1 86 ? -4.297 -3.561 -0.676 1 98.75 86 ALA B N 1
ATOM 2958 C CA . ALA B 1 86 ? -4.973 -4.797 -0.292 1 98.75 86 ALA B CA 1
ATOM 2959 C C . ALA B 1 86 ? -4.176 -5.559 0.763 1 98.75 86 ALA B C 1
ATOM 2961 O O . ALA B 1 86 ? -4.746 -6.129 1.693 1 98.75 86 ALA B O 1
ATOM 2962 N N . THR B 1 87 ? -2.889 -5.531 0.602 1 98.88 87 THR B N 1
ATOM 2963 C CA . THR B 1 87 ? -2.006 -6.234 1.527 1 98.88 87 THR B CA 1
ATOM 2964 C C . THR B 1 87 ? -2.033 -5.578 2.904 1 98.88 87 THR B C 1
ATOM 2966 O O . THR B 1 87 ? -2.08 -6.27 3.926 1 98.88 87 THR B O 1
ATOM 2969 N N . ALA B 1 88 ? -2.006 -4.254 2.943 1 98.88 88 ALA B N 1
ATOM 2970 C CA . ALA B 1 88 ? -2.07 -3.543 4.219 1 98.88 88 ALA B CA 1
ATOM 2971 C C . ALA B 1 88 ? -3.389 -3.824 4.934 1 98.88 88 ALA B C 1
ATOM 2973 O O . ALA B 1 88 ? -3.404 -4.078 6.141 1 98.88 88 ALA B O 1
ATOM 2974 N N . TYR B 1 89 ? -4.52 -3.773 4.184 1 98.69 89 TYR B N 1
ATOM 2975 C CA . TYR B 1 89 ? -5.82 -4.121 4.738 1 98.69 89 TYR B CA 1
ATOM 2976 C C . TYR B 1 89 ? -5.816 -5.539 5.297 1 98.69 89 TYR B C 1
ATOM 2978 O O . TYR B 1 89 ? -6.262 -5.77 6.422 1 98.69 89 TYR B O 1
ATOM 2986 N N . PHE B 1 90 ? -5.238 -6.434 4.543 1 98.88 90 PHE B N 1
ATOM 2987 C CA . PHE B 1 90 ? -5.25 -7.844 4.902 1 98.88 90 PHE B CA 1
ATOM 2988 C C . PHE B 1 90 ? -4.367 -8.102 6.121 1 98.88 90 PHE B C 1
ATOM 2990 O O . PHE B 1 90 ? -4.703 -8.922 6.977 1 98.88 90 PHE B O 1
ATOM 2997 N N . ALA B 1 91 ? -3.219 -7.457 6.133 1 98.88 91 ALA B N 1
ATOM 2998 C CA . ALA B 1 91 ? -2.312 -7.602 7.27 1 98.88 91 ALA B CA 1
ATOM 2999 C C . ALA B 1 91 ? -2.992 -7.172 8.57 1 98.88 91 ALA B C 1
ATOM 3001 O O . ALA B 1 91 ? -2.902 -7.871 9.578 1 98.88 91 ALA B O 1
ATOM 3002 N N . ASP B 1 92 ? -3.656 -6.023 8.539 1 98.75 92 ASP B N 1
ATOM 3003 C CA . ASP B 1 92 ? -4.387 -5.57 9.719 1 98.75 92 ASP B CA 1
ATOM 3004 C C . ASP B 1 92 ? -5.445 -6.594 10.133 1 98.75 92 ASP B C 1
ATOM 3006 O O . ASP B 1 92 ? -5.559 -6.934 11.312 1 98.75 92 ASP B O 1
ATOM 3010 N N . ALA B 1 93 ? -6.234 -7.074 9.156 1 98.75 93 ALA B N 1
ATOM 3011 C CA . ALA B 1 93 ? -7.289 -8.055 9.398 1 98.75 93 ALA B CA 1
ATOM 3012 C C . ALA B 1 93 ? -6.711 -9.352 9.961 1 98.75 93 ALA B C 1
ATOM 3014 O O . ALA B 1 93 ? -7.273 -9.93 10.891 1 98.75 93 ALA B O 1
ATOM 3015 N N . ALA B 1 94 ? -5.621 -9.836 9.398 1 98.88 94 ALA B N 1
ATOM 3016 C CA . ALA B 1 94 ? -4.969 -11.07 9.82 1 98.88 94 ALA B CA 1
ATOM 3017 C C . ALA B 1 94 ? -4.457 -10.961 11.25 1 98.88 94 ALA B C 1
ATOM 3019 O O . ALA B 1 94 ? -4.555 -11.914 12.023 1 98.88 94 ALA B O 1
ATOM 3020 N N . ARG B 1 95 ? -3.838 -9.828 11.578 1 98.5 95 ARG B N 1
ATOM 3021 C CA . ARG B 1 95 ? -3.391 -9.586 12.945 1 98.5 95 ARG B CA 1
ATOM 3022 C C . ARG B 1 95 ? -4.555 -9.664 13.922 1 98.5 95 ARG B C 1
ATOM 3024 O O . ARG B 1 95 ? -4.453 -10.312 14.969 1 98.5 95 ARG B O 1
ATOM 3031 N N . ARG B 1 96 ? -5.629 -9.039 13.562 1 97.56 96 ARG B N 1
ATOM 3032 C CA . ARG B 1 96 ? -6.828 -9.023 14.398 1 97.56 96 ARG B CA 1
ATOM 3033 C C . ARG B 1 96 ? -7.352 -10.438 14.625 1 97.56 96 ARG B C 1
ATOM 3035 O O . ARG B 1 96 ? -7.789 -10.773 15.727 1 97.56 96 ARG B O 1
ATOM 3042 N N . ALA B 1 97 ? -7.301 -11.195 13.594 1 98.5 97 ALA B N 1
ATOM 3043 C CA . ALA B 1 97 ? -7.824 -12.555 13.633 1 98.5 97 ALA B CA 1
ATOM 3044 C C . ALA B 1 97 ? -6.82 -13.516 14.266 1 98.5 97 ALA B C 1
ATOM 3046 O O . ALA B 1 97 ? -7.145 -14.672 14.547 1 98.5 97 ALA B O 1
ATOM 3047 N N . LYS B 1 98 ? -5.562 -12.992 14.461 1 98.44 98 LYS B N 1
ATOM 3048 C CA . LYS B 1 98 ? -4.473 -13.805 15.008 1 98.44 98 LYS B CA 1
ATOM 3049 C C . LYS B 1 98 ? -4.25 -15.062 14.172 1 98.44 98 LYS B C 1
ATOM 3051 O O . LYS B 1 98 ? -4.184 -16.172 14.711 1 98.44 98 LYS B O 1
ATOM 3056 N N . LEU B 1 99 ? -4.164 -14.914 12.906 1 98.75 99 LEU B N 1
ATOM 3057 C CA . LEU B 1 99 ? -3.918 -16.047 12.008 1 98.75 99 LEU B CA 1
ATOM 3058 C C . LEU B 1 99 ? -2.586 -16.719 12.336 1 98.75 99 LEU B C 1
ATOM 3060 O O . LEU B 1 99 ? -1.596 -16.031 12.609 1 98.75 99 LEU B O 1
ATOM 3064 N N . ASP B 1 100 ? -2.529 -18.031 12.242 1 98.44 100 ASP B N 1
ATOM 3065 C CA . ASP B 1 100 ? -1.306 -18.797 12.477 1 98.44 100 ASP B CA 1
ATOM 3066 C C . ASP B 1 100 ? -0.334 -18.625 11.305 1 98.44 100 ASP B C 1
ATOM 3068 O O . ASP B 1 100 ? 0.88 -18.75 11.484 1 98.44 100 ASP B O 1
ATOM 3072 N N . VAL B 1 101 ? -0.938 -18.359 10.141 1 98.75 101 VAL B N 1
ATOM 3073 C CA . VAL B 1 101 ? -0.084 -18.25 8.961 1 98.75 101 VAL B CA 1
ATOM 3074 C C . VAL B 1 101 ? -0.854 -17.594 7.82 1 98.75 101 VAL B C 1
ATOM 3076 O O . VAL B 1 101 ? -2.061 -17.797 7.676 1 98.75 101 VAL B O 1
ATOM 3079 N N . VAL B 1 102 ? -0.181 -16.812 7.078 1 98.94 102 VAL B N 1
ATOM 3080 C CA . VAL B 1 102 ? -0.596 -16.344 5.758 1 98.94 102 VAL B CA 1
ATOM 3081 C C . VAL B 1 102 ? 0.378 -16.844 4.699 1 98.94 102 VAL B C 1
ATOM 3083 O O . VAL B 1 102 ? 1.578 -16.578 4.766 1 98.94 102 VAL B O 1
ATOM 3086 N N . VAL B 1 103 ? -0.11 -17.656 3.822 1 98.94 103 VAL B N 1
ATOM 3087 C CA . VAL B 1 103 ? 0.659 -18 2.627 1 98.94 103 VAL B CA 1
ATOM 3088 C C . VAL B 1 103 ? 0.39 -16.969 1.533 1 98.94 103 VAL B C 1
ATOM 3090 O O . VAL B 1 103 ? -0.731 -16.859 1.028 1 98.94 103 VAL B O 1
ATOM 3093 N N . ASN B 1 104 ? 1.405 -16.188 1.16 1 98.94 104 ASN B N 1
ATOM 3094 C CA . ASN B 1 104 ? 1.274 -15.086 0.213 1 98.94 104 ASN B CA 1
ATOM 3095 C C . ASN B 1 104 ? 1.793 -15.469 -1.17 1 98.94 104 ASN B C 1
ATOM 3097 O O . ASN B 1 104 ? 2.973 -15.797 -1.327 1 98.94 104 ASN B O 1
ATOM 3101 N N . MET B 1 105 ? 0.905 -15.445 -2.158 1 98.81 105 MET B N 1
ATOM 3102 C CA . MET B 1 105 ? 1.291 -15.656 -3.549 1 98.81 105 MET B CA 1
ATOM 3103 C C . MET B 1 105 ? 2.008 -14.43 -4.109 1 98.81 105 MET B C 1
ATOM 3105 O O . MET B 1 105 ? 1.367 -13.453 -4.488 1 98.81 105 MET B O 1
ATOM 3109 N N . SER B 1 106 ? 3.324 -14.492 -4.133 1 98.56 106 SER B N 1
ATOM 3110 C CA . SER B 1 106 ? 4.141 -13.492 -4.812 1 98.56 106 SER B CA 1
ATOM 3111 C C . SER B 1 106 ? 4.508 -13.938 -6.223 1 98.56 106 SER B C 1
ATOM 3113 O O . SER B 1 106 ? 3.666 -14.469 -6.949 1 98.56 106 SER B O 1
ATOM 3115 N N . GLN B 1 107 ? 5.645 -13.617 -6.766 1 98.19 107 GLN B N 1
ATOM 3116 C CA . GLN B 1 107 ? 6.105 -14.055 -8.078 1 98.19 107 GLN B CA 1
ATOM 3117 C C . GLN B 1 107 ? 7.625 -14.008 -8.172 1 98.19 107 GLN B C 1
ATOM 3119 O O . GLN B 1 107 ? 8.273 -13.219 -7.48 1 98.19 107 GLN B O 1
ATOM 3124 N N . ILE B 1 108 ? 8.156 -14.766 -8.961 1 98.25 108 ILE B N 1
ATOM 3125 C CA . ILE B 1 108 ? 9.594 -14.969 -9.062 1 98.25 108 ILE B CA 1
ATOM 3126 C C . ILE B 1 108 ? 10.273 -13.664 -9.492 1 98.25 108 ILE B C 1
ATOM 3128 O O . ILE B 1 108 ? 11.438 -13.422 -9.172 1 98.25 108 ILE B O 1
ATOM 3132 N N . SER B 1 109 ? 9.547 -12.828 -10.188 1 98.06 109 SER B N 1
ATOM 3133 C CA . SER B 1 109 ? 10.125 -11.586 -10.703 1 98.06 109 SER B CA 1
ATOM 3134 C C . SER B 1 109 ? 10.008 -10.461 -9.68 1 98.06 109 SER B C 1
ATOM 3136 O O . SER B 1 109 ? 10.43 -9.328 -9.953 1 98.06 109 SER B O 1
ATOM 3138 N N . ALA B 1 110 ? 9.438 -10.711 -8.508 1 98.31 110 ALA B N 1
ATOM 3139 C CA . ALA B 1 110 ? 9.344 -9.703 -7.461 1 98.31 110 ALA B CA 1
ATOM 3140 C C . ALA B 1 110 ? 10.727 -9.281 -6.977 1 98.31 110 ALA B C 1
ATOM 3142 O O . ALA B 1 110 ? 11.484 -10.102 -6.449 1 98.31 110 ALA B O 1
ATOM 3143 N N . ARG B 1 111 ? 11.016 -8.023 -7.195 1 97.38 111 ARG B N 1
ATOM 3144 C CA . ARG B 1 111 ? 12.289 -7.441 -6.793 1 97.38 111 ARG B CA 1
ATOM 3145 C C . ARG B 1 111 ? 12.188 -5.926 -6.66 1 97.38 111 ARG B C 1
ATOM 3147 O O . ARG B 1 111 ? 11.305 -5.305 -7.258 1 97.38 111 ARG B O 1
ATOM 3154 N N . GLU B 1 112 ? 13.086 -5.379 -5.957 1 95.25 112 GLU B N 1
ATOM 3155 C CA . GLU B 1 112 ? 13.086 -3.949 -5.672 1 95.25 112 GLU B CA 1
ATOM 3156 C C . GLU B 1 112 ? 13.18 -3.129 -6.953 1 95.25 112 GLU B C 1
ATOM 3158 O O . GLU B 1 112 ? 12.516 -2.1 -7.09 1 95.25 112 GLU B O 1
ATOM 3163 N N . ASP B 1 113 ? 13.984 -3.576 -7.91 1 94.38 113 ASP B N 1
ATOM 3164 C CA . ASP B 1 113 ? 14.281 -2.777 -9.094 1 94.38 113 ASP B CA 1
ATOM 3165 C C . ASP B 1 113 ? 13.492 -3.283 -10.305 1 94.38 113 ASP B C 1
ATOM 3167 O O . ASP B 1 113 ? 13.844 -2.984 -11.445 1 94.38 113 ASP B O 1
ATOM 3171 N N . SER B 1 114 ? 12.492 -4.156 -10.016 1 97.25 114 SER B N 1
ATOM 3172 C CA . SER B 1 114 ? 11.656 -4.625 -11.117 1 97.25 114 SER B CA 1
ATOM 3173 C C . SER B 1 114 ? 11.031 -3.457 -11.867 1 97.25 114 SER B C 1
ATOM 3175 O O . SER B 1 114 ? 10.578 -2.486 -11.258 1 97.25 114 SER B O 1
ATOM 3177 N N . LYS B 1 115 ? 11 -3.57 -13.195 1 97.38 115 LYS B N 1
ATOM 3178 C CA . LYS B 1 115 ? 10.352 -2.551 -14.008 1 97.38 115 LYS B CA 1
ATOM 3179 C C . LYS B 1 115 ? 8.867 -2.865 -14.203 1 97.38 115 LYS B C 1
ATOM 3181 O O . LYS B 1 115 ? 8.094 -2.002 -14.625 1 97.38 115 LYS B O 1
ATOM 3186 N N . SER B 1 116 ? 8.461 -4.137 -13.898 1 98.25 116 SER B N 1
ATOM 3187 C CA . SER B 1 116 ? 7.047 -4.469 -13.844 1 98.25 116 SER B CA 1
ATOM 3188 C C . SER B 1 116 ? 6.379 -3.848 -12.617 1 98.25 116 SER B C 1
ATOM 3190 O O . SER B 1 116 ? 6.785 -4.105 -11.484 1 98.25 116 SER B O 1
ATOM 3192 N N . HIS B 1 117 ? 5.355 -3.066 -12.797 1 97.5 117 HIS B N 1
ATOM 3193 C CA . HIS B 1 117 ? 4.637 -2.465 -11.68 1 97.5 117 HIS B CA 1
ATOM 3194 C C . HIS B 1 117 ? 4.082 -3.533 -10.742 1 97.5 117 HIS B C 1
ATOM 3196 O O . HIS B 1 117 ? 4.191 -3.41 -9.523 1 97.5 117 HIS B O 1
ATOM 3202 N N . ALA B 1 118 ? 3.543 -4.594 -11.336 1 98.31 118 ALA B N 1
ATOM 3203 C CA . ALA B 1 118 ? 2.957 -5.664 -10.531 1 98.31 118 ALA B CA 1
ATOM 3204 C C . ALA B 1 118 ? 4.031 -6.398 -9.727 1 98.31 118 ALA B C 1
ATOM 3206 O O . ALA B 1 118 ? 3.834 -6.707 -8.555 1 98.31 118 ALA B O 1
ATOM 3207 N N . ALA B 1 119 ? 5.156 -6.699 -10.352 1 98.56 119 ALA B N 1
ATOM 3208 C CA . ALA B 1 119 ? 6.238 -7.406 -9.664 1 98.56 119 ALA B CA 1
ATOM 3209 C C . ALA B 1 119 ? 6.789 -6.574 -8.508 1 98.56 119 ALA B C 1
ATOM 3211 O O . ALA B 1 119 ? 7.102 -7.109 -7.445 1 98.56 119 ALA B O 1
ATOM 3212 N N . ARG B 1 120 ? 6.957 -5.336 -8.742 1 97.25 120 ARG B N 1
ATOM 3213 C CA . ARG B 1 120 ? 7.441 -4.449 -7.691 1 97.25 120 ARG B CA 1
ATOM 3214 C C . ARG B 1 120 ? 6.43 -4.34 -6.559 1 97.25 120 ARG B C 1
ATOM 3216 O O . ARG B 1 120 ? 6.805 -4.289 -5.387 1 97.25 120 ARG B O 1
ATOM 3223 N N . ASP B 1 121 ? 5.125 -4.234 -6.887 1 98.12 121 ASP B N 1
ATOM 3224 C CA . ASP B 1 121 ? 4.074 -4.234 -5.875 1 98.12 121 ASP B CA 1
ATOM 3225 C C . ASP B 1 121 ? 4.168 -5.469 -4.984 1 98.12 121 ASP B C 1
ATOM 3227 O O . ASP B 1 121 ? 4 -5.375 -3.766 1 98.12 121 ASP B O 1
ATOM 3231 N N . HIS B 1 122 ? 4.445 -6.613 -5.609 1 98.81 122 HIS B N 1
ATOM 3232 C CA . HIS B 1 122 ? 4.602 -7.836 -4.832 1 98.81 122 HIS B CA 1
ATOM 3233 C C . HIS B 1 122 ? 5.797 -7.742 -3.889 1 98.81 122 HIS B C 1
ATOM 3235 O O . HIS B 1 122 ? 5.727 -8.203 -2.746 1 98.81 122 HIS B O 1
ATOM 3241 N N . TRP B 1 123 ? 6.883 -7.18 -4.375 1 98.75 123 TRP B N 1
ATOM 3242 C CA . TRP B 1 123 ? 8.07 -7.031 -3.541 1 98.75 123 TRP B CA 1
ATOM 3243 C C . TRP B 1 123 ? 7.777 -6.168 -2.32 1 98.75 123 TRP B C 1
ATOM 3245 O O . TRP B 1 123 ? 8.156 -6.516 -1.198 1 98.75 123 TRP B O 1
ATOM 3255 N N . ILE B 1 124 ? 7.074 -5.113 -2.506 1 98.62 124 ILE B N 1
ATOM 3256 C CA . ILE B 1 124 ? 6.715 -4.207 -1.418 1 98.62 124 ILE B CA 1
ATOM 3257 C C . ILE B 1 124 ? 5.695 -4.883 -0.502 1 98.62 124 ILE B C 1
ATOM 3259 O O . ILE B 1 124 ? 5.781 -4.773 0.723 1 98.62 124 ILE B O 1
ATOM 3263 N N . ALA B 1 125 ? 4.742 -5.578 -1.078 1 98.81 125 ALA B N 1
ATOM 3264 C CA . ALA B 1 125 ? 3.705 -6.25 -0.303 1 98.81 125 ALA B CA 1
ATOM 3265 C C . ALA B 1 125 ? 4.305 -7.293 0.636 1 98.81 125 ALA B C 1
ATOM 3267 O O . ALA B 1 125 ? 3.848 -7.457 1.769 1 98.81 125 ALA B O 1
ATOM 3268 N N . GLU B 1 126 ? 5.332 -8.016 0.168 1 98.88 126 GLU B N 1
ATOM 3269 C CA . GLU B 1 126 ? 6.051 -8.945 1.039 1 98.88 126 GLU B CA 1
ATOM 3270 C C . GLU B 1 126 ? 6.574 -8.234 2.287 1 98.88 126 GLU B C 1
ATOM 3272 O O . GLU B 1 126 ? 6.449 -8.758 3.398 1 98.88 126 GLU B O 1
ATOM 3277 N N . ARG B 1 127 ? 7.145 -7.098 2.125 1 98.62 127 ARG B N 1
ATOM 3278 C CA . ARG B 1 127 ? 7.715 -6.324 3.223 1 98.62 127 ARG B CA 1
ATOM 3279 C C . ARG B 1 127 ? 6.629 -5.852 4.184 1 98.62 127 ARG B C 1
ATOM 3281 O O . ARG B 1 127 ? 6.789 -5.938 5.402 1 98.62 127 ARG B O 1
ATOM 3288 N N . VAL B 1 128 ? 5.484 -5.395 3.654 1 98.88 128 VAL B N 1
ATOM 3289 C CA . VAL B 1 128 ? 4.383 -4.938 4.496 1 98.88 128 VAL B CA 1
ATOM 3290 C C . VAL B 1 128 ? 3.896 -6.086 5.379 1 98.88 128 VAL B C 1
ATOM 3292 O O . VAL B 1 128 ? 3.658 -5.906 6.574 1 98.88 128 VAL B O 1
ATOM 3295 N N . LEU B 1 129 ? 3.771 -7.305 4.777 1 98.88 129 LEU B N 1
ATOM 3296 C CA . LEU B 1 129 ? 3.389 -8.477 5.562 1 98.88 129 LEU B CA 1
ATOM 3297 C C . LEU B 1 129 ? 4.434 -8.781 6.629 1 98.88 129 LEU B C 1
ATOM 3299 O O . LEU B 1 129 ? 4.094 -9.008 7.789 1 98.88 129 LEU B O 1
ATOM 3303 N N . ASP B 1 130 ? 5.672 -8.734 6.238 1 98.62 130 ASP B N 1
ATOM 3304 C CA . ASP B 1 130 ? 6.758 -9.023 7.172 1 98.62 130 ASP B CA 1
ATOM 3305 C C . ASP B 1 130 ? 6.781 -8 8.312 1 98.62 130 ASP B C 1
ATOM 3307 O O . ASP B 1 130 ? 6.91 -8.375 9.477 1 98.62 130 ASP B O 1
ATOM 3311 N N . TRP B 1 131 ? 6.652 -6.699 7.988 1 98.62 131 TRP B N 1
ATOM 3312 C CA . TRP B 1 131 ? 6.664 -5.633 8.984 1 98.62 131 TRP B CA 1
ATOM 3313 C C . TRP B 1 131 ? 5.512 -5.797 9.969 1 98.62 131 TRP B C 1
ATOM 3315 O O . TRP B 1 131 ? 5.652 -5.477 11.156 1 98.62 131 TRP B O 1
ATOM 3325 N N . SER B 1 132 ? 4.344 -6.258 9.477 1 98.56 132 SER B N 1
ATOM 3326 C CA . SER B 1 132 ? 3.117 -6.305 10.273 1 98.56 132 SER B CA 1
ATOM 3327 C C . SER B 1 132 ? 3.232 -7.312 11.406 1 98.56 132 SER B C 1
ATOM 3329 O O . SER B 1 132 ? 2.453 -7.273 12.367 1 98.56 132 SER B O 1
ATOM 3331 N N . GLY B 1 133 ? 4.168 -8.266 11.25 1 98.06 133 GLY B N 1
ATOM 3332 C CA . GLY B 1 133 ? 4.328 -9.305 12.242 1 98.06 133 GLY B CA 1
ATOM 3333 C C . GLY B 1 133 ? 3.404 -10.492 12.023 1 98.06 133 GLY B C 1
ATOM 3334 O O . GLY B 1 133 ? 3.453 -11.469 12.766 1 98.06 133 GLY B O 1
ATOM 3335 N N . VAL B 1 134 ? 2.557 -10.453 11.023 1 98.31 134 VAL B N 1
ATOM 3336 C CA . VAL B 1 134 ? 1.738 -11.609 10.656 1 98.31 134 VAL B CA 1
ATOM 3337 C C . VAL B 1 134 ? 2.637 -12.766 10.234 1 98.31 134 VAL B C 1
ATOM 3339 O O . VAL B 1 134 ? 3.527 -12.594 9.398 1 98.31 134 VAL B O 1
ATOM 3342 N N . PRO B 1 135 ? 2.529 -13.93 10.852 1 98.75 135 PRO B N 1
ATOM 3343 C CA . PRO B 1 135 ? 3.301 -15.07 10.344 1 98.75 135 PRO B CA 1
ATOM 3344 C C . PRO B 1 135 ? 3.027 -15.359 8.875 1 98.75 135 PRO B C 1
ATOM 3346 O O . PRO B 1 135 ? 1.894 -15.68 8.5 1 98.75 135 PRO B O 1
ATOM 3349 N N . THR B 1 136 ? 4.113 -15.258 8.078 1 98.88 136 THR B N 1
ATOM 3350 C CA . THR B 1 136 ? 3.879 -15.32 6.641 1 98.88 136 THR B CA 1
ATOM 3351 C C . THR B 1 136 ? 4.875 -16.266 5.973 1 98.88 136 THR B C 1
ATOM 3353 O O . THR B 1 136 ? 6.039 -16.328 6.375 1 98.88 136 THR B O 1
ATOM 3356 N N . VAL B 1 137 ? 4.438 -17.031 5.035 1 98.88 137 VAL B N 1
ATOM 3357 C CA . VAL B 1 137 ? 5.238 -17.75 4.047 1 98.88 137 VAL B CA 1
ATOM 3358 C C . VAL B 1 137 ? 5 -17.141 2.66 1 98.88 137 VAL B C 1
ATOM 3360 O O . VAL B 1 137 ? 3.865 -17.094 2.182 1 98.88 137 VAL B O 1
ATOM 3363 N N . HIS B 1 138 ? 6.07 -16.641 2.078 1 98.81 138 HIS B N 1
ATOM 3364 C CA . HIS B 1 138 ? 5.949 -16.125 0.715 1 98.81 138 HIS B CA 1
ATOM 3365 C C . HIS B 1 138 ? 6.277 -17.219 -0.306 1 98.81 138 HIS B C 1
ATOM 3367 O O . HIS B 1 138 ? 7.242 -17.969 -0.13 1 98.81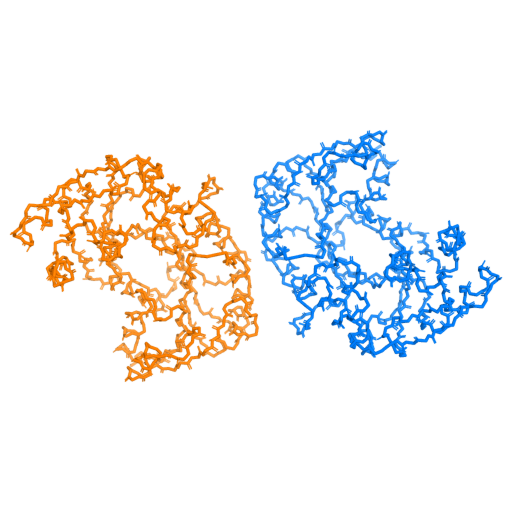 138 HIS B O 1
ATOM 3373 N N . ILE B 1 139 ? 5.484 -17.297 -1.371 1 98.75 139 ILE B N 1
ATOM 3374 C CA . ILE B 1 139 ? 5.809 -18.203 -2.471 1 98.75 139 ILE B CA 1
ATOM 3375 C C . ILE B 1 139 ? 5.988 -17.406 -3.758 1 98.75 139 ILE B C 1
ATOM 3377 O O . ILE B 1 139 ? 5.223 -16.484 -4.031 1 98.75 139 ILE B O 1
ATOM 3381 N N . ARG B 1 140 ? 7.047 -17.703 -4.512 1 98.62 140 ARG B N 1
ATOM 3382 C CA . ARG B 1 140 ? 7.41 -17.016 -5.746 1 98.62 140 ARG B CA 1
ATOM 3383 C C . ARG B 1 140 ? 7.477 -17.984 -6.918 1 98.62 140 ARG B C 1
ATOM 3385 O O . ARG B 1 140 ? 8.57 -18.359 -7.355 1 98.62 140 ARG B O 1
ATOM 3392 N N . PRO B 1 141 ? 6.34 -18.344 -7.504 1 98.06 141 PRO B N 1
ATOM 3393 C CA . PRO B 1 141 ? 6.355 -19.281 -8.633 1 98.06 141 PRO B CA 1
ATOM 3394 C C . PRO B 1 141 ? 6.926 -18.672 -9.906 1 98.06 141 PRO B C 1
ATOM 3396 O O . PRO B 1 141 ? 6.828 -17.453 -10.109 1 98.06 141 PRO B O 1
ATOM 3399 N N . THR B 1 142 ? 7.543 -19.516 -10.711 1 97.56 142 THR B N 1
ATOM 3400 C CA . THR B 1 142 ? 7.844 -19.172 -12.094 1 97.56 142 THR B CA 1
ATOM 3401 C C . THR B 1 142 ? 6.582 -19.219 -12.953 1 97.56 142 THR B C 1
ATOM 3403 O O . THR B 1 142 ? 5.469 -19.109 -12.438 1 97.56 142 THR B O 1
ATOM 3406 N N . PHE B 1 143 ? 6.637 -19.344 -14.266 1 96.69 143 PHE B N 1
ATOM 3407 C CA . PHE B 1 143 ? 5.449 -19.312 -15.117 1 96.69 143 PHE B CA 1
ATOM 3408 C C . PHE B 1 143 ? 4.652 -20.609 -14.977 1 96.69 143 PHE B C 1
ATOM 3410 O O . PHE B 1 143 ? 5.223 -21.688 -14.938 1 96.69 143 PHE B O 1
ATOM 3417 N N . PHE B 1 144 ? 3.344 -20.391 -14.953 1 96.88 144 PHE B N 1
ATOM 3418 C CA . PHE B 1 144 ? 2.41 -21.5 -14.898 1 96.88 144 PHE B CA 1
ATOM 3419 C C . PHE B 1 144 ? 2.328 -22.219 -16.234 1 96.88 144 PHE B C 1
ATOM 3421 O O . PHE B 1 144 ? 2.369 -21.578 -17.297 1 96.88 144 PHE B O 1
ATOM 3428 N N . SER B 1 145 ? 2.111 -23.5 -16.141 1 97.5 145 SER B N 1
ATOM 3429 C CA . SER B 1 145 ? 1.758 -24.266 -17.328 1 97.5 145 SER B CA 1
ATOM 3430 C C . SER B 1 145 ? 0.479 -23.719 -17.969 1 97.5 145 SER B C 1
ATOM 3432 O O . SER B 1 145 ? 0.328 -23.75 -19.188 1 97.5 145 SER B O 1
ATOM 3434 N N . GLU B 1 146 ? -0.378 -23.156 -17.172 1 96.44 146 GLU B N 1
ATOM 3435 C CA . GLU B 1 146 ? -1.688 -22.672 -17.594 1 96.44 146 GLU B CA 1
ATOM 3436 C C . GLU B 1 146 ? -1.553 -21.469 -18.531 1 96.44 146 GLU B C 1
ATOM 3438 O O . GLU B 1 146 ? -2.518 -21.078 -19.188 1 96.44 146 GLU B O 1
ATOM 3443 N N . TRP B 1 147 ? -0.41 -20.875 -18.609 1 93.62 147 TRP B N 1
ATOM 3444 C CA . TRP B 1 147 ? -0.179 -19.75 -19.516 1 93.62 147 TRP B CA 1
ATOM 3445 C C . TRP B 1 147 ? -0.435 -20.141 -20.953 1 93.62 147 TRP B C 1
ATOM 3447 O O . TRP B 1 147 ? -0.862 -19.312 -21.766 1 93.62 147 TRP B O 1
ATOM 3457 N N . PHE B 1 148 ? -0.24 -21.344 -21.312 1 95.94 148 PHE B N 1
ATOM 3458 C CA . PHE B 1 148 ? -0.356 -21.797 -22.688 1 95.94 148 PHE B CA 1
ATOM 3459 C C . PHE B 1 148 ? -1.819 -21.906 -23.094 1 95.94 148 PHE B C 1
ATOM 3461 O O . PHE B 1 148 ? -2.127 -22 -24.297 1 95.94 148 PHE B O 1
ATOM 3468 N N . VAL B 1 149 ? -2.721 -21.875 -22.125 1 95.75 149 VAL B N 1
ATOM 3469 C CA . VAL B 1 149 ? -4.129 -22 -22.484 1 95.75 149 VAL B CA 1
ATOM 3470 C C . VAL B 1 149 ? -4.812 -20.641 -22.422 1 95.75 149 VAL B C 1
ATOM 3472 O O . VAL B 1 149 ? -6.02 -20.531 -22.641 1 95.75 149 VAL B O 1
ATOM 3475 N N . PHE B 1 150 ? -4.07 -19.547 -22.109 1 95.38 150 PHE B N 1
ATOM 3476 C CA . PHE B 1 150 ? -4.633 -18.203 -22.219 1 95.38 150 PHE B CA 1
ATOM 3477 C C . PHE B 1 150 ? -4.926 -17.859 -23.672 1 95.38 150 PHE B C 1
ATOM 3479 O O . PHE B 1 150 ? -4.152 -18.203 -24.562 1 95.38 150 PHE B O 1
ATOM 3486 N N . PRO B 1 151 ? -5.984 -17.156 -23.922 1 96.31 151 PRO B N 1
ATOM 3487 C CA . PRO B 1 151 ? -6.402 -16.906 -25.312 1 96.31 151 PRO B CA 1
ATOM 3488 C C . PRO B 1 151 ? -5.301 -16.266 -26.156 1 96.31 151 PRO B C 1
ATOM 3490 O O . PRO B 1 151 ? -5.086 -16.672 -27.297 1 96.31 151 PRO B O 1
ATOM 3493 N N . TRP B 1 152 ? -4.559 -15.32 -25.609 1 96 152 TRP B N 1
ATOM 3494 C CA . TRP B 1 152 ? -3.574 -14.586 -26.391 1 96 152 TRP B CA 1
ATOM 3495 C C . TRP B 1 152 ? -2.332 -15.438 -26.641 1 96 152 TRP B C 1
ATOM 3497 O O . TRP B 1 152 ? -1.443 -15.039 -27.391 1 96 152 TRP B O 1
ATOM 3507 N N . VAL B 1 153 ? -2.242 -16.562 -26.016 1 97.31 153 VAL B N 1
ATOM 3508 C CA . VAL B 1 153 ? -1.176 -17.516 -26.312 1 97.31 153 VAL B CA 1
ATOM 3509 C C . VAL B 1 153 ? -1.732 -18.688 -27.125 1 97.31 153 VAL B C 1
ATOM 3511 O O . VAL B 1 153 ? -1.198 -19.016 -28.172 1 97.31 153 VAL B O 1
ATOM 3514 N N . ARG B 1 154 ? -2.809 -19.25 -26.656 1 97.31 154 ARG B N 1
ATOM 3515 C CA . ARG B 1 154 ? -3.445 -20.438 -27.234 1 97.31 154 ARG B CA 1
ATOM 3516 C C . ARG B 1 154 ? -3.852 -20.188 -28.688 1 97.31 154 ARG B C 1
ATOM 3518 O O . ARG B 1 154 ? -3.688 -21.047 -29.547 1 97.31 154 ARG B O 1
ATOM 3525 N N . ASP B 1 155 ? -4.41 -19.031 -28.938 1 97.12 155 ASP B N 1
ATOM 3526 C CA . ASP B 1 155 ? -4.984 -18.75 -30.25 1 97.12 155 ASP B CA 1
ATOM 3527 C C . ASP B 1 155 ? -3.92 -18.844 -31.344 1 97.12 155 ASP B C 1
ATOM 3529 O O . ASP B 1 155 ? -4.18 -19.359 -32.438 1 97.12 155 ASP B O 1
ATOM 3533 N N . THR B 1 156 ? -2.727 -18.297 -31.125 1 96.62 156 THR B N 1
ATOM 3534 C CA . THR B 1 156 ? -1.656 -18.344 -32.125 1 96.62 156 THR B CA 1
ATOM 3535 C C . THR B 1 156 ? -1.174 -19.781 -32.312 1 96.62 156 THR B C 1
ATOM 3537 O O . THR B 1 156 ? -0.797 -20.172 -33.406 1 96.62 156 THR B O 1
ATOM 3540 N N . ILE B 1 157 ? -1.229 -20.594 -31.219 1 97.69 157 ILE B N 1
ATOM 3541 C CA . ILE B 1 157 ? -0.833 -22 -31.297 1 97.69 157 ILE B CA 1
ATOM 3542 C C . ILE B 1 157 ? -1.844 -22.781 -32.125 1 97.69 157 ILE B C 1
ATOM 3544 O O . ILE B 1 157 ? -1.463 -23.531 -33.031 1 97.69 157 ILE B O 1
ATOM 3548 N N . VAL B 1 158 ? -3.078 -22.531 -31.891 1 97.06 158 VAL B N 1
ATOM 3549 C CA . VAL B 1 158 ? -4.141 -23.266 -32.562 1 97.06 158 VAL B CA 1
ATOM 3550 C C . VAL B 1 158 ? -4.215 -22.828 -34.031 1 97.06 158 VAL B C 1
ATOM 3552 O O . VAL B 1 158 ? -4.285 -23.672 -34.938 1 97.06 158 VAL B O 1
ATOM 3555 N N . ALA B 1 159 ? -4.164 -21.547 -34.281 1 96.31 159 ALA B N 1
ATOM 3556 C CA . ALA B 1 159 ? -4.41 -21.016 -35.625 1 96.31 159 ALA B CA 1
ATOM 3557 C C . ALA B 1 159 ? -3.172 -21.141 -36.5 1 96.31 159 ALA B C 1
ATOM 3559 O O . ALA B 1 159 ? -3.279 -21.359 -37.719 1 96.31 159 ALA B O 1
ATOM 3560 N N . GLN B 1 160 ? -2 -21.094 -35.844 1 96.31 160 GLN B N 1
ATOM 3561 C CA . GLN B 1 160 ? -0.821 -20.922 -36.688 1 96.31 160 GLN B CA 1
ATOM 3562 C C . GLN B 1 160 ? 0.225 -21.984 -36.375 1 96.31 160 GLN B C 1
ATOM 3564 O O . GLN B 1 160 ? 1.215 -22.109 -37.094 1 96.31 160 GLN B O 1
ATOM 3569 N N . GLY B 1 161 ? 0.004 -22.688 -35.281 1 97.56 161 GLY B N 1
ATOM 3570 C CA . GLY B 1 161 ? 1.017 -23.656 -34.875 1 97.56 161 GLY B CA 1
ATOM 3571 C C . GLY B 1 161 ? 2.295 -23.016 -34.375 1 97.56 161 GLY B C 1
ATOM 3572 O O . GLY B 1 161 ? 3.391 -23.531 -34.625 1 97.56 161 GLY B O 1
ATOM 3573 N N . LYS B 1 162 ? 2.199 -21.859 -33.75 1 98.06 162 LYS B N 1
ATOM 3574 C CA . LYS B 1 162 ? 3.373 -21.109 -33.312 1 98.06 162 LYS B CA 1
ATOM 3575 C C . LYS B 1 162 ? 3.219 -20.625 -31.875 1 98.06 162 LYS B C 1
ATOM 3577 O O . LYS B 1 162 ? 2.139 -20.203 -31.469 1 98.06 162 LYS B O 1
ATOM 3582 N N . ILE B 1 163 ? 4.227 -20.797 -31.125 1 98.25 163 ILE B N 1
ATOM 3583 C CA . ILE B 1 163 ? 4.395 -20.047 -29.891 1 98.25 163 ILE B CA 1
ATOM 3584 C C . ILE B 1 163 ? 5.133 -18.734 -30.188 1 98.25 163 ILE B C 1
ATOM 3586 O O . ILE B 1 163 ? 6.316 -18.75 -30.531 1 98.25 163 ILE B O 1
ATOM 3590 N N . THR B 1 164 ? 4.527 -17.578 -30 1 97.81 164 THR B N 1
ATOM 3591 C CA . THR B 1 164 ? 5.102 -16.328 -30.469 1 97.81 164 THR B CA 1
ATOM 3592 C C . THR B 1 164 ? 5.543 -15.461 -29.281 1 97.81 164 THR B C 1
ATOM 3594 O O . THR B 1 164 ? 5.867 -14.289 -29.453 1 97.81 164 THR B O 1
ATOM 3597 N N . LEU B 1 165 ? 5.516 -16.062 -28.031 1 98.19 165 LEU B N 1
ATOM 3598 C CA . LEU B 1 165 ? 5.93 -15.32 -26.844 1 98.19 165 LEU B CA 1
ATOM 3599 C C . LEU B 1 165 ? 7.355 -14.812 -27 1 98.19 165 LEU B C 1
ATOM 3601 O O . LEU B 1 165 ? 8.25 -15.562 -27.406 1 98.19 165 LEU B O 1
ATOM 3605 N N . PRO B 1 166 ? 7.59 -13.461 -26.703 1 98.31 166 PRO B N 1
ATOM 3606 C CA . PRO B 1 166 ? 8.914 -12.867 -26.906 1 98.31 166 PRO B CA 1
ATOM 3607 C C . PRO B 1 166 ? 9.891 -13.195 -25.781 1 98.31 166 PRO B C 1
ATOM 3609 O O . PRO B 1 166 ? 10.508 -12.297 -25.203 1 98.31 166 PRO B O 1
ATOM 3612 N N . TYR B 1 167 ? 10.18 -14.469 -25.562 1 97.75 167 TYR B N 1
ATOM 3613 C CA . TYR B 1 167 ? 10.914 -14.898 -24.375 1 97.75 167 TYR B CA 1
ATOM 3614 C C . TYR B 1 167 ? 12.344 -15.289 -24.734 1 97.75 167 TYR B C 1
ATOM 3616 O O . TYR B 1 167 ? 13.141 -15.641 -23.859 1 97.75 167 TYR B O 1
ATOM 3624 N N . GLY B 1 168 ? 12.703 -15.125 -26.047 1 95.81 168 GLY B N 1
ATOM 3625 C CA . GLY B 1 168 ? 14.062 -15.367 -26.5 1 95.81 168 GLY B CA 1
ATOM 3626 C C . GLY B 1 168 ? 14.586 -16.734 -26.125 1 95.81 168 GLY B C 1
ATOM 3627 O O . GLY B 1 168 ? 13.906 -17.75 -26.344 1 95.81 168 GLY B O 1
ATOM 3628 N N . ASN B 1 169 ? 15.82 -16.766 -25.641 1 95.62 169 ASN B N 1
ATOM 3629 C CA . ASN B 1 169 ? 16.453 -18.031 -25.266 1 95.62 169 ASN B CA 1
ATOM 3630 C C . ASN B 1 169 ? 16.297 -18.328 -23.781 1 95.62 169 ASN B C 1
ATOM 3632 O O . ASN B 1 169 ? 17.016 -19.156 -23.219 1 95.62 169 ASN B O 1
ATOM 3636 N N . GLY B 1 170 ? 15.422 -17.531 -23.125 1 97.06 170 GLY B N 1
ATOM 3637 C CA . GLY B 1 170 ? 15.18 -17.781 -21.703 1 97.06 170 GLY B CA 1
ATOM 3638 C C . GLY B 1 170 ? 14.641 -19.172 -21.422 1 97.06 170 GLY B C 1
ATOM 3639 O O . GLY B 1 170 ? 14.266 -19.891 -22.359 1 97.06 170 GLY B O 1
ATOM 3640 N N . ARG B 1 171 ? 14.648 -19.562 -20.203 1 97.75 171 ARG B N 1
ATOM 3641 C CA . ARG B 1 171 ? 14.211 -20.875 -19.766 1 97.75 171 ARG B CA 1
ATOM 3642 C C . ARG B 1 171 ? 13.406 -20.797 -18.484 1 97.75 171 ARG B C 1
ATOM 3644 O O . ARG B 1 171 ? 13.539 -19.828 -17.719 1 97.75 171 ARG B O 1
ATOM 3651 N N . HIS B 1 172 ? 12.547 -21.719 -18.25 1 97.88 172 HIS B N 1
ATOM 3652 C CA . HIS B 1 172 ? 11.875 -21.906 -16.969 1 97.88 172 HIS B CA 1
ATOM 3653 C C . HIS B 1 172 ? 11.359 -23.344 -16.812 1 97.88 172 HIS B C 1
ATOM 3655 O O . HIS B 1 172 ? 11.43 -24.125 -17.75 1 97.88 172 HIS B O 1
ATOM 3661 N N . ALA B 1 173 ? 11.023 -23.703 -15.656 1 98.12 1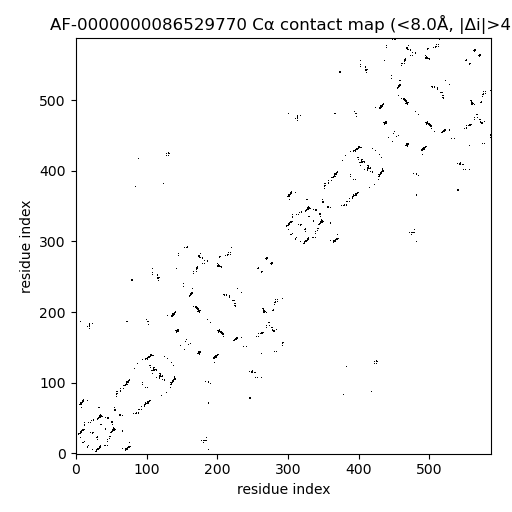73 ALA B N 1
ATOM 3662 C CA . ALA B 1 173 ? 10.352 -24.969 -15.367 1 98.12 173 ALA B CA 1
ATOM 3663 C C . ALA B 1 173 ? 8.859 -24.766 -15.141 1 98.12 173 ALA B C 1
ATOM 3665 O O . ALA B 1 173 ? 8.422 -24.5 -14.016 1 98.12 173 ALA B O 1
ATOM 3666 N N . PRO B 1 174 ? 8.062 -24.953 -16.219 1 97.75 174 PRO B N 1
ATOM 3667 C CA . PRO B 1 174 ? 6.629 -24.688 -16.047 1 97.75 174 PRO B CA 1
ATOM 3668 C C . PRO B 1 174 ? 6.02 -25.453 -14.875 1 97.75 174 PRO B C 1
ATOM 3670 O O . PRO B 1 174 ? 6.352 -26.609 -14.656 1 97.75 174 PRO B O 1
ATOM 3673 N N . ILE B 1 175 ? 5.203 -24.766 -14.117 1 98 175 ILE B N 1
ATOM 3674 C CA . ILE B 1 175 ? 4.641 -25.328 -12.898 1 98 175 ILE B CA 1
ATOM 3675 C C . ILE B 1 175 ? 3.115 -25.281 -12.961 1 98 175 ILE B C 1
ATOM 3677 O O . ILE B 1 175 ? 2.539 -24.297 -13.422 1 98 175 ILE B O 1
ATOM 3681 N N . GLY B 1 176 ? 2.467 -26.359 -12.578 1 97.75 176 GLY B N 1
ATOM 3682 C CA . GLY B 1 176 ? 1.015 -26.438 -12.625 1 97.75 176 GLY B CA 1
ATOM 3683 C C . GLY B 1 176 ? 0.351 -25.812 -11.414 1 97.75 176 GLY B C 1
ATOM 3684 O O . GLY B 1 176 ? 0.907 -25.828 -10.312 1 97.75 176 GLY B O 1
ATOM 3685 N N . ALA B 1 177 ? -0.798 -25.328 -11.555 1 98 177 ALA B N 1
ATOM 3686 C CA . ALA B 1 177 ? -1.581 -24.703 -10.492 1 98 177 ALA B CA 1
ATOM 3687 C C . ALA B 1 177 ? -1.894 -25.703 -9.383 1 98 177 ALA B C 1
ATOM 3689 O O . ALA B 1 177 ? -1.838 -25.375 -8.195 1 98 177 ALA B O 1
ATOM 3690 N N . GLU B 1 178 ? -2.238 -26.906 -9.773 1 97.88 178 GLU B N 1
ATOM 3691 C CA . GLU B 1 178 ? -2.584 -27.938 -8.797 1 97.88 178 GLU B CA 1
ATOM 3692 C C . GLU B 1 178 ? -1.396 -28.281 -7.902 1 97.88 178 GLU B C 1
ATOM 3694 O O . GLU B 1 178 ? -1.561 -28.5 -6.703 1 97.88 178 GLU B O 1
ATOM 3699 N N . ASP B 1 179 ? -0.21 -28.359 -8.516 1 98.19 179 ASP B N 1
ATOM 3700 C CA . ASP B 1 179 ? 1.006 -28.641 -7.754 1 98.19 179 ASP B CA 1
ATOM 3701 C C . ASP B 1 179 ? 1.298 -27.531 -6.754 1 98.19 179 ASP B C 1
ATOM 3703 O O . ASP B 1 179 ? 1.711 -27.797 -5.621 1 98.19 179 ASP B O 1
ATOM 3707 N N . GLN B 1 180 ? 1.146 -26.297 -7.152 1 98.44 180 GLN B N 1
ATOM 3708 C CA . GLN B 1 180 ? 1.318 -25.172 -6.246 1 98.44 180 GLN B CA 1
ATOM 3709 C C . GLN B 1 180 ? 0.299 -25.203 -5.113 1 98.44 180 GLN B C 1
ATOM 3711 O O . GLN B 1 180 ? 0.629 -24.906 -3.963 1 98.44 180 GLN B O 1
ATOM 3716 N N . ALA B 1 181 ? -0.976 -25.578 -5.473 1 98.75 181 ALA B N 1
ATOM 3717 C CA . ALA B 1 181 ? -2.023 -25.672 -4.461 1 98.75 181 ALA B CA 1
ATOM 3718 C C . ALA B 1 181 ? -1.664 -26.719 -3.4 1 98.75 181 ALA B C 1
ATOM 3720 O O . ALA B 1 181 ? -1.955 -26.531 -2.217 1 98.75 181 ALA B O 1
ATOM 3721 N N . ARG B 1 182 ? -1.057 -27.844 -3.828 1 98.25 182 ARG B N 1
ATOM 3722 C CA . ARG B 1 182 ? -0.61 -28.859 -2.879 1 98.25 182 ARG B CA 1
ATOM 3723 C C . ARG B 1 182 ? 0.425 -28.281 -1.914 1 98.25 182 ARG B C 1
ATOM 3725 O O . ARG B 1 182 ? 0.377 -28.562 -0.712 1 98.25 182 ARG B O 1
ATOM 3732 N N . PHE B 1 183 ? 1.322 -27.547 -2.453 1 98.31 183 PHE B N 1
ATOM 3733 C CA . PHE B 1 183 ? 2.334 -26.891 -1.634 1 98.31 183 PHE B CA 1
ATOM 3734 C C . PHE B 1 183 ? 1.694 -25.891 -0.676 1 98.31 183 PHE B C 1
ATOM 3736 O O . PHE B 1 183 ? 2.014 -25.875 0.514 1 98.31 183 PHE B O 1
ATOM 3743 N N . ILE B 1 184 ? 0.795 -25.031 -1.154 1 98.75 184 ILE B N 1
ATOM 3744 C CA . ILE B 1 184 ? 0.096 -24.016 -0.37 1 98.75 184 ILE B CA 1
ATOM 3745 C C . ILE B 1 184 ? -0.663 -24.688 0.774 1 98.75 184 ILE B C 1
ATOM 3747 O O . ILE B 1 184 ? -0.568 -24.25 1.926 1 98.75 184 ILE B O 1
ATOM 3751 N N . SER B 1 185 ? -1.412 -25.797 0.46 1 98.25 185 SER B N 1
ATOM 3752 C CA . SER B 1 185 ? -2.17 -26.531 1.472 1 98.25 185 SER B CA 1
ATOM 3753 C C . SER B 1 185 ? -1.249 -27.094 2.547 1 98.25 185 SER B C 1
ATOM 3755 O O . SER B 1 185 ? -1.588 -27.078 3.732 1 98.25 185 SER B O 1
ATOM 3757 N N . ALA B 1 186 ? -0.08 -27.578 2.139 1 97.38 186 ALA B N 1
ATOM 3758 C CA . ALA B 1 186 ? 0.893 -28.125 3.086 1 97.38 186 ALA B CA 1
ATOM 3759 C C . ALA B 1 186 ? 1.414 -27.031 4.016 1 97.38 186 ALA B C 1
ATOM 3761 O O . ALA B 1 186 ? 1.577 -27.25 5.215 1 97.38 186 ALA B O 1
ATOM 3762 N N . MET B 1 187 ? 1.715 -25.828 3.463 1 97.69 187 MET B N 1
ATOM 3763 C CA . MET B 1 187 ? 2.203 -24.703 4.254 1 97.69 187 MET B CA 1
ATOM 3764 C C . MET B 1 187 ? 1.152 -24.25 5.262 1 97.69 187 MET B C 1
ATOM 3766 O O . MET B 1 187 ? 1.487 -23.859 6.379 1 97.69 187 MET B O 1
ATOM 3770 N N . LEU B 1 188 ? -0.143 -24.281 4.824 1 98.12 188 LEU B N 1
ATOM 3771 C CA . LEU B 1 188 ? -1.235 -23.891 5.703 1 98.12 188 LEU B CA 1
ATOM 3772 C C . LEU B 1 188 ? -1.419 -24.891 6.836 1 98.12 188 LEU B C 1
ATOM 3774 O O . LEU B 1 188 ? -1.615 -24.5 7.992 1 98.12 188 LEU B O 1
ATOM 3778 N N . SER B 1 189 ? -1.274 -26.094 6.582 1 95.31 189 SER B N 1
ATOM 3779 C CA . SER B 1 189 ? -1.576 -27.156 7.535 1 95.31 189 SER B CA 1
ATOM 3780 C C . SER B 1 189 ? -0.436 -27.344 8.531 1 95.31 189 SER B C 1
ATOM 3782 O O . SER B 1 189 ? -0.666 -27.703 9.68 1 95.31 189 SER B O 1
ATOM 3784 N N . ASN B 1 190 ? 0.788 -27.125 8.07 1 94.06 190 ASN B N 1
ATOM 3785 C CA . ASN B 1 190 ? 1.968 -27.281 8.914 1 94.06 190 ASN B CA 1
ATOM 3786 C C . ASN B 1 190 ? 2.936 -26.109 8.742 1 94.06 190 ASN B C 1
ATOM 3788 O O . ASN B 1 190 ? 4.066 -26.297 8.297 1 94.06 190 ASN B O 1
ATOM 3792 N N . PRO B 1 191 ? 2.631 -24.984 9.336 1 93.81 191 PRO B N 1
ATOM 3793 C CA . PRO B 1 191 ? 3.383 -23.766 9.031 1 93.81 191 PRO B CA 1
ATOM 3794 C C . PRO B 1 191 ? 4.617 -23.594 9.906 1 93.81 191 PRO B C 1
ATOM 3796 O O . PRO B 1 191 ? 5.516 -22.812 9.578 1 93.81 191 PRO B O 1
ATOM 3799 N N . ALA B 1 192 ? 4.719 -24.156 11.055 1 90.06 192 ALA B N 1
ATOM 3800 C CA . ALA B 1 192 ? 5.641 -23.812 12.141 1 90.06 192 ALA B CA 1
ATOM 3801 C C . ALA B 1 192 ? 7.074 -23.719 11.625 1 90.06 192 ALA B C 1
ATOM 3803 O O . ALA B 1 192 ? 7.781 -22.75 11.922 1 90.06 192 ALA B O 1
ATOM 3804 N N . SER B 1 193 ? 7.566 -24.578 10.82 1 92.19 193 SER B N 1
ATOM 3805 C CA . SER B 1 193 ? 8.961 -24.562 10.398 1 92.19 193 SER B CA 1
ATOM 3806 C C . SER B 1 193 ? 9.148 -23.734 9.125 1 92.19 193 SER B C 1
ATOM 3808 O O . SER B 1 193 ? 10.273 -23.562 8.656 1 92.19 193 SER B O 1
ATOM 3810 N N . HIS B 1 194 ? 8.07 -23.109 8.695 1 95.94 194 HIS B N 1
ATOM 3811 C CA . HIS B 1 194 ? 8.164 -22.5 7.375 1 95.94 194 HIS B CA 1
ATOM 3812 C C . HIS B 1 194 ? 7.895 -21 7.434 1 95.94 194 HIS B C 1
ATOM 3814 O O . HIS B 1 194 ? 8.242 -20.25 6.512 1 95.94 194 HIS B O 1
ATOM 3820 N N . VAL B 1 195 ? 7.324 -20.562 8.516 1 97.62 195 VAL B N 1
ATOM 3821 C CA . VAL B 1 195 ? 6.984 -19.156 8.672 1 97.62 195 VAL B CA 1
ATOM 3822 C C . VAL B 1 195 ? 8.25 -18.312 8.609 1 97.62 195 VAL B C 1
ATOM 3824 O O . VAL B 1 195 ? 9.281 -18.672 9.195 1 97.62 195 VAL B O 1
ATOM 3827 N N . GLY B 1 196 ? 8.195 -17.234 7.848 1 98 196 GLY B N 1
ATOM 3828 C CA . GLY B 1 196 ? 9.328 -16.328 7.703 1 98 196 GLY B CA 1
ATOM 3829 C C . GLY B 1 196 ? 10.164 -16.625 6.469 1 98 196 GLY B C 1
ATOM 3830 O O . GLY B 1 196 ? 11.016 -15.82 6.086 1 98 196 GLY B O 1
ATOM 3831 N N . ASN B 1 197 ? 9.875 -17.75 5.762 1 97.56 197 ASN B N 1
ATOM 3832 C CA . ASN B 1 197 ? 10.641 -18.141 4.586 1 97.56 197 ASN B CA 1
ATOM 3833 C C . ASN B 1 197 ? 9.945 -17.719 3.295 1 97.56 197 ASN B C 1
ATOM 3835 O O . ASN B 1 197 ? 8.734 -17.5 3.285 1 97.56 197 ASN B O 1
ATOM 3839 N N . THR B 1 198 ? 10.727 -17.516 2.299 1 98.12 198 THR B N 1
ATOM 3840 C CA . THR B 1 198 ? 10.273 -17.312 0.925 1 98.12 198 THR B CA 1
ATOM 3841 C C . THR B 1 198 ? 10.703 -18.484 0.041 1 98.12 198 THR B C 1
ATOM 3843 O O . THR B 1 198 ? 11.875 -18.844 -0.002 1 98.12 198 THR B O 1
ATOM 3846 N N . PHE B 1 199 ? 9.742 -19.125 -0.715 1 98 199 PHE B N 1
ATOM 3847 C CA . PHE B 1 199 ? 10.023 -20.297 -1.525 1 98 199 PHE B CA 1
ATOM 3848 C C . PHE B 1 199 ? 9.82 -20 -3.006 1 98 199 PHE B C 1
ATOM 3850 O O . PHE B 1 199 ? 8.695 -19.719 -3.438 1 98 199 PHE B O 1
ATOM 3857 N N . PRO B 1 200 ? 10.914 -19.984 -3.764 1 97.38 200 PRO B N 1
ATOM 3858 C CA . PRO B 1 200 ? 10.633 -20.125 -5.195 1 97.38 200 PRO B CA 1
ATOM 3859 C C . PRO B 1 200 ? 9.953 -21.453 -5.543 1 97.38 200 PRO B C 1
ATOM 3861 O O . PRO B 1 200 ? 10.242 -22.469 -4.922 1 97.38 200 PRO B O 1
ATOM 3864 N N . LEU B 1 201 ? 9.062 -21.422 -6.508 1 97.94 201 LEU B N 1
ATOM 3865 C CA . LEU B 1 201 ? 8.383 -22.641 -6.938 1 97.94 201 LEU B CA 1
ATOM 3866 C C . LEU B 1 201 ? 8.586 -22.875 -8.43 1 97.94 201 LEU B C 1
ATOM 3868 O O . LEU B 1 201 ? 8.289 -22 -9.25 1 97.94 201 LEU B O 1
ATOM 3872 N N . TYR B 1 202 ? 9.047 -24.062 -8.703 1 97.69 202 TYR B N 1
ATOM 3873 C CA . TYR B 1 202 ? 9.328 -24.484 -10.07 1 97.69 202 TYR B CA 1
ATOM 3874 C C . TYR B 1 202 ? 8.641 -25.812 -10.383 1 97.69 202 TYR B C 1
ATOM 3876 O O . TYR B 1 202 ? 8.273 -26.562 -9.477 1 97.69 202 TYR B O 1
ATOM 3884 N N . GLY B 1 203 ? 8.422 -26.031 -11.727 1 96.75 203 GLY B N 1
ATOM 3885 C CA . GLY B 1 203 ? 8.164 -27.391 -12.188 1 96.75 203 GLY B CA 1
ATOM 3886 C C . GLY B 1 203 ? 9.398 -28.266 -12.18 1 96.75 203 GLY B C 1
ATOM 3887 O O . GLY B 1 203 ? 10.469 -27.844 -11.734 1 96.75 203 GLY B O 1
ATOM 3888 N N . PRO B 1 204 ? 9.211 -29.438 -12.648 1 95.56 204 PRO B N 1
ATOM 3889 C CA . PRO B 1 204 ? 10.273 -30.422 -12.453 1 95.56 204 PRO B CA 1
ATOM 3890 C C . PRO B 1 204 ? 11.391 -30.312 -13.484 1 95.56 204 PRO B C 1
ATOM 3892 O O . PRO B 1 204 ? 12.516 -30.75 -13.242 1 95.56 204 PRO B O 1
ATOM 3895 N N . VAL B 1 205 ? 11.133 -29.75 -14.664 1 96.12 205 VAL B N 1
ATOM 3896 C CA . VAL B 1 205 ? 12.109 -29.734 -15.742 1 96.12 205 VAL B CA 1
ATOM 3897 C C . VAL B 1 205 ? 12.18 -28.328 -16.359 1 96.12 205 VAL B C 1
ATOM 3899 O O . VAL B 1 205 ? 11.156 -27.797 -16.797 1 96.12 205 VAL B O 1
ATOM 3902 N N . GLU B 1 206 ? 13.359 -27.734 -16.359 1 97.62 206 GLU B N 1
ATOM 3903 C CA . GLU B 1 206 ? 13.57 -26.453 -17.031 1 97.62 206 GLU B CA 1
ATOM 3904 C C . GLU B 1 206 ? 13.695 -26.641 -18.547 1 97.62 206 GLU B C 1
ATOM 3906 O O . GLU B 1 206 ? 14.414 -27.516 -19.016 1 97.62 206 GLU B O 1
ATOM 3911 N N . LEU B 1 207 ? 13.008 -25.812 -19.266 1 98 207 LEU B N 1
ATOM 3912 C CA . LEU B 1 207 ? 12.984 -25.875 -20.719 1 98 207 LEU B CA 1
ATOM 3913 C C . LEU B 1 207 ? 12.984 -24.484 -21.328 1 98 207 LEU B C 1
ATOM 3915 O O . LEU B 1 207 ? 12.523 -23.516 -20.703 1 98 207 LEU B O 1
ATOM 3919 N N . GLY B 1 208 ? 13.5 -24.453 -22.531 1 97.81 208 GLY B N 1
ATOM 3920 C CA . GLY B 1 208 ? 13.203 -23.297 -23.359 1 97.81 208 GLY B CA 1
ATOM 3921 C C . GLY B 1 208 ? 11.93 -23.453 -24.172 1 97.81 208 GLY B C 1
ATOM 3922 O O . GLY B 1 208 ? 11.359 -24.547 -24.234 1 97.81 208 GLY B O 1
ATOM 3923 N N . HIS B 1 209 ? 11.547 -22.344 -24.797 1 98.06 209 HIS B N 1
ATOM 3924 C CA . HIS B 1 209 ? 10.273 -22.406 -25.516 1 98.06 209 HIS B CA 1
ATOM 3925 C C . HIS B 1 209 ? 10.383 -23.234 -26.781 1 98.06 209 HIS B C 1
ATOM 3927 O O . HIS B 1 209 ? 9.391 -23.797 -27.25 1 98.06 209 HIS B O 1
ATOM 3933 N N . ALA B 1 210 ? 11.547 -23.391 -27.406 1 98.25 210 ALA B N 1
ATOM 3934 C CA . ALA B 1 210 ? 11.734 -24.297 -28.531 1 98.25 210 ALA B CA 1
ATOM 3935 C C . ALA B 1 210 ? 11.508 -25.75 -28.109 1 98.25 210 ALA B C 1
ATOM 3937 O O . ALA B 1 210 ? 10.891 -26.531 -28.844 1 98.25 210 ALA B O 1
ATOM 3938 N N . GLN B 1 211 ? 12.062 -26.062 -26.953 1 98.56 211 GLN B N 1
ATOM 3939 C CA . GLN B 1 211 ? 11.859 -27.406 -26.422 1 98.56 211 GLN B CA 1
ATOM 3940 C C . GLN B 1 211 ? 10.398 -27.656 -26.062 1 98.56 211 GLN B C 1
ATOM 3942 O O . GLN B 1 211 ? 9.875 -28.75 -26.266 1 98.56 211 GLN B O 1
ATOM 3947 N N . ILE B 1 212 ? 9.727 -26.656 -25.484 1 98.38 212 ILE B N 1
ATOM 3948 C CA . ILE B 1 212 ? 8.312 -26.766 -25.156 1 98.38 212 ILE B CA 1
ATOM 3949 C C . ILE B 1 212 ? 7.504 -26.984 -26.438 1 98.38 212 ILE B C 1
ATOM 3951 O O . ILE B 1 212 ? 6.578 -27.797 -26.453 1 98.38 212 ILE B O 1
ATOM 3955 N N . ALA B 1 213 ? 7.906 -26.266 -27.516 1 98.25 213 ALA B N 1
ATOM 3956 C CA . ALA B 1 213 ? 7.242 -26.438 -28.797 1 98.25 213 ALA B CA 1
ATOM 3957 C C . ALA B 1 213 ? 7.398 -27.875 -29.297 1 98.25 213 ALA B C 1
ATOM 3959 O O . ALA B 1 213 ? 6.469 -28.438 -29.875 1 98.25 213 ALA B O 1
ATOM 3960 N N . GLU B 1 214 ? 8.477 -28.438 -29.094 1 98.5 214 GLU B N 1
ATOM 3961 C CA . GLU B 1 214 ? 8.719 -29.828 -29.484 1 98.5 214 GLU B CA 1
ATOM 3962 C C . GLU B 1 214 ? 7.82 -30.781 -28.719 1 98.5 214 GLU B C 1
ATOM 3964 O O . GLU B 1 214 ? 7.234 -31.703 -29.297 1 98.5 214 GLU B O 1
ATOM 3969 N N . VAL B 1 215 ? 7.77 -30.578 -27.422 1 98.38 215 VAL B N 1
ATOM 3970 C CA . VAL B 1 215 ? 6.902 -31.406 -26.594 1 98.38 215 VAL B CA 1
ATOM 3971 C C . VAL B 1 215 ? 5.453 -31.266 -27.062 1 98.38 215 VAL B C 1
ATOM 3973 O O . VAL B 1 215 ? 4.723 -32.25 -27.156 1 98.38 215 VAL B O 1
ATOM 3976 N N . MET B 1 216 ? 5.043 -30.031 -27.344 1 98 216 MET B N 1
ATOM 3977 C CA . MET B 1 216 ? 3.68 -29.766 -27.797 1 98 216 MET B CA 1
ATOM 3978 C C . MET B 1 216 ? 3.402 -30.453 -29.141 1 98 216 MET B C 1
ATOM 3980 O O . MET B 1 216 ? 2.318 -31 -29.344 1 98 216 MET B O 1
ATOM 3984 N N . SER B 1 217 ? 4.371 -30.406 -30.016 1 98.19 217 SER B N 1
ATOM 3985 C CA . SER B 1 217 ? 4.23 -31.078 -31.297 1 98.19 217 SER B CA 1
ATOM 3986 C C . SER B 1 217 ? 3.965 -32.562 -31.125 1 98.19 217 SER B C 1
ATOM 3988 O O . SER B 1 217 ? 3.078 -33.125 -31.781 1 98.19 217 SER B O 1
ATOM 3990 N N . ASP B 1 218 ? 4.695 -33.125 -30.25 1 98.06 218 ASP B N 1
ATOM 3991 C CA . ASP B 1 218 ? 4.566 -34.562 -30 1 98.06 218 ASP B CA 1
ATOM 3992 C C . ASP B 1 218 ? 3.199 -34.906 -29.406 1 98.06 218 ASP B C 1
ATOM 3994 O O . ASP B 1 218 ? 2.535 -35.844 -29.859 1 98.06 218 ASP B O 1
ATOM 3998 N N . VAL B 1 219 ? 2.777 -34.156 -28.391 1 97.69 219 VAL B N 1
ATOM 3999 C CA . VAL B 1 219 ? 1.549 -34.438 -27.641 1 97.69 219 VAL B CA 1
ATOM 4000 C C . VAL B 1 219 ? 0.339 -34.188 -28.547 1 97.69 219 VAL B C 1
ATOM 4002 O O . VAL B 1 219 ? -0.646 -34.938 -28.5 1 97.69 219 VAL B O 1
ATOM 4005 N N . LEU B 1 220 ? 0.434 -33.125 -29.375 1 96.25 220 LEU B N 1
ATOM 4006 C CA . LEU B 1 220 ? -0.72 -32.719 -30.172 1 96.25 220 LEU B CA 1
ATOM 4007 C C . LEU B 1 220 ? -0.711 -33.406 -31.531 1 96.25 220 LEU B C 1
ATOM 4009 O O . LEU B 1 220 ? -1.667 -33.281 -32.312 1 96.25 220 LEU B O 1
ATOM 4013 N N . ASP B 1 221 ? 0.33 -34.062 -31.875 1 96.12 221 ASP B N 1
ATOM 4014 C CA . ASP B 1 221 ? 0.504 -34.75 -33.156 1 96.12 221 ASP B CA 1
ATOM 4015 C C . ASP B 1 221 ? 0.388 -33.781 -34.312 1 96.12 221 ASP B C 1
ATOM 4017 O O . ASP B 1 221 ? -0.344 -34.062 -35.281 1 96.12 221 ASP B O 1
ATOM 4021 N N . ARG B 1 222 ? 0.97 -32.688 -34.219 1 95 222 ARG B N 1
ATOM 4022 C CA . ARG B 1 222 ? 1.111 -31.703 -35.25 1 95 222 ARG B CA 1
ATOM 4023 C C . ARG B 1 222 ? 2.293 -30.781 -34.969 1 95 222 ARG B C 1
ATOM 4025 O O . ARG B 1 222 ? 2.686 -30.594 -33.812 1 95 222 ARG B O 1
ATOM 4032 N N . LYS B 1 223 ? 2.721 -30.141 -36.031 1 97 223 LYS B N 1
ATOM 4033 C CA . LYS B 1 223 ? 3.932 -29.344 -35.906 1 97 223 LYS B CA 1
ATOM 4034 C C . LYS B 1 223 ? 3.641 -28.016 -35.219 1 97 223 LYS B C 1
ATOM 4036 O O . LYS B 1 223 ? 2.793 -27.234 -35.688 1 97 223 LYS B O 1
ATOM 4041 N N . ILE B 1 224 ? 4.234 -27.766 -34.094 1 98.25 224 ILE B N 1
ATOM 4042 C CA . ILE B 1 224 ? 4.258 -26.5 -33.375 1 98.25 224 ILE B CA 1
ATOM 4043 C C . ILE B 1 224 ? 5.688 -25.969 -33.312 1 98.25 224 ILE B C 1
ATOM 4045 O O . ILE B 1 224 ? 6.613 -26.719 -32.969 1 98.25 224 ILE B O 1
ATOM 4049 N N . VAL B 1 225 ? 5.969 -24.734 -33.594 1 98.31 225 VAL B N 1
ATOM 4050 C CA . VAL B 1 225 ? 7.32 -24.188 -33.594 1 98.31 225 VAL B CA 1
ATOM 4051 C C . VAL B 1 225 ? 7.352 -22.953 -32.688 1 98.31 225 VAL B C 1
ATOM 4053 O O . VAL B 1 225 ? 6.328 -22.297 -32.469 1 98.31 225 VAL B O 1
ATOM 4056 N N . TYR B 1 226 ? 8.453 -22.688 -32.062 1 98.5 226 TYR B N 1
ATOM 4057 C CA . TYR B 1 226 ? 8.711 -21.438 -31.359 1 98.5 226 TYR B CA 1
ATOM 4058 C C . TYR B 1 226 ? 9.172 -20.344 -32.312 1 98.5 226 TYR B C 1
ATOM 4060 O O . TYR B 1 226 ? 10.219 -20.484 -32.969 1 98.5 226 TYR B O 1
ATOM 4068 N N . ALA B 1 227 ? 8.43 -19.375 -32.531 1 98.12 227 ALA B N 1
ATOM 4069 C CA . ALA B 1 227 ? 8.695 -18.219 -33.406 1 98.12 227 ALA B CA 1
ATOM 4070 C C . ALA B 1 227 ? 8.445 -16.906 -32.656 1 98.12 227 ALA B C 1
ATOM 4072 O O . ALA B 1 227 ? 7.41 -16.266 -32.875 1 98.12 227 ALA B O 1
ATOM 4073 N N . PRO B 1 228 ? 9.383 -16.469 -31.922 1 97.81 228 PRO B N 1
ATOM 4074 C CA . PRO B 1 228 ? 9.164 -15.352 -31.016 1 97.81 228 PRO B CA 1
ATOM 4075 C C . PRO B 1 228 ? 8.906 -14.039 -31.734 1 97.81 228 PRO B C 1
ATOM 4077 O O . PRO B 1 228 ? 9.562 -13.742 -32.75 1 97.81 228 PRO B O 1
ATOM 4080 N N . SER B 1 229 ? 7.996 -13.273 -31.234 1 98.06 229 SER B N 1
ATOM 4081 C CA . SER B 1 229 ? 7.73 -11.914 -31.703 1 98.06 229 SER B CA 1
ATOM 4082 C C . SER B 1 229 ? 8.672 -10.906 -31.047 1 98.06 229 SER B C 1
ATOM 4084 O O . SER B 1 229 ? 9.367 -11.234 -30.094 1 98.06 229 SER B O 1
ATOM 4086 N N . THR B 1 230 ? 8.68 -9.711 -31.594 1 98.12 230 THR B N 1
ATOM 4087 C CA . THR B 1 230 ? 9.305 -8.602 -30.875 1 98.12 230 THR B CA 1
ATOM 4088 C C . THR B 1 230 ? 8.414 -8.133 -29.719 1 98.12 230 THR B C 1
ATOM 4090 O O . THR B 1 230 ? 7.23 -8.461 -29.672 1 98.12 230 THR B O 1
ATOM 4093 N N . LEU B 1 231 ? 9.062 -7.434 -28.844 1 97.75 231 LEU B N 1
ATOM 4094 C CA . LEU B 1 231 ? 8.289 -6.891 -27.719 1 97.75 231 LEU B CA 1
ATOM 4095 C C . LEU B 1 231 ? 7.188 -5.969 -28.219 1 97.75 231 LEU B C 1
ATOM 4097 O O . LEU B 1 231 ? 6.086 -5.953 -27.672 1 97.75 231 LEU B O 1
ATOM 4101 N N . ARG B 1 232 ? 7.449 -5.191 -29.25 1 97.69 232 ARG B N 1
ATOM 4102 C CA . ARG B 1 232 ? 6.449 -4.305 -29.828 1 97.69 232 ARG B CA 1
ATOM 4103 C C . ARG B 1 232 ? 5.281 -5.098 -30.406 1 97.69 232 ARG B C 1
ATOM 4105 O O . ARG B 1 232 ? 4.121 -4.762 -30.172 1 97.69 232 ARG B O 1
ATOM 4112 N N . GLU B 1 233 ? 5.57 -6.156 -31.156 1 98.06 233 GLU B N 1
ATOM 4113 C CA . GLU B 1 233 ? 4.539 -7.016 -31.719 1 98.06 233 GLU B CA 1
ATOM 4114 C C . GLU B 1 233 ? 3.719 -7.695 -30.625 1 98.06 233 GLU B C 1
ATOM 4116 O O . GLU B 1 233 ? 2.506 -7.867 -30.766 1 98.06 233 GLU B O 1
ATOM 4121 N N . TYR B 1 234 ? 4.41 -8.062 -29.656 1 98 234 TYR B N 1
ATOM 4122 C CA . TYR B 1 234 ? 3.758 -8.719 -28.531 1 98 234 TYR B CA 1
ATOM 4123 C C . TYR B 1 234 ? 2.74 -7.789 -27.875 1 98 234 TYR B C 1
ATOM 4125 O O . TYR B 1 234 ? 1.597 -8.18 -27.641 1 98 234 TYR B O 1
ATOM 4133 N N . ARG B 1 235 ? 3.129 -6.504 -27.578 1 98.06 235 ARG B N 1
ATOM 4134 C CA . ARG B 1 235 ? 2.209 -5.535 -26.984 1 98.06 235 ARG B CA 1
ATOM 4135 C C . ARG B 1 235 ? 0.999 -5.316 -27.891 1 98.06 235 ARG B C 1
ATOM 4137 O O . ARG B 1 235 ? -0.14 -5.309 -27.422 1 98.06 235 ARG B O 1
ATOM 4144 N N . GLN B 1 236 ? 1.218 -5.191 -29.234 1 97.81 236 GLN B N 1
ATOM 4145 C CA . GLN B 1 236 ? 0.129 -4.992 -30.188 1 97.81 236 GLN B CA 1
ATOM 4146 C C . GLN B 1 236 ? -0.84 -6.172 -30.156 1 97.81 236 GLN B C 1
ATOM 4148 O O . GLN B 1 236 ? -2.057 -5.984 -30.203 1 97.81 236 GLN B O 1
ATOM 4153 N N . HIS B 1 237 ? -0.283 -7.293 -30.094 1 98 237 HIS B N 1
ATOM 4154 C CA . HIS B 1 237 ? -1.09 -8.508 -30.016 1 98 237 HIS B CA 1
ATOM 4155 C C . HIS B 1 237 ? -1.942 -8.531 -28.75 1 98 237 HIS B C 1
ATOM 4157 O O . HIS B 1 237 ? -3.146 -8.789 -28.812 1 98 237 HIS B O 1
ATOM 4163 N N . LEU B 1 238 ? -1.354 -8.258 -27.625 1 98.12 238 LEU B N 1
ATOM 4164 C CA . LEU B 1 238 ? -2.072 -8.25 -26.359 1 98.12 238 LEU B CA 1
ATOM 4165 C C . LEU B 1 238 ? -3.197 -7.215 -26.375 1 98.12 238 LEU B C 1
ATOM 4167 O O . LEU B 1 238 ? -4.262 -7.441 -25.797 1 98.12 238 LEU B O 1
ATOM 4171 N N . GLU B 1 239 ? -2.918 -6.062 -27 1 97.75 239 GLU B N 1
ATOM 4172 C CA . GLU B 1 239 ? -3.895 -4.98 -27.062 1 97.75 239 GLU B CA 1
ATOM 4173 C C . GLU B 1 239 ? -5.152 -5.41 -27.812 1 97.75 239 GLU B C 1
ATOM 4175 O O . GLU B 1 239 ? -6.223 -4.832 -27.625 1 97.75 239 GLU B O 1
ATOM 4180 N N . THR B 1 240 ? -5.105 -6.488 -28.672 1 98.06 240 THR B N 1
ATOM 4181 C CA . THR B 1 240 ? -6.258 -6.965 -29.438 1 98.06 240 THR B CA 1
ATOM 4182 C C . THR B 1 240 ? -7.191 -7.777 -28.547 1 98.06 240 THR B C 1
ATOM 4184 O O . THR B 1 240 ? -8.328 -8.055 -28.922 1 98.06 240 THR B O 1
ATOM 4187 N N . TYR B 1 241 ? -6.844 -8.133 -27.375 1 97.88 241 TYR B N 1
ATOM 4188 C CA . TYR B 1 241 ? -7.637 -8.977 -26.484 1 97.88 241 TYR B CA 1
ATOM 4189 C C . TYR B 1 241 ? -8.281 -8.141 -25.375 1 97.88 241 TYR B C 1
ATOM 4191 O O . TYR B 1 241 ? -8.766 -8.688 -24.391 1 97.88 241 TYR B O 1
ATOM 4199 N N . ASP B 1 242 ? -8.312 -6.879 -25.453 1 95.06 242 ASP B N 1
ATOM 4200 C CA . ASP B 1 242 ? -8.961 -5.941 -24.547 1 95.06 242 ASP B CA 1
ATOM 4201 C C . ASP B 1 242 ? -8.43 -6.105 -23.125 1 95.06 242 ASP B C 1
ATOM 4203 O O . ASP B 1 242 ? -9.203 -6.133 -22.172 1 95.06 242 ASP B O 1
ATOM 4207 N N . LEU B 1 243 ? -7.172 -6.367 -22.953 1 97.19 243 LEU B N 1
ATOM 4208 C CA . LEU B 1 243 ? -6.512 -6.469 -21.656 1 97.19 243 LEU B CA 1
ATOM 4209 C C . LEU B 1 243 ? -6.207 -5.082 -21.094 1 97.19 243 LEU B C 1
ATOM 4211 O O . LEU B 1 243 ? -5.883 -4.16 -21.844 1 97.19 243 LEU B O 1
ATOM 4215 N N . PRO B 1 244 ? -6.242 -4.895 -19.734 1 97.56 244 PRO B N 1
ATOM 4216 C CA . PRO B 1 244 ? -5.875 -3.611 -19.141 1 97.56 244 PRO B CA 1
ATOM 4217 C C . PRO B 1 244 ? -4.398 -3.275 -19.312 1 97.56 244 PRO B C 1
ATOM 4219 O O . PRO B 1 244 ? -3.549 -4.172 -19.281 1 97.56 244 PRO B O 1
ATOM 4222 N N . GLU B 1 245 ? -4.117 -1.99 -19.422 1 98.06 245 GLU B N 1
ATOM 4223 C CA . GLU B 1 245 ? -2.75 -1.523 -19.625 1 98.06 245 GLU B CA 1
ATOM 4224 C C . GLU B 1 245 ? -1.819 -2.047 -18.531 1 98.06 245 GLU B C 1
ATOM 4226 O O . GLU B 1 245 ? -0.66 -2.369 -18.812 1 98.06 245 GLU B O 1
ATOM 4231 N N . PHE B 1 246 ? -2.227 -2.109 -17.266 1 98.12 246 PHE B N 1
ATOM 4232 C CA . PHE B 1 246 ? -1.422 -2.598 -16.156 1 98.12 246 PHE B CA 1
ATOM 4233 C C . PHE B 1 246 ? -0.957 -4.027 -16.422 1 98.12 246 PHE B C 1
ATOM 4235 O O . PHE B 1 246 ? 0.197 -4.367 -16.141 1 98.12 246 PHE B O 1
ATOM 4242 N N . LEU B 1 247 ? -1.821 -4.84 -16.969 1 98.12 247 LEU B N 1
ATOM 4243 C CA . LEU B 1 247 ? -1.511 -6.23 -17.266 1 98.12 247 LEU B CA 1
ATOM 4244 C C . LEU B 1 247 ? -0.554 -6.328 -18.453 1 98.12 247 LEU B C 1
ATOM 4246 O O . LEU B 1 247 ? 0.389 -7.125 -18.422 1 98.12 247 LEU B O 1
ATOM 4250 N N . ILE B 1 248 ? -0.809 -5.52 -19.484 1 98.56 248 ILE B N 1
ATOM 4251 C CA . ILE B 1 248 ? 0.052 -5.508 -20.656 1 98.56 248 ILE B CA 1
ATOM 4252 C C . ILE B 1 248 ? 1.465 -5.086 -20.266 1 98.56 248 ILE B C 1
ATOM 4254 O O . ILE B 1 248 ? 2.445 -5.723 -20.656 1 98.56 248 ILE B O 1
ATOM 4258 N N . GLN B 1 249 ? 1.548 -4.035 -19.391 1 98.5 249 GLN B N 1
ATOM 4259 C CA . GLN B 1 249 ? 2.842 -3.555 -18.922 1 98.5 249 GLN B CA 1
ATOM 4260 C C . GLN B 1 249 ? 3.58 -4.645 -18.141 1 98.5 249 GLN B C 1
ATOM 4262 O O . GLN B 1 249 ? 4.793 -4.801 -18.281 1 98.5 249 GLN B O 1
ATOM 4267 N N . HIS B 1 250 ? 2.865 -5.355 -17.359 1 98.5 250 HIS B N 1
ATOM 4268 C CA . HIS B 1 250 ? 3.445 -6.461 -16.609 1 98.5 250 HIS B CA 1
ATOM 4269 C C . HIS B 1 250 ? 3.992 -7.535 -17.531 1 98.5 250 HIS B C 1
ATOM 4271 O O . HIS B 1 250 ? 5.129 -7.984 -17.375 1 98.5 250 HIS B O 1
ATOM 4277 N N . PHE B 1 251 ? 3.213 -7.953 -18.562 1 98.19 251 PHE B N 1
ATOM 4278 C CA . PHE B 1 251 ? 3.613 -9.016 -19.469 1 98.19 251 PHE B CA 1
ATOM 4279 C C . PHE B 1 251 ? 4.84 -8.602 -20.281 1 98.19 251 PHE B C 1
ATOM 4281 O O . PHE B 1 251 ? 5.73 -9.422 -20.531 1 98.19 251 PHE B O 1
ATOM 4288 N N . GLU B 1 252 ? 4.891 -7.363 -20.672 1 98.25 252 GLU B N 1
ATOM 4289 C CA . GLU B 1 252 ? 6.055 -6.871 -21.406 1 98.25 252 GLU B CA 1
ATOM 4290 C C . GLU B 1 252 ? 7.309 -6.918 -20.531 1 98.25 252 GLU B C 1
ATOM 4292 O O . GLU B 1 252 ? 8.352 -7.418 -20.969 1 98.25 252 GLU B O 1
ATOM 4297 N N . GLU B 1 253 ? 7.199 -6.449 -19.328 1 98.44 253 GLU B N 1
ATOM 4298 C CA . GLU B 1 253 ? 8.375 -6.355 -18.469 1 98.44 253 GLU B CA 1
ATOM 4299 C C . GLU B 1 253 ? 8.844 -7.742 -18.031 1 98.44 253 GLU B C 1
ATOM 4301 O O . GLU B 1 253 ? 10.039 -7.977 -17.875 1 98.44 253 GLU B O 1
ATOM 4306 N N . VAL B 1 254 ? 7.867 -8.617 -17.812 1 97.5 254 VAL B N 1
ATOM 4307 C CA . VAL B 1 254 ? 8.297 -9.945 -17.375 1 97.5 254 VAL B CA 1
ATOM 4308 C C . VAL B 1 254 ? 8.883 -10.711 -18.562 1 97.5 254 VAL B C 1
ATOM 4310 O O . VAL B 1 254 ? 9.711 -11.609 -18.375 1 97.5 254 VAL B O 1
ATOM 4313 N N . ALA B 1 255 ? 8.492 -10.43 -19.828 1 98.31 255 ALA B N 1
ATOM 4314 C CA . ALA B 1 255 ? 9.156 -10.992 -21 1 98.31 255 ALA B CA 1
ATOM 4315 C C . ALA B 1 255 ? 10.633 -10.609 -21.031 1 98.31 255 ALA B C 1
ATOM 4317 O O . ALA B 1 255 ? 11.492 -11.445 -21.328 1 98.31 255 ALA B O 1
ATOM 4318 N N . ILE B 1 256 ? 10.906 -9.305 -20.719 1 98.06 256 ILE B N 1
ATOM 4319 C CA . ILE B 1 256 ? 12.281 -8.836 -20.641 1 98.06 256 ILE B CA 1
ATOM 4320 C C . ILE B 1 256 ? 13.016 -9.562 -19.516 1 98.06 256 ILE B C 1
ATOM 4322 O O . ILE B 1 256 ? 14.148 -10.016 -19.703 1 98.06 256 ILE B O 1
ATOM 4326 N N . ASP B 1 257 ? 12.352 -9.688 -18.375 1 98.25 257 ASP B N 1
ATOM 4327 C CA . ASP B 1 257 ? 12.938 -10.414 -17.25 1 98.25 257 ASP B CA 1
ATOM 4328 C C . ASP B 1 257 ? 13.227 -11.867 -17.625 1 98.25 257 ASP B C 1
ATOM 4330 O O . ASP B 1 257 ? 14.234 -12.43 -17.203 1 98.25 257 ASP B O 1
ATOM 4334 N N . TYR B 1 258 ? 12.305 -12.445 -18.359 1 98.06 258 TYR B N 1
ATOM 4335 C CA . TYR B 1 258 ? 12.477 -13.828 -18.812 1 98.06 258 TYR B CA 1
ATOM 4336 C C . TYR B 1 258 ? 13.719 -13.969 -19.688 1 98.06 258 TYR B C 1
ATOM 4338 O O . TYR B 1 258 ? 14.523 -14.883 -19.484 1 98.06 258 TYR B O 1
ATOM 4346 N N . GLN B 1 259 ? 13.867 -13.086 -20.641 1 97.56 259 GLN B N 1
ATOM 4347 C CA . GLN B 1 259 ? 15.031 -13.086 -21.531 1 97.56 259 GLN B CA 1
ATOM 4348 C C . GLN B 1 259 ? 16.328 -12.938 -20.734 1 97.56 259 GLN B C 1
ATOM 4350 O O . GLN B 1 259 ? 17.359 -13.484 -21.109 1 97.56 259 GLN B O 1
ATOM 4355 N N . ASN B 1 260 ? 16.188 -12.289 -19.594 1 97.25 260 ASN B N 1
ATOM 4356 C CA . ASN B 1 260 ? 17.375 -11.992 -18.781 1 97.25 260 ASN B CA 1
ATOM 4357 C C . ASN B 1 260 ? 17.609 -13.055 -17.719 1 97.25 260 ASN B C 1
ATOM 4359 O O . ASN B 1 260 ? 18.453 -12.875 -16.844 1 97.25 260 ASN B O 1
ATOM 4363 N N . GLY B 1 261 ? 16.797 -14.086 -17.719 1 97.62 261 GLY B N 1
ATOM 4364 C CA . GLY B 1 261 ? 17.109 -15.258 -16.922 1 97.62 261 GLY B CA 1
ATOM 4365 C C . GLY B 1 261 ? 16.438 -15.25 -15.555 1 97.62 261 GLY B C 1
ATOM 4366 O O . GLY B 1 261 ? 16.672 -16.141 -14.734 1 97.62 261 GLY B O 1
ATOM 4367 N N . VAL B 1 262 ? 15.594 -14.258 -15.242 1 97.44 262 VAL B N 1
ATOM 4368 C CA . VAL B 1 262 ? 14.992 -14.078 -13.93 1 97.44 262 VAL B CA 1
ATOM 4369 C C . VAL B 1 262 ? 14.109 -15.273 -13.586 1 97.44 262 VAL B C 1
ATOM 4371 O O . VAL B 1 262 ? 13.953 -15.633 -12.422 1 97.44 262 VAL B O 1
ATOM 4374 N N . PHE B 1 263 ? 13.578 -16.016 -14.602 1 97.88 263 PHE B N 1
ATOM 4375 C CA . 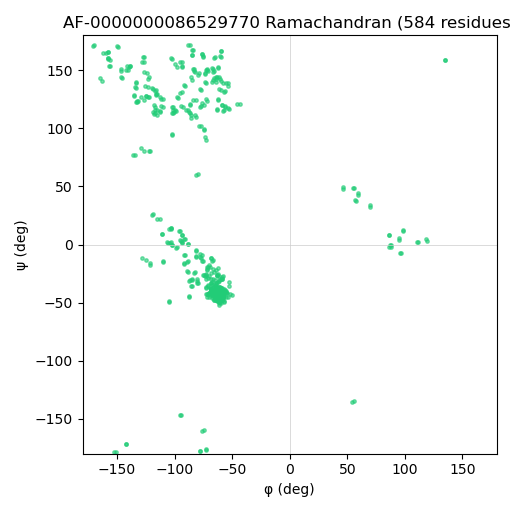PHE B 1 263 ? 12.602 -17.078 -14.383 1 97.88 263 PHE B CA 1
ATOM 4376 C C . PHE B 1 263 ? 13.273 -18.438 -14.383 1 97.88 263 PHE B C 1
ATOM 4378 O O . PHE B 1 263 ? 12.617 -19.453 -14.156 1 97.88 263 PHE B O 1
ATOM 4385 N N . ALA B 1 264 ? 14.54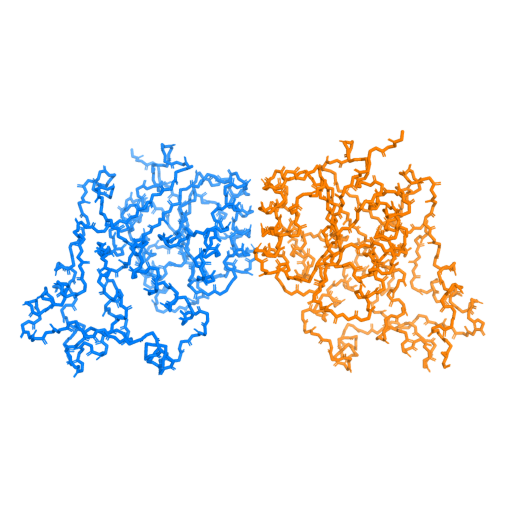7 -18.469 -14.625 1 97.31 264 ALA B N 1
ATOM 4386 C CA . ALA B 1 264 ? 15.273 -19.734 -14.766 1 97.31 264 ALA B CA 1
ATOM 4387 C C . ALA B 1 264 ? 15.414 -20.438 -13.422 1 97.31 264 ALA B C 1
ATOM 4389 O O . ALA B 1 264 ? 15.406 -19.797 -12.367 1 97.31 264 ALA B O 1
ATOM 4390 N N . GLY B 1 265 ? 15.461 -21.75 -13.5 1 95.5 265 GLY B N 1
ATOM 4391 C CA . GLY B 1 265 ? 15.688 -22.562 -12.312 1 95.5 265 GLY B CA 1
ATOM 4392 C C . GLY B 1 265 ? 14.766 -23.75 -12.227 1 95.5 265 GLY B C 1
ATOM 4393 O O . GLY B 1 265 ? 13.773 -23.844 -12.961 1 95.5 265 GLY B O 1
ATOM 4394 N N . ALA B 1 266 ? 15.18 -24.672 -11.5 1 93.44 266 ALA B N 1
ATOM 4395 C CA . ALA B 1 266 ? 14.398 -25.844 -11.109 1 93.44 266 ALA B CA 1
ATOM 4396 C C . ALA B 1 266 ? 14.758 -26.312 -9.703 1 93.44 266 ALA B C 1
ATOM 4398 O O . ALA B 1 266 ? 15.836 -25.984 -9.195 1 93.44 266 ALA B O 1
ATOM 4399 N N . ASP B 1 267 ? 13.781 -26.875 -9.039 1 91.88 267 ASP B N 1
ATOM 4400 C CA . ASP B 1 267 ? 14.062 -27.422 -7.715 1 91.88 267 ASP B CA 1
ATOM 4401 C C . ASP B 1 267 ? 13.141 -28.594 -7.395 1 91.88 267 ASP B C 1
ATOM 4403 O O . ASP B 1 267 ? 12.414 -29.078 -8.273 1 91.88 267 ASP B O 1
ATOM 4407 N N . ASN B 1 268 ? 13.297 -29.156 -6.172 1 94.06 268 ASN B N 1
ATOM 4408 C CA . ASN B 1 268 ? 12.484 -30.281 -5.738 1 94.06 268 ASN B CA 1
ATOM 4409 C C . ASN B 1 268 ? 11.68 -29.938 -4.484 1 94.06 268 ASN B C 1
ATOM 4411 O O . ASN B 1 268 ? 11.328 -30.828 -3.711 1 94.06 268 ASN B O 1
ATOM 4415 N N . VAL B 1 269 ? 11.414 -28.656 -4.297 1 95.44 269 VAL B N 1
ATOM 4416 C CA . VAL B 1 269 ? 10.836 -28.188 -3.041 1 95.44 269 VAL B CA 1
ATOM 4417 C C . VAL B 1 269 ? 9.43 -28.766 -2.879 1 95.44 269 VAL B C 1
ATOM 4419 O O . VAL B 1 269 ? 9.062 -29.234 -1.799 1 95.44 269 VAL B O 1
ATOM 4422 N N . ILE B 1 270 ? 8.664 -28.766 -3.949 1 96.88 270 ILE B N 1
ATOM 4423 C CA . ILE B 1 270 ? 7.297 -29.266 -3.877 1 96.88 270 ILE B CA 1
ATOM 4424 C C . ILE B 1 270 ? 7.301 -30.75 -3.557 1 96.88 270 ILE B C 1
ATOM 4426 O O . ILE B 1 270 ? 6.539 -31.219 -2.703 1 96.88 270 ILE B O 1
ATOM 4430 N N . ALA B 1 271 ? 8.195 -31.484 -4.211 1 96.69 271 ALA B N 1
ATOM 4431 C CA . ALA B 1 271 ? 8.312 -32.938 -3.951 1 96.69 271 ALA B CA 1
ATOM 4432 C C . ALA B 1 271 ? 8.758 -33.188 -2.516 1 96.69 271 ALA B C 1
ATOM 4434 O O . ALA B 1 271 ? 8.25 -34.094 -1.858 1 96.69 271 ALA B O 1
ATOM 4435 N N . GLU B 1 272 ? 9.695 -32.469 -2.025 1 95.38 272 GLU B N 1
ATOM 4436 C CA . GLU B 1 272 ? 10.234 -32.625 -0.681 1 95.38 272 GLU B CA 1
ATOM 4437 C C . GLU B 1 272 ? 9.18 -32.344 0.382 1 95.38 272 GLU B C 1
ATOM 4439 O O . GLU B 1 272 ? 9.102 -33.062 1.395 1 95.38 272 GLU B O 1
ATOM 4444 N N . ILE B 1 273 ? 8.383 -31.375 0.154 1 94.31 273 ILE B N 1
ATOM 4445 C CA . ILE B 1 273 ? 7.434 -30.906 1.162 1 94.31 273 ILE B CA 1
ATOM 4446 C C . ILE B 1 273 ? 6.152 -31.734 1.087 1 94.31 273 ILE B C 1
ATOM 4448 O O . ILE B 1 273 ? 5.551 -32.062 2.115 1 94.31 273 ILE B O 1
ATOM 4452 N N . THR B 1 274 ? 5.715 -32.156 -0.178 1 95.62 274 THR B N 1
ATOM 4453 C CA . THR B 1 274 ? 4.379 -32.719 -0.328 1 95.62 274 THR B CA 1
ATOM 4454 C C . THR B 1 274 ? 4.461 -34.219 -0.617 1 95.62 274 THR B C 1
ATOM 4456 O O . THR B 1 274 ? 3.443 -34.906 -0.599 1 95.62 274 THR B O 1
ATOM 4459 N N . GLY B 1 275 ? 5.664 -34.688 -0.975 1 95.69 275 GLY B N 1
ATOM 4460 C CA . GLY B 1 275 ? 5.855 -36.094 -1.247 1 95.69 275 GLY B CA 1
ATOM 4461 C C . GLY B 1 275 ? 5.555 -36.469 -2.686 1 95.69 275 GLY B C 1
ATOM 4462 O O . GLY B 1 275 ? 5.66 -37.625 -3.061 1 95.69 275 GLY B O 1
ATOM 4463 N N . ARG B 1 276 ? 5.16 -35.531 -3.492 1 96.56 276 ARG B N 1
ATOM 4464 C CA . ARG B 1 276 ? 4.828 -35.781 -4.891 1 96.56 276 ARG B CA 1
ATOM 4465 C C . ARG B 1 276 ? 5.426 -34.719 -5.797 1 96.56 276 ARG B C 1
ATOM 4467 O O . ARG B 1 276 ? 5.25 -33.531 -5.559 1 96.56 276 ARG B O 1
ATOM 4474 N N . ALA B 1 277 ? 6.125 -35.125 -6.801 1 95.94 277 ALA B N 1
ATOM 4475 C CA . ALA B 1 277 ? 6.727 -34.188 -7.754 1 95.94 277 ALA B CA 1
ATOM 4476 C C . ALA B 1 277 ? 5.652 -33.469 -8.547 1 95.94 277 ALA B C 1
ATOM 4478 O O . ALA B 1 277 ? 4.578 -34 -8.805 1 95.94 277 ALA B O 1
ATOM 4479 N N . PRO B 1 278 ? 5.906 -32.188 -9.016 1 97.25 278 PRO B N 1
ATOM 4480 C CA . PRO B 1 278 ? 4.957 -31.484 -9.867 1 97.25 278 PRO B CA 1
ATOM 4481 C C . PRO B 1 278 ? 4.773 -32.156 -11.227 1 97.25 278 PRO B C 1
ATOM 4483 O O . PRO B 1 278 ? 5.625 -32.938 -11.656 1 97.25 278 PRO B O 1
ATOM 4486 N N . LEU B 1 279 ? 3.686 -31.797 -11.859 1 96.06 279 LEU B N 1
ATOM 4487 C CA . LEU B 1 279 ? 3.4 -32.281 -13.203 1 96.06 279 LEU B CA 1
ATOM 4488 C C . LEU B 1 279 ? 4.418 -31.719 -14.203 1 96.06 279 LEU B C 1
ATOM 4490 O O . LEU B 1 279 ? 4.816 -30.562 -14.109 1 96.06 279 LEU B O 1
ATOM 4494 N N . THR B 1 280 ? 4.812 -32.562 -15.156 1 96.94 280 THR B N 1
ATOM 4495 C CA . THR B 1 280 ? 5.617 -32.062 -16.266 1 96.94 280 THR B CA 1
ATOM 4496 C C . THR B 1 280 ? 4.75 -31.297 -17.266 1 96.94 280 THR B C 1
ATOM 4498 O O . THR B 1 280 ? 3.525 -31.422 -17.25 1 96.94 280 THR B O 1
ATOM 4501 N N . ILE B 1 281 ? 5.41 -30.531 -18.125 1 97.62 281 ILE B N 1
ATOM 4502 C CA . ILE B 1 281 ? 4.668 -29.812 -19.156 1 97.62 281 ILE B CA 1
ATOM 4503 C C . ILE B 1 281 ? 4 -30.812 -20.109 1 97.62 281 ILE B C 1
ATOM 4505 O O . ILE B 1 281 ? 2.895 -30.562 -20.594 1 97.62 281 ILE B O 1
ATOM 4509 N N . ARG B 1 282 ? 4.637 -31.969 -20.359 1 97.88 282 ARG B N 1
ATOM 4510 C CA . ARG B 1 282 ? 4.031 -33 -21.188 1 97.88 282 ARG B CA 1
ATOM 4511 C C . ARG B 1 282 ? 2.721 -33.5 -20.578 1 97.88 282 ARG B C 1
ATOM 4513 O O . ARG B 1 282 ? 1.699 -33.562 -21.266 1 97.88 282 ARG B O 1
ATOM 4520 N N . ALA B 1 283 ? 2.758 -33.844 -19.297 1 97.69 283 ALA B N 1
ATOM 4521 C CA . ALA B 1 283 ? 1.566 -34.344 -18.609 1 97.69 283 ALA B CA 1
ATOM 4522 C C . ALA B 1 283 ? 0.454 -33.312 -18.625 1 97.69 283 ALA B C 1
ATOM 4524 O O . ALA B 1 283 ? -0.722 -33.656 -18.781 1 97.69 283 ALA B O 1
ATOM 4525 N N . PHE B 1 284 ? 0.815 -32.062 -18.469 1 97.62 284 PHE B N 1
ATOM 4526 C CA . PHE B 1 284 ? -0.164 -30.984 -18.516 1 97.62 284 PHE B CA 1
ATOM 4527 C C . PHE B 1 284 ? -0.813 -30.891 -19.891 1 97.62 284 PHE B C 1
ATOM 4529 O O . PHE B 1 284 ? -2.035 -30.781 -20 1 97.62 284 PHE B O 1
ATOM 4536 N N . LEU B 1 285 ? 0.027 -30.906 -20.922 1 97.5 285 LEU B N 1
ATOM 4537 C CA . LEU B 1 285 ? -0.462 -30.797 -22.281 1 97.5 285 LEU B CA 1
ATOM 4538 C C . LEU B 1 285 ? -1.353 -31.984 -22.641 1 97.5 285 LEU B C 1
ATOM 4540 O O . LEU B 1 285 ? -2.365 -31.812 -23.328 1 97.5 285 LEU B O 1
ATOM 4544 N N . GLU B 1 286 ? -1.004 -33.156 -22.156 1 97.62 286 GLU B N 1
ATOM 4545 C CA . GLU B 1 286 ? -1.827 -34.344 -22.391 1 97.62 286 GLU B CA 1
ATOM 4546 C C . GLU B 1 286 ? -3.195 -34.188 -21.734 1 97.62 286 GLU B C 1
ATOM 4548 O O . GLU B 1 286 ? -4.219 -34.5 -22.344 1 97.62 286 GLU B O 1
ATOM 4553 N N . ALA B 1 287 ? -3.184 -33.688 -20.547 1 96.38 287 ALA B N 1
ATOM 4554 C CA . ALA B 1 287 ? -4.426 -33.5 -19.797 1 96.38 287 ALA B CA 1
ATOM 4555 C C . ALA B 1 287 ? -5.301 -32.406 -20.422 1 96.38 287 ALA B C 1
ATOM 4557 O O . ALA B 1 287 ? -6.523 -32.438 -20.25 1 96.38 287 ALA B O 1
ATOM 4558 N N . ASN B 1 288 ? -4.699 -31.453 -21.172 1 96.25 288 ASN B N 1
ATOM 4559 C CA . ASN B 1 288 ? -5.438 -30.328 -21.734 1 96.25 288 ASN B CA 1
ATOM 4560 C C . ASN B 1 288 ? -5.441 -30.375 -23.266 1 96.25 288 ASN B C 1
ATOM 4562 O O . ASN B 1 288 ? -5.613 -29.359 -23.922 1 96.25 288 ASN B O 1
ATOM 4566 N N . ARG B 1 289 ? -5.215 -31.531 -23.797 1 96.31 289 ARG B N 1
ATOM 4567 C CA . ARG B 1 289 ? -5.066 -31.703 -25.234 1 96.31 289 ARG B CA 1
ATOM 4568 C C . ARG B 1 289 ? -6.246 -31.109 -25.984 1 96.31 289 ARG B C 1
ATOM 4570 O O . ARG B 1 289 ? -6.07 -30.484 -27.031 1 96.31 289 ARG B O 1
ATOM 4577 N N . LYS B 1 290 ? -7.445 -31.109 -25.469 1 95.75 290 LYS B N 1
ATOM 4578 C CA . LYS B 1 290 ? -8.672 -30.688 -26.141 1 95.75 290 LYS B CA 1
ATOM 4579 C C . LYS B 1 290 ? -8.703 -29.172 -26.328 1 95.75 290 LYS B C 1
ATOM 4581 O O . LYS B 1 290 ? -9.305 -28.672 -27.281 1 95.75 290 LYS B O 1
ATOM 4586 N N . VAL B 1 291 ? -8.07 -28.453 -25.469 1 95.69 291 VAL B N 1
ATOM 4587 C CA . VAL B 1 291 ? -8.102 -27 -25.516 1 95.69 291 VAL B CA 1
ATOM 4588 C C . VAL B 1 291 ? -7.32 -26.5 -26.719 1 95.69 291 VAL B C 1
ATOM 4590 O O . VAL B 1 291 ? -7.559 -25.391 -27.203 1 95.69 291 VAL B O 1
ATOM 4593 N N . PHE B 1 292 ? -6.512 -27.375 -27.219 1 95.38 292 PHE B N 1
ATOM 4594 C CA . PHE B 1 292 ? -5.652 -26.969 -28.328 1 95.38 292 PHE B CA 1
ATOM 4595 C C . PHE B 1 292 ? -6.188 -27.484 -29.656 1 95.38 292 PHE B C 1
ATOM 4597 O O . PHE B 1 292 ? -5.559 -27.312 -30.703 1 95.38 292 PHE B O 1
ATOM 4604 N N . GLN B 1 293 ? -7.34 -28.203 -29.484 1 86.69 293 GLN B N 1
ATOM 4605 C CA . GLN B 1 293 ? -7.949 -28.719 -30.703 1 86.69 293 GLN B CA 1
ATOM 4606 C C . GLN B 1 293 ? -8.867 -27.688 -31.359 1 86.69 293 GLN B C 1
ATOM 4608 O O . GLN B 1 293 ? -9.5 -26.906 -30.656 1 86.69 293 GLN B O 1
ATOM 4613 N N . GLY B 1 294 ? -8.703 -27.109 -32.312 1 66.25 294 GLY B N 1
ATOM 4614 C CA . GLY B 1 294 ? -9.508 -26.172 -33.062 1 66.25 294 GLY B CA 1
ATOM 4615 C C . GLY B 1 294 ? -10.992 -26.484 -33.031 1 66.25 294 GLY B C 1
ATOM 4616 O O . GLY B 1 294 ? -11.383 -27.625 -32.75 1 66.25 294 GLY B O 1
#

Sequence (588 aa):
MEEQKRYLVTAATGKTGVYTVQQLLDAGHAVRALVHTEDARADALRQLGAEVLVGDLLNHDDSIRATDGMTGAYLCYPVRPGFIQATAYFADAARRAKLDVVVNMSQISAREDSKSHAARDHWIAERVLDWSGVPTVHIRPTFFSEWFVFPWVRDTIVAQGKITLPYGNGRHAPIGAEDQARFISAMLSNPASHVGNTFPLYGPVELGHAQIAEVMSDVLDRKIVYAPSTLREYRQHLETYDLPEFLIQHFEEVAIDYQNGVFAGADNVIAEITGRAPLTIRAFLEANRKVFQGMEEQKRYLVTAATGKTGVYTVQQLLDAGHAVRALVHTEDARADALRQLGAEVLVGDLLNHDDSIRATDGMTGAYLCYPVRPGFIQATAYFADAARRAKLDVVVNMSQISAREDSKSHAARDHWIAERVLDWSGVPTVHIRPTFFSEWFVFPWVRDTIVAQGKITLPYGNGRHAPIGAEDQARFISAMLSNPASHVGNTFPLYGPVELGHAQIAEVMSDVLDRKIVYAPSTLREYRQHLETYDLPEFLIQHFEEVAIDYQNGVFAGADNVIAEITGRAPLTIRAFLEANRKVFQG

pLDDT: mean 97.0, std 4.8, range [40.06, 98.94]

Foldseek 3Di:
DQPAFEEEEEPLLDFLNVLLLLVSVVVPHAYEYEDQDPDPSQVVSVVSPHHYDHDDLLDLVSLLVRLARGQEYEDDDDLDPCLLVSLLSNLVSCVVNVHPEYEYEAALQQDCPQPQPRSVSSVVSVVSNVVSVHFYEYEHEFAALCVCLPCLQLVCCLPPLERAAQQPFFKFAHFGSNLVSLVVNLCNSDVVVRGPYYYYDGAADMDGVQVLQVLLCVLLVHHHGYHYDDLVVSLVSVVVVVDDPSVSSNSSRVSVVRNVHSRYDHDCVSCVRRVDHTDGSNRVCNVVSVSNHD/DQPAFEEEEEPLLDFLNVLLLLVSVVVPHAYEYEDQDPDPSLVVSVVSPHHYDHDDLLDLVSLLVRLARGQEYEDDDDLDPDLLVSLLSNLVSCVVNVHPEYEYEAALQQDCPQPQPRSVSSVVSVVSNVVSVHFYEYEHEFAALCVCLPCLQLVCCQVPLERAALQPFFKFAHFGSNLVSLVVNLCNSDVVVRTPYYYYDGAADMDGVQVLQVLLCVLLVHHHGYHYDDLVVSLVSVVVVVDDPSVSSNSSRVSVVRNVHSRDDHDCVSCVRRVDHTDGSNRVCNVVSVSNHD

InterPro domains:
  IPR008030 NmrA-like domain [PF05368] (4-243)
  IPR036291 NAD(P)-binding domain superfamily [SSF51735] (3-249)
  IPR051604 Ergot Alkaloid Biosynthesis Oxidoreductase [PTHR43162] (3-293)

Radius of gyration: 27.98 Å; Cα contacts (8 Å, |Δi|>4): 1251; chains: 2; bounding box: 54×82×62 Å